Protein AF-A0A0G2AR93-F1 (afdb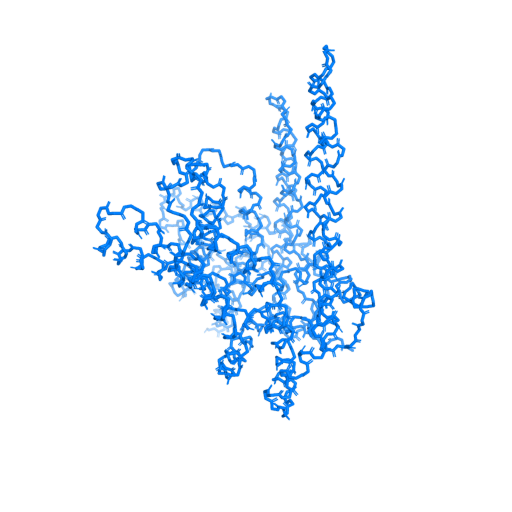_monomer_lite)

Structure (mmCIF, N/CA/C/O backbone):
data_AF-A0A0G2AR93-F1
#
_entry.id   AF-A0A0G2AR93-F1
#
loop_
_atom_site.group_PDB
_atom_site.id
_atom_site.type_symbol
_atom_site.label_atom_id
_atom_site.label_alt_id
_atom_site.label_comp_id
_atom_site.label_asym_id
_atom_site.label_entity_id
_atom_site.label_seq_id
_atom_site.pdbx_PDB_ins_code
_atom_site.Cartn_x
_atom_site.Cartn_y
_atom_site.Cartn_z
_atom_site.occupancy
_atom_site.B_iso_or_equiv
_atom_site.auth_seq_id
_atom_site.auth_comp_id
_atom_site.auth_asym_id
_atom_site.auth_atom_id
_atom_site.pdbx_PDB_model_num
ATOM 1 N N . MET A 1 1 ? -26.170 17.615 8.515 1.00 44.47 1 MET A N 1
ATOM 2 C CA . MET A 1 1 ? -25.435 16.568 9.260 1.00 44.47 1 MET A CA 1
ATOM 3 C C . MET A 1 1 ? -24.686 15.733 8.236 1.00 44.47 1 MET A C 1
ATOM 5 O O . MET A 1 1 ? -25.342 15.209 7.348 1.00 44.47 1 MET A O 1
ATOM 9 N N . SER A 1 2 ? -23.353 15.684 8.276 1.00 48.62 2 SER A N 1
ATOM 10 C CA . SER A 1 2 ? -22.578 14.830 7.365 1.00 48.62 2 SER A CA 1
ATOM 11 C C . SER A 1 2 ? -22.827 13.362 7.713 1.00 48.62 2 SER A C 1
ATOM 13 O O . SER A 1 2 ? -22.802 12.997 8.892 1.00 48.62 2 SER A O 1
ATOM 15 N N . GLN A 1 3 ? -23.126 12.532 6.711 1.00 53.72 3 GLN A N 1
ATOM 16 C CA . GLN A 1 3 ? -23.245 11.093 6.926 1.00 53.72 3 GLN A CA 1
ATOM 17 C C . GLN A 1 3 ? -21.891 10.538 7.408 1.00 53.72 3 GLN A C 1
ATOM 19 O O . GLN A 1 3 ? -20.843 11.004 6.951 1.00 53.72 3 GLN A O 1
ATOM 24 N N . PRO A 1 4 ? -21.886 9.613 8.384 1.00 59.34 4 PRO A N 1
ATOM 25 C CA . PRO A 1 4 ? -20.663 8.950 8.812 1.00 59.34 4 PRO A CA 1
ATOM 26 C C . PRO A 1 4 ? -20.121 8.103 7.662 1.00 59.34 4 PRO A C 1
ATOM 28 O O . PRO A 1 4 ? -20.900 7.457 6.964 1.00 59.34 4 PRO A O 1
ATOM 31 N N . LEU A 1 5 ? -18.801 8.072 7.500 1.00 68.94 5 LEU A N 1
ATOM 32 C CA . LEU A 1 5 ? -18.215 7.306 6.407 1.00 68.94 5 LEU A CA 1
ATOM 33 C C . LEU A 1 5 ? -18.330 5.811 6.570 1.00 68.94 5 LEU A C 1
ATOM 35 O O . LEU A 1 5 ? -18.154 5.256 7.656 1.00 68.94 5 LEU A O 1
ATOM 39 N N . ILE A 1 6 ? -18.459 5.184 5.416 1.00 80.31 6 ILE A N 1
ATOM 40 C CA . ILE A 1 6 ? -18.020 3.850 5.069 1.00 80.31 6 ILE A CA 1
ATOM 41 C C . ILE A 1 6 ? -16.591 3.636 5.612 1.00 80.31 6 ILE A C 1
ATOM 43 O O . ILE A 1 6 ? -15.607 4.326 5.305 1.00 80.31 6 ILE A O 1
ATOM 47 N N . SER A 1 7 ? -16.493 2.654 6.506 1.00 80.25 7 SER A N 1
ATOM 48 C CA . SER A 1 7 ? -15.219 2.168 7.025 1.00 80.25 7 SER A CA 1
ATOM 49 C C . SER A 1 7 ? -14.425 1.464 5.923 1.00 80.25 7 SER A C 1
ATOM 51 O O . SER A 1 7 ? -15.002 0.979 4.954 1.00 80.25 7 SER A O 1
ATOM 53 N N . VAL A 1 8 ? -13.105 1.339 6.093 1.00 78.94 8 VAL A N 1
ATOM 54 C CA . VAL A 1 8 ? -12.237 0.590 5.161 1.00 78.94 8 VAL A CA 1
ATOM 55 C C . VAL A 1 8 ? -12.750 -0.838 4.942 1.00 78.94 8 VAL A C 1
ATOM 57 O O . VAL A 1 8 ? -12.842 -1.274 3.801 1.00 78.94 8 VAL A O 1
ATOM 60 N N . GLY A 1 9 ? -13.169 -1.528 6.010 1.00 80.75 9 GLY A N 1
ATOM 61 C CA . GLY A 1 9 ? -13.780 -2.859 5.902 1.00 80.75 9 GLY A CA 1
ATOM 62 C C . GLY A 1 9 ? -15.054 -2.849 5.057 1.00 80.75 9 GLY A C 1
ATOM 63 O O . GLY A 1 9 ? -15.192 -3.652 4.148 1.00 80.75 9 GLY A O 1
ATOM 64 N N . THR A 1 10 ? -15.925 -1.855 5.251 1.00 87.50 10 THR A N 1
ATOM 65 C CA . THR A 1 10 ? -17.143 -1.736 4.437 1.00 87.50 10 THR A CA 1
ATOM 66 C C . THR A 1 10 ? -16.823 -1.386 2.976 1.00 87.50 10 THR A C 1
ATOM 68 O O . THR A 1 10 ? -17.552 -1.819 2.088 1.00 87.50 10 THR A O 1
ATOM 71 N N . ILE A 1 11 ? -15.752 -0.626 2.697 1.00 90.44 11 ILE A N 1
ATOM 72 C CA . ILE A 1 11 ? -15.265 -0.400 1.324 1.00 90.44 11 ILE A CA 1
ATOM 73 C C . ILE A 1 11 ? -14.844 -1.738 0.715 1.00 90.44 11 ILE A C 1
ATOM 75 O O . ILE A 1 11 ? -15.297 -2.054 -0.376 1.00 90.44 11 ILE A O 1
ATOM 79 N N . ILE A 1 12 ? -14.039 -2.538 1.421 1.00 89.62 12 ILE A N 1
ATOM 80 C CA . ILE A 1 12 ? -13.587 -3.856 0.950 1.00 89.62 12 ILE A CA 1
ATOM 81 C C . ILE A 1 12 ? -14.784 -4.775 0.676 1.00 89.62 12 ILE A C 1
ATOM 83 O O . ILE A 1 12 ? -14.896 -5.311 -0.426 1.00 89.62 12 ILE A O 1
ATOM 87 N N . ASP A 1 13 ? -15.706 -4.891 1.633 1.00 93.06 13 ASP A N 1
ATOM 88 C CA . ASP A 1 13 ? -16.886 -5.752 1.531 1.00 93.06 13 ASP A CA 1
ATOM 89 C C . ASP A 1 13 ? -17.786 -5.335 0.364 1.00 93.06 13 ASP A C 1
ATOM 91 O O . ASP A 1 13 ? -18.193 -6.168 -0.448 1.00 93.06 13 ASP A O 1
ATOM 95 N N . LYS A 1 14 ? -18.075 -4.032 0.237 1.00 95.31 14 LYS A N 1
ATOM 96 C CA . LYS A 1 14 ? -18.888 -3.504 -0.866 1.00 95.31 14 LYS A CA 1
ATOM 97 C C . LYS A 1 14 ? -18.182 -3.657 -2.206 1.00 95.31 14 LYS A C 1
ATOM 99 O O . LYS A 1 14 ? -18.832 -4.046 -3.172 1.00 95.31 14 LYS A O 1
ATOM 104 N N . SER A 1 15 ? -16.879 -3.386 -2.280 1.00 96.31 15 SER A N 1
ATOM 105 C CA . SER A 1 15 ? -16.102 -3.570 -3.506 1.00 96.31 15 SER A CA 1
ATOM 106 C C . SER A 1 15 ? -16.129 -5.016 -3.970 1.00 96.31 15 SER A C 1
ATOM 108 O O . SER A 1 15 ? -16.406 -5.270 -5.139 1.00 96.31 15 SER A O 1
ATOM 110 N N . TRP A 1 16 ? -15.926 -5.963 -3.051 1.00 97.06 16 TRP A N 1
ATOM 111 C CA . TRP A 1 16 ? -16.023 -7.388 -3.346 1.00 97.06 16 TRP A CA 1
ATOM 112 C C . TRP A 1 16 ? -17.437 -7.793 -3.775 1.00 97.06 16 TRP A C 1
ATOM 114 O O . TRP A 1 16 ? -17.605 -8.527 -4.747 1.00 97.06 16 TRP A O 1
ATOM 124 N N . HIS A 1 17 ? -18.464 -7.277 -3.095 1.00 97.25 17 HIS A N 1
ATOM 125 C CA . HIS A 1 17 ? -19.862 -7.543 -3.422 1.00 97.25 17 HIS A CA 1
ATOM 126 C C . HIS A 1 17 ? -20.229 -7.078 -4.839 1.00 97.25 17 HIS A C 1
ATOM 128 O O . HIS A 1 17 ? -20.733 -7.875 -5.631 1.00 97.25 17 HIS A O 1
ATOM 134 N N . TYR A 1 18 ? -19.933 -5.820 -5.186 1.00 97.75 18 TYR A N 1
ATOM 135 C CA . TYR A 1 18 ? -20.184 -5.295 -6.532 1.00 97.75 18 TYR A CA 1
ATOM 136 C C . TYR A 1 18 ? -19.354 -6.025 -7.588 1.00 97.75 18 TYR A C 1
ATOM 138 O O . TYR A 1 18 ? -19.885 -6.368 -8.643 1.00 97.75 18 TYR A O 1
ATOM 146 N N . TYR A 1 19 ? -18.083 -6.317 -7.294 1.00 97.44 19 TYR A N 1
ATOM 147 C CA . TYR A 1 19 ? -17.210 -7.060 -8.199 1.00 97.44 19 TYR A CA 1
ATOM 148 C C . TYR A 1 19 ? -17.767 -8.451 -8.513 1.00 97.44 19 TYR A C 1
ATOM 150 O O . TYR A 1 19 ? -17.864 -8.821 -9.678 1.00 97.44 19 TYR A O 1
ATOM 158 N N . LYS A 1 20 ? -18.190 -9.204 -7.491 1.00 97.81 20 LYS A N 1
ATOM 159 C CA . LYS A 1 20 ? -18.747 -10.553 -7.652 1.00 97.81 20 LYS A CA 1
ATOM 160 C C . LYS A 1 20 ? -20.058 -10.543 -8.438 1.00 97.81 20 LYS A C 1
ATOM 162 O O . LYS A 1 20 ? -20.228 -11.357 -9.342 1.00 97.81 20 LYS A O 1
ATOM 167 N N . ASN A 1 21 ? -20.977 -9.638 -8.104 1.00 98.06 21 ASN A N 1
ATOM 168 C CA . ASN A 1 21 ? -22.311 -9.613 -8.710 1.00 98.06 21 ASN A CA 1
ATOM 169 C C . ASN A 1 21 ? -22.301 -9.127 -10.164 1.00 98.06 21 ASN A C 1
ATOM 171 O O . ASN A 1 21 ? -23.149 -9.543 -10.945 1.00 98.06 21 ASN A O 1
ATOM 175 N N . HIS A 1 22 ? -21.334 -8.283 -10.530 1.00 97.81 22 HIS A N 1
ATOM 176 C CA . HIS A 1 22 ? -21.207 -7.717 -11.876 1.00 97.81 22 HIS A CA 1
ATOM 177 C C . HIS A 1 22 ? -19.923 -8.167 -12.580 1.00 97.81 22 HIS A C 1
ATOM 179 O O . HIS A 1 22 ? -19.425 -7.487 -13.476 1.00 97.81 22 HIS A O 1
ATOM 185 N N . PHE A 1 23 ? -19.379 -9.325 -12.194 1.00 97.69 23 PHE A N 1
ATOM 186 C CA . PHE A 1 23 ? -18.091 -9.821 -12.680 1.00 97.69 23 PHE A CA 1
ATOM 187 C C . PHE A 1 23 ? -18.029 -9.892 -14.211 1.00 97.69 23 PHE A C 1
ATOM 189 O O . PHE A 1 23 ? -17.082 -9.390 -14.808 1.00 97.69 23 PHE A O 1
ATOM 196 N N . GLY A 1 24 ? -19.063 -10.443 -14.857 1.00 97.94 24 GLY A N 1
ATOM 197 C CA . GLY A 1 24 ? -19.114 -10.561 -16.318 1.00 97.94 24 GLY A CA 1
ATOM 198 C C . GLY A 1 24 ? -19.116 -9.209 -17.039 1.00 97.94 24 GLY A C 1
ATOM 199 O O . GLY A 1 24 ? -18.392 -9.030 -18.016 1.00 97.94 24 GLY A O 1
ATOM 200 N N . GLU A 1 25 ? -19.873 -8.230 -16.534 1.00 98.00 25 GLU A N 1
ATOM 201 C CA . GLU A 1 25 ? -19.904 -6.875 -17.098 1.00 98.00 25 GLU A CA 1
ATOM 202 C C . GLU A 1 25 ? -18.555 -6.172 -16.922 1.00 98.00 25 GLU A C 1
ATOM 204 O O . GLU A 1 25 ? -18.025 -5.596 -17.871 1.00 98.00 25 GLU A O 1
ATOM 209 N N . LEU A 1 26 ? -17.953 -6.267 -15.735 1.00 98.06 26 LEU A N 1
ATOM 210 C CA . LEU A 1 26 ? -16.646 -5.675 -15.451 1.00 98.06 26 LEU A CA 1
ATOM 211 C C . LEU A 1 26 ? -15.544 -6.306 -16.317 1.00 98.06 26 LEU A C 1
ATOM 213 O O . LEU A 1 26 ? -14.765 -5.574 -16.931 1.00 98.06 26 LEU A O 1
ATOM 217 N N . LEU A 1 27 ? -15.526 -7.640 -16.438 1.00 97.81 27 LEU A N 1
ATOM 218 C CA . LEU A 1 27 ? -14.578 -8.365 -17.287 1.00 97.81 27 LEU A CA 1
ATOM 219 C C . LEU A 1 27 ? -14.765 -8.098 -18.774 1.00 97.81 27 LEU A C 1
ATOM 221 O O . LEU A 1 27 ? -13.789 -8.100 -19.515 1.00 97.81 27 LEU A O 1
ATOM 225 N N . SER A 1 28 ? -15.988 -7.837 -19.230 1.00 97.69 28 SER A N 1
ATOM 226 C CA . SER A 1 28 ? -16.214 -7.487 -20.634 1.00 97.69 28 SER A CA 1
ATOM 227 C C . SER A 1 28 ? -15.538 -6.166 -21.028 1.00 97.69 28 SER A C 1
ATOM 229 O O . SER A 1 28 ? -15.159 -5.983 -22.185 1.00 97.69 28 SER A O 1
ATOM 231 N N . VAL A 1 29 ? -15.348 -5.254 -20.065 1.00 98.06 29 VAL A N 1
ATOM 232 C CA . VAL A 1 29 ? -14.627 -3.993 -20.270 1.00 98.06 29 VAL A CA 1
ATOM 233 C C . VAL A 1 29 ? -13.133 -4.179 -20.026 1.00 98.06 29 VAL A C 1
ATOM 235 O O . VAL A 1 29 ? -12.335 -3.804 -20.882 1.00 98.06 29 VAL A O 1
ATOM 238 N N . SER A 1 30 ? -12.728 -4.765 -18.892 1.00 97.50 30 SER A N 1
ATOM 239 C CA . SER A 1 30 ? -11.301 -4.940 -18.587 1.00 97.50 30 SER A CA 1
ATOM 240 C C . SER A 1 30 ? -10.613 -5.933 -19.523 1.00 97.50 30 SER A C 1
ATOM 242 O O . SER A 1 30 ? -9.448 -5.736 -19.857 1.00 97.50 30 SER A O 1
ATOM 244 N N . GLY A 1 31 ? -11.335 -6.932 -20.034 1.00 97.75 31 GLY A N 1
ATOM 245 C CA . GLY A 1 31 ? -10.843 -7.951 -20.961 1.00 97.75 31 GLY A CA 1
ATOM 246 C C . GLY A 1 31 ? -10.324 -7.407 -22.293 1.00 97.75 31 GLY A C 1
ATOM 247 O O . GLY A 1 31 ? -9.530 -8.080 -22.943 1.00 97.75 31 GLY A O 1
ATOM 248 N N . TRP A 1 32 ? -10.658 -6.167 -22.672 1.00 98.00 32 TRP A N 1
ATOM 249 C CA . TRP A 1 32 ? -10.024 -5.500 -23.818 1.00 98.00 32 TRP A CA 1
ATOM 250 C C . TRP A 1 32 ? -8.504 -5.389 -23.670 1.00 98.00 32 TRP A C 1
ATOM 252 O O . TRP A 1 32 ? -7.794 -5.402 -24.672 1.00 98.00 32 TRP A O 1
ATOM 262 N N . LEU A 1 33 ? -7.982 -5.374 -22.439 1.00 96.44 33 LEU A N 1
ATOM 263 C CA . LEU A 1 33 ? -6.544 -5.419 -22.178 1.00 96.44 33 LEU A CA 1
ATOM 264 C C . LEU A 1 33 ? -5.870 -6.711 -22.687 1.00 96.44 33 LEU A C 1
ATOM 266 O O . LEU A 1 33 ? -4.655 -6.718 -22.865 1.00 96.44 33 LEU A O 1
ATOM 270 N N . LEU A 1 34 ? -6.614 -7.778 -23.012 1.00 96.94 34 LEU A N 1
ATOM 271 C CA . LEU A 1 34 ? -6.053 -8.957 -23.690 1.00 96.94 34 LEU A CA 1
ATOM 272 C C . LEU A 1 34 ? -5.501 -8.630 -25.080 1.00 96.94 34 LEU A C 1
ATOM 274 O O . LEU A 1 34 ? -4.590 -9.311 -25.540 1.00 96.94 34 LEU A O 1
ATOM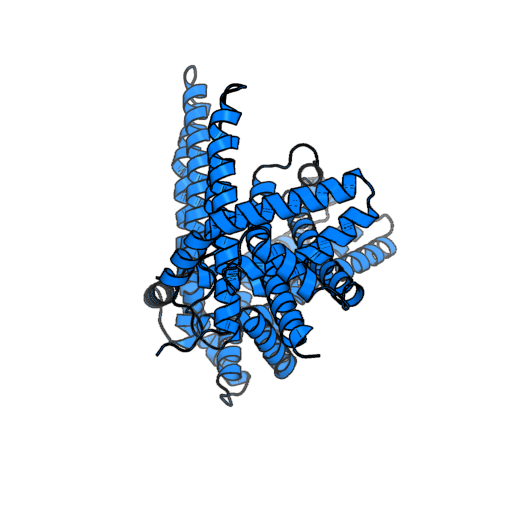 278 N N . LEU A 1 35 ? -5.999 -7.578 -25.735 1.00 97.50 35 LEU A N 1
ATOM 279 C CA . LEU A 1 35 ? -5.475 -7.127 -27.025 1.00 97.50 35 LEU A CA 1
ATOM 280 C C . LEU A 1 35 ? -4.008 -6.686 -26.880 1.00 97.50 35 LEU A C 1
ATOM 282 O O . LEU A 1 35 ? -3.160 -7.087 -27.673 1.00 97.50 35 LEU A O 1
ATOM 286 N N . VAL A 1 36 ? -3.685 -5.960 -25.803 1.00 96.31 36 VAL A N 1
ATOM 287 C CA . VAL A 1 36 ? -2.305 -5.573 -25.459 1.00 96.31 36 VAL A CA 1
ATOM 288 C C . VAL A 1 36 ? -1.437 -6.801 -25.196 1.00 96.31 36 VAL A C 1
ATOM 290 O O . VAL A 1 36 ? -0.307 -6.864 -25.674 1.00 96.31 36 VAL A O 1
ATOM 293 N N . ALA A 1 37 ? -1.962 -7.797 -24.475 1.00 96.12 37 ALA A N 1
ATOM 294 C CA . ALA A 1 37 ? -1.247 -9.049 -24.244 1.00 96.12 37 ALA A CA 1
ATOM 295 C C . ALA A 1 37 ? -0.969 -9.788 -25.565 1.00 96.12 37 ALA A C 1
ATOM 297 O O . ALA A 1 37 ? 0.148 -10.245 -25.781 1.00 96.12 37 ALA A O 1
ATOM 298 N N . GLY A 1 38 ? -1.947 -9.847 -26.473 1.00 97.69 38 GLY A N 1
ATOM 299 C CA . GLY A 1 38 ? -1.799 -10.461 -27.793 1.00 97.69 38 GLY A CA 1
ATOM 300 C C . GLY A 1 38 ? -0.728 -9.780 -28.648 1.00 97.69 38 GLY A C 1
ATOM 301 O O . GLY A 1 38 ? 0.147 -10.460 -29.179 1.00 97.69 38 GLY A O 1
ATOM 302 N N . ILE A 1 39 ? -0.733 -8.443 -28.721 1.00 97.62 39 ILE A N 1
ATOM 303 C CA . ILE A 1 39 ? 0.324 -7.684 -29.414 1.00 97.62 39 ILE A CA 1
ATOM 304 C C . ILE A 1 39 ? 1.686 -7.955 -28.765 1.00 97.62 39 ILE A C 1
ATOM 306 O O . ILE A 1 39 ? 2.662 -8.173 -29.478 1.00 97.62 39 ILE A O 1
ATOM 310 N N . ASN A 1 40 ? 1.753 -7.993 -27.431 1.00 96.31 40 ASN A N 1
ATOM 311 C CA . ASN A 1 40 ? 2.992 -8.266 -26.706 1.00 96.31 40 ASN A CA 1
ATOM 312 C C . ASN A 1 40 ? 3.556 -9.661 -27.020 1.00 96.31 40 ASN A C 1
ATOM 314 O O . ASN A 1 40 ? 4.751 -9.803 -27.252 1.00 96.31 40 ASN A O 1
ATOM 318 N N . VAL A 1 41 ? 2.702 -10.688 -27.080 1.00 97.94 41 VAL A N 1
ATOM 319 C CA . VAL A 1 41 ? 3.095 -12.060 -27.450 1.00 97.94 41 VAL A CA 1
ATOM 320 C C . VAL A 1 41 ? 3.673 -12.092 -28.865 1.00 97.94 41 VAL A C 1
ATOM 322 O O . VAL A 1 41 ? 4.738 -12.671 -29.080 1.00 97.94 41 VAL A O 1
ATOM 325 N N . VAL A 1 42 ? 3.009 -11.439 -29.824 1.00 98.06 42 VAL A N 1
ATOM 326 C CA . VAL A 1 42 ? 3.498 -11.349 -31.208 1.00 98.06 42 VAL A CA 1
ATOM 327 C C . VAL A 1 42 ? 4.840 -10.618 -31.251 1.00 98.06 42 VAL A C 1
ATOM 329 O O . VAL A 1 42 ? 5.791 -11.127 -31.835 1.00 98.06 42 VAL A O 1
ATOM 332 N N . ALA A 1 43 ? 4.955 -9.473 -30.575 1.00 97.75 43 ALA A N 1
ATOM 333 C CA . ALA A 1 43 ? 6.188 -8.696 -30.521 1.00 97.75 43 ALA A CA 1
ATOM 334 C C . ALA A 1 43 ? 7.359 -9.506 -29.941 1.00 97.75 43 ALA A C 1
ATOM 336 O O . ALA A 1 43 ? 8.427 -9.558 -30.545 1.00 97.75 43 ALA A O 1
ATOM 337 N N . LEU A 1 44 ? 7.139 -10.200 -28.820 1.00 95.75 44 LEU A N 1
ATOM 338 C CA . LEU A 1 44 ? 8.143 -11.035 -28.154 1.00 95.75 44 LEU A CA 1
ATOM 339 C C . LEU A 1 44 ? 8.518 -12.292 -28.948 1.00 95.75 44 LEU A C 1
ATOM 341 O O . LEU A 1 44 ? 9.629 -12.797 -28.801 1.00 95.75 44 LEU A O 1
ATOM 345 N N . THR A 1 45 ? 7.627 -12.785 -29.810 1.00 96.81 45 THR A N 1
ATOM 346 C CA . THR A 1 45 ? 7.933 -13.907 -30.712 1.00 96.81 45 THR A CA 1
ATOM 347 C C . THR A 1 45 ? 9.006 -13.517 -31.728 1.00 96.81 45 THR A C 1
ATOM 349 O O . THR A 1 45 ? 9.895 -14.318 -32.017 1.00 96.81 45 THR A O 1
ATOM 352 N N . PHE A 1 46 ? 8.956 -12.276 -32.214 1.00 97.81 46 PHE A N 1
ATOM 353 C CA . PHE A 1 46 ? 9.929 -11.722 -33.155 1.00 97.81 46 PHE A CA 1
ATOM 354 C C . PHE A 1 46 ? 11.068 -10.953 -32.474 1.00 97.81 46 PHE A C 1
ATOM 356 O O . PHE A 1 46 ? 11.972 -10.492 -33.154 1.00 97.81 46 PHE A O 1
ATOM 363 N N . PHE A 1 47 ? 11.058 -10.795 -31.150 1.00 96.81 47 PHE A N 1
ATOM 364 C CA . PHE A 1 47 ? 12.090 -10.042 -30.435 1.00 96.81 47 PHE A CA 1
ATOM 365 C C . PHE A 1 47 ? 13.449 -10.774 -30.481 1.00 96.81 47 PHE A C 1
ATOM 367 O O . PHE A 1 47 ? 13.469 -12.009 -30.352 1.00 96.81 47 PHE A O 1
ATOM 374 N N . PRO A 1 48 ? 14.582 -10.057 -30.658 1.00 96.19 48 PRO A N 1
ATOM 375 C CA . PRO A 1 48 ? 15.907 -10.676 -30.732 1.00 96.19 48 PRO A CA 1
ATOM 376 C C . PRO A 1 48 ? 16.196 -11.549 -29.504 1.00 96.19 48 PRO A C 1
ATOM 378 O O . PRO A 1 48 ? 15.828 -11.213 -28.377 1.00 96.19 48 PRO A O 1
ATOM 381 N N . SER A 1 49 ? 16.838 -12.699 -29.724 1.00 95.50 49 SER A N 1
ATOM 382 C CA . SER A 1 49 ? 17.245 -13.604 -28.640 1.00 95.50 49 SER A CA 1
ATOM 383 C C . SER A 1 49 ? 18.311 -12.966 -27.741 1.00 95.50 49 SER A C 1
ATOM 385 O O . SER A 1 49 ? 19.007 -12.035 -28.154 1.00 95.50 49 SER A O 1
ATOM 387 N N . ALA A 1 50 ? 18.495 -13.498 -26.528 1.00 92.44 50 ALA A N 1
ATOM 388 C CA . ALA A 1 50 ? 19.542 -13.018 -25.625 1.00 92.44 50 ALA A CA 1
ATOM 389 C C . ALA A 1 50 ? 20.932 -13.185 -26.260 1.00 92.44 50 ALA A C 1
ATOM 391 O O . ALA A 1 50 ? 21.741 -12.260 -26.236 1.00 92.44 50 ALA A O 1
ATOM 392 N N . THR A 1 51 ? 21.170 -14.320 -26.922 1.00 94.19 51 THR A N 1
ATOM 393 C CA . THR A 1 51 ? 22.385 -14.562 -27.718 1.00 94.19 51 THR A CA 1
ATOM 394 C C . THR A 1 51 ? 22.606 -13.520 -28.814 1.00 94.19 51 THR A C 1
ATOM 396 O O . THR A 1 51 ? 23.726 -13.049 -28.996 1.00 94.19 51 THR A O 1
ATOM 399 N N . THR A 1 52 ? 21.546 -13.106 -29.513 1.00 95.31 52 THR A N 1
ATOM 400 C CA . THR A 1 52 ? 21.631 -12.076 -30.557 1.00 95.31 52 THR A CA 1
ATOM 401 C C . THR A 1 52 ? 22.034 -10.729 -29.975 1.00 95.31 52 THR A C 1
ATOM 403 O O . THR A 1 52 ? 22.939 -10.089 -30.506 1.00 95.31 52 THR A O 1
ATOM 406 N N . ILE A 1 53 ? 21.406 -10.323 -28.870 1.00 93.88 53 ILE A N 1
ATOM 407 C CA . ILE A 1 53 ? 21.709 -9.059 -28.190 1.00 93.88 53 ILE A CA 1
ATOM 408 C C . ILE A 1 53 ? 23.169 -9.043 -27.716 1.00 93.88 53 ILE A C 1
ATOM 410 O O . ILE A 1 53 ? 23.867 -8.061 -27.942 1.00 93.88 53 ILE A O 1
ATOM 414 N N . LEU A 1 54 ? 23.643 -10.143 -27.122 1.00 94.69 54 LEU A N 1
ATOM 415 C CA . LEU A 1 54 ? 25.017 -10.264 -26.622 1.00 94.69 54 LEU A CA 1
ATOM 416 C C . LEU A 1 54 ? 26.071 -10.341 -27.732 1.00 94.69 54 LEU A C 1
ATOM 418 O O . LEU A 1 54 ? 27.212 -9.956 -27.513 1.00 94.69 54 LEU A O 1
ATOM 422 N N . SER A 1 55 ? 25.707 -10.844 -28.913 1.00 96.56 55 SER A N 1
ATOM 423 C CA . SER A 1 55 ? 26.631 -10.935 -30.050 1.00 96.56 55 SER A CA 1
ATOM 424 C C . SER A 1 55 ? 26.908 -9.595 -30.739 1.00 96.56 55 SER A C 1
ATOM 426 O O . SER A 1 55 ? 27.727 -9.555 -31.652 1.00 96.56 55 SER A O 1
ATOM 428 N N . GLU A 1 56 ? 26.185 -8.531 -30.364 1.00 95.12 56 GLU A N 1
ATOM 429 C CA . GLU A 1 56 ? 26.243 -7.195 -30.982 1.00 95.12 56 GLU A CA 1
ATOM 430 C C . GLU A 1 56 ? 26.024 -7.186 -32.509 1.00 95.12 56 GLU A C 1
ATOM 432 O O . GLU A 1 56 ? 26.289 -6.190 -33.187 1.00 95.12 56 GLU A O 1
ATOM 437 N N . ARG A 1 57 ? 25.503 -8.279 -33.088 1.00 96.88 57 ARG A N 1
ATOM 438 C CA . ARG A 1 57 ? 25.197 -8.326 -34.518 1.00 96.88 57 ARG A CA 1
ATOM 439 C C . ARG A 1 57 ? 24.037 -7.379 -34.847 1.00 96.88 57 ARG A C 1
ATOM 441 O O . ARG A 1 57 ? 23.113 -7.238 -34.039 1.00 96.88 57 ARG A O 1
ATOM 448 N N . PRO A 1 58 ? 24.008 -6.791 -36.055 1.00 96.69 58 PRO A N 1
ATOM 449 C CA . PRO A 1 58 ? 22.845 -6.039 -36.500 1.00 96.69 58 PRO A CA 1
ATOM 450 C C . PRO A 1 58 ? 21.592 -6.928 -36.511 1.00 96.69 58 PRO A C 1
ATOM 452 O O . PRO A 1 58 ? 21.638 -8.112 -36.870 1.00 96.69 58 PRO A O 1
ATOM 455 N N . TYR A 1 59 ? 20.465 -6.344 -36.108 1.00 97.25 59 TYR A N 1
ATOM 456 C CA . TYR A 1 59 ? 19.178 -7.030 -36.045 1.00 97.25 59 TYR A CA 1
ATOM 457 C C . TYR A 1 59 ? 18.611 -7.270 -37.444 1.00 97.25 59 TYR A C 1
ATOM 459 O O . TYR A 1 59 ? 18.637 -6.387 -38.306 1.00 97.25 59 TYR A O 1
ATOM 467 N N . GLY A 1 60 ? 18.063 -8.466 -37.655 1.00 97.38 60 GLY A N 1
ATOM 468 C CA . GLY A 1 60 ? 17.327 -8.811 -38.866 1.00 97.38 60 GLY A CA 1
ATOM 469 C C . GLY A 1 60 ? 16.021 -8.021 -38.995 1.00 97.38 60 GLY A C 1
ATOM 470 O O . GLY A 1 60 ? 15.577 -7.343 -38.068 1.00 97.38 60 GLY A O 1
ATOM 471 N N . ILE A 1 61 ? 15.368 -8.121 -40.156 1.00 97.81 61 ILE A N 1
ATOM 472 C CA . ILE A 1 61 ? 14.089 -7.433 -40.416 1.00 97.81 61 ILE A CA 1
ATOM 473 C C . ILE A 1 61 ? 13.021 -7.857 -39.395 1.00 97.81 61 ILE A C 1
ATOM 475 O O . ILE A 1 61 ? 12.319 -7.004 -38.855 1.00 97.81 61 ILE A O 1
ATOM 479 N N . GLU A 1 62 ? 12.936 -9.153 -39.088 1.00 97.56 62 GLU A N 1
ATOM 480 C CA . GLU A 1 62 ? 11.989 -9.698 -38.107 1.00 97.56 62 GLU A CA 1
ATOM 481 C C . GLU A 1 62 ? 12.267 -9.178 -36.687 1.00 97.56 62 GLU A C 1
ATOM 483 O O . GLU A 1 62 ? 11.350 -8.747 -35.995 1.00 97.56 62 GLU A O 1
ATOM 488 N N . GLU A 1 63 ? 13.538 -9.119 -36.285 1.00 97.00 63 GLU A N 1
ATOM 489 C CA . GLU A 1 63 ? 13.973 -8.637 -34.964 1.00 97.00 63 GLU A CA 1
ATOM 490 C C . GLU A 1 63 ? 13.699 -7.146 -34.768 1.00 97.00 63 GLU A C 1
ATOM 492 O O . GLU A 1 63 ? 13.213 -6.715 -33.715 1.00 97.00 63 GLU A O 1
ATOM 497 N N . ASN A 1 64 ? 13.941 -6.356 -35.816 1.00 97.50 64 ASN A N 1
ATOM 498 C CA . ASN A 1 64 ? 13.565 -4.949 -35.846 1.00 97.50 64 ASN A CA 1
ATOM 499 C C . ASN A 1 64 ? 12.044 -4.782 -35.775 1.00 97.50 64 ASN A C 1
ATOM 501 O O . ASN A 1 64 ? 11.561 -3.945 -35.013 1.00 97.50 64 ASN A O 1
ATOM 505 N N . PHE A 1 65 ? 11.280 -5.595 -36.510 1.00 97.88 65 PHE A N 1
ATOM 506 C CA . PHE A 1 65 ? 9.819 -5.573 -36.447 1.00 97.88 65 PHE A CA 1
ATOM 507 C C . PHE A 1 65 ? 9.305 -5.887 -35.036 1.00 97.88 65 PHE A C 1
ATOM 509 O O . PHE A 1 65 ? 8.494 -5.125 -34.508 1.00 97.88 65 PHE A O 1
ATOM 516 N N . GLY A 1 66 ? 9.812 -6.945 -34.393 1.00 97.12 66 GLY A N 1
ATOM 517 C CA . GLY A 1 66 ? 9.456 -7.307 -33.018 1.00 97.12 66 GLY A CA 1
ATOM 518 C C . GLY A 1 66 ? 9.776 -6.197 -32.016 1.00 97.12 66 GLY A C 1
ATOM 519 O O . GLY A 1 66 ? 8.936 -5.847 -31.186 1.00 97.12 66 GLY A O 1
ATOM 520 N N . THR A 1 67 ? 10.950 -5.573 -32.143 1.00 95.94 67 THR A N 1
ATOM 521 C CA . THR A 1 67 ? 11.376 -4.448 -31.294 1.00 95.94 67 THR A CA 1
ATOM 522 C C . THR A 1 67 ? 10.472 -3.225 -31.469 1.00 95.94 67 THR A C 1
ATOM 524 O O . THR A 1 67 ? 9.978 -2.674 -30.484 1.00 95.94 67 THR A O 1
ATOM 527 N N . ILE A 1 68 ? 10.189 -2.826 -32.714 1.00 96.19 68 ILE A N 1
ATOM 528 C CA . ILE A 1 68 ? 9.294 -1.699 -33.020 1.00 96.19 68 ILE A CA 1
ATOM 529 C C . ILE A 1 68 ? 7.882 -1.982 -32.500 1.00 96.19 68 ILE A C 1
ATOM 531 O O . ILE A 1 68 ? 7.277 -1.118 -31.864 1.00 96.19 68 ILE A O 1
ATOM 535 N N . LEU A 1 69 ? 7.357 -3.190 -32.724 1.00 97.62 69 LEU A N 1
ATOM 536 C CA . LEU A 1 69 ? 6.027 -3.574 -32.259 1.00 97.62 69 LEU A CA 1
ATOM 537 C C . LEU A 1 69 ? 5.936 -3.544 -30.730 1.00 97.62 69 LEU A C 1
ATOM 539 O O . LEU A 1 69 ? 4.949 -3.042 -30.194 1.00 97.62 69 LEU A O 1
ATOM 543 N N . LEU A 1 70 ? 6.975 -4.009 -30.029 1.00 94.12 70 LEU A N 1
ATOM 544 C CA . LEU A 1 70 ? 7.057 -3.955 -28.570 1.00 94.12 70 LEU A CA 1
ATOM 545 C C . LEU A 1 70 ? 7.062 -2.505 -28.062 1.00 94.12 70 LEU A C 1
ATOM 547 O O . LEU A 1 70 ? 6.332 -2.173 -27.127 1.00 94.12 70 LEU A O 1
ATOM 551 N N . MET A 1 71 ? 7.829 -1.619 -28.708 1.00 94.12 71 MET A N 1
ATOM 552 C CA . MET A 1 71 ? 7.843 -0.188 -28.384 1.00 94.12 71 MET A CA 1
ATOM 553 C C . MET A 1 71 ? 6.467 0.454 -28.599 1.00 94.12 71 MET A C 1
ATOM 555 O O . MET A 1 71 ? 5.950 1.114 -27.697 1.00 94.12 71 MET A O 1
ATOM 559 N N . LEU A 1 72 ? 5.835 0.234 -29.757 1.00 93.75 72 LEU A N 1
ATOM 560 C CA . LEU A 1 72 ? 4.492 0.752 -30.040 1.00 93.75 72 LEU A CA 1
ATOM 561 C C . LEU A 1 72 ? 3.465 0.216 -29.035 1.00 93.75 72 LEU A C 1
ATOM 563 O O . LEU A 1 72 ? 2.614 0.969 -28.554 1.00 93.75 72 LEU A O 1
ATOM 567 N N . ASN A 1 73 ? 3.561 -1.063 -28.669 1.00 96.00 73 ASN A N 1
ATOM 568 C CA . ASN A 1 73 ? 2.691 -1.668 -27.671 1.00 96.00 73 ASN A CA 1
ATOM 569 C C . ASN A 1 73 ? 2.817 -0.987 -26.308 1.00 96.00 73 ASN A C 1
ATOM 571 O O . ASN A 1 73 ? 1.806 -0.602 -25.720 1.00 96.00 73 ASN A O 1
ATOM 575 N N . ASN A 1 74 ? 4.040 -0.780 -25.830 1.00 88.25 74 ASN A N 1
ATOM 576 C CA . ASN A 1 74 ? 4.283 -0.249 -24.492 1.00 88.25 74 ASN A CA 1
ATOM 577 C C . ASN A 1 74 ? 4.017 1.259 -24.390 1.00 88.25 74 ASN A C 1
ATOM 579 O O . ASN A 1 74 ? 3.462 1.712 -23.391 1.00 88.25 74 ASN A O 1
ATOM 583 N N . PHE A 1 75 ? 4.367 2.039 -25.416 1.00 88.75 75 PHE A N 1
ATOM 584 C CA . PHE A 1 75 ? 4.276 3.502 -25.361 1.00 88.75 75 PHE A CA 1
ATOM 585 C C . PHE A 1 75 ? 2.981 4.076 -25.944 1.00 88.75 75 PHE A C 1
ATOM 587 O O . PHE A 1 75 ? 2.609 5.194 -25.588 1.00 88.75 75 PHE A O 1
ATOM 594 N N . ILE A 1 76 ? 2.282 3.341 -26.816 1.00 91.25 76 ILE A N 1
ATOM 595 C CA . ILE A 1 76 ? 1.086 3.845 -27.509 1.00 91.25 76 ILE A CA 1
ATOM 596 C C . ILE A 1 76 ? -0.137 2.989 -27.190 1.00 91.25 76 ILE A C 1
ATOM 598 O O . ILE A 1 76 ? -1.093 3.491 -26.597 1.00 91.25 76 ILE A O 1
ATOM 602 N N . PHE A 1 77 ? -0.132 1.702 -27.546 1.00 95.12 77 PHE A N 1
ATOM 603 C CA . PHE A 1 77 ? -1.341 0.881 -27.429 1.00 95.12 77 PHE A CA 1
ATOM 604 C C . PHE A 1 77 ? -1.756 0.656 -25.971 1.00 95.12 77 PHE A C 1
ATOM 606 O O . PHE A 1 77 ? -2.921 0.868 -25.631 1.00 95.12 77 PHE A O 1
ATOM 613 N N . THR A 1 78 ? -0.811 0.300 -25.098 1.00 93.50 78 THR A N 1
ATOM 614 C CA . THR A 1 78 ? -1.090 0.024 -23.681 1.00 93.50 78 THR A CA 1
ATOM 615 C C . THR A 1 78 ? -1.635 1.249 -22.942 1.00 93.50 78 THR A C 1
ATOM 617 O O . THR A 1 78 ? -2.700 1.130 -22.330 1.00 93.50 78 THR A O 1
ATOM 620 N N . PRO A 1 79 ? -1.008 2.443 -23.014 1.00 91.38 79 PRO A N 1
ATOM 621 C CA . PRO A 1 79 ? -1.522 3.617 -22.313 1.00 91.38 79 PRO A CA 1
ATOM 622 C C . PRO A 1 79 ? -2.875 4.088 -22.857 1.00 91.38 79 PRO A C 1
ATOM 624 O O . PRO A 1 79 ? -3.772 4.394 -22.070 1.00 91.38 79 PRO A O 1
ATOM 627 N N . LEU A 1 80 ? -3.062 4.113 -24.185 1.00 94.69 80 LEU A N 1
ATOM 628 C CA . LEU A 1 80 ? -4.327 4.549 -24.786 1.00 94.69 80 LEU A CA 1
ATOM 629 C C . LEU A 1 80 ? -5.470 3.592 -24.431 1.00 94.69 80 LEU A C 1
ATOM 631 O O . LEU A 1 80 ? -6.531 4.036 -23.987 1.00 94.69 80 LEU A O 1
ATOM 635 N N . LEU A 1 81 ? -5.256 2.281 -24.563 1.00 96.75 81 LEU A N 1
ATOM 636 C CA . LEU A 1 81 ? -6.285 1.306 -24.220 1.00 96.75 81 LEU A CA 1
ATOM 637 C C . LEU A 1 81 ? -6.558 1.293 -22.712 1.00 96.75 81 LEU A C 1
ATOM 639 O O . LEU A 1 81 ? -7.717 1.271 -22.307 1.00 96.75 81 LEU A O 1
ATOM 643 N N . GLY A 1 82 ? -5.519 1.395 -21.879 1.00 95.56 82 GLY A N 1
ATOM 644 C CA . GLY A 1 82 ? -5.646 1.475 -20.423 1.00 95.56 82 GLY A CA 1
ATOM 645 C C . GLY A 1 82 ? -6.465 2.682 -19.960 1.00 95.56 82 GLY A C 1
ATOM 646 O O . GLY A 1 82 ? -7.345 2.542 -19.106 1.00 95.56 82 GLY A O 1
ATOM 647 N N . VAL A 1 83 ? -6.248 3.854 -20.565 1.00 95.94 83 VAL A N 1
ATOM 648 C CA . VAL A 1 83 ? -7.047 5.062 -20.310 1.00 95.94 83 VAL A CA 1
ATOM 649 C C . VAL A 1 83 ? -8.515 4.843 -20.684 1.00 95.94 83 VAL A C 1
ATOM 651 O O . VAL A 1 83 ? -9.406 5.153 -19.889 1.00 95.94 83 VAL A O 1
ATOM 654 N N . TRP A 1 84 ? -8.785 4.274 -21.861 1.00 97.69 84 TRP A N 1
ATOM 655 C CA . TRP A 1 84 ? -10.154 4.006 -22.306 1.00 97.69 84 TRP A CA 1
ATOM 656 C C . TRP A 1 84 ? -10.873 2.975 -21.421 1.00 97.69 84 TRP A C 1
ATOM 658 O O . TRP A 1 84 ? -12.019 3.208 -21.017 1.00 97.69 84 TRP A O 1
ATOM 668 N N . VAL A 1 85 ? -10.197 1.875 -21.069 1.00 97.88 85 VAL A N 1
ATOM 669 C CA . VAL A 1 85 ? -10.718 0.834 -20.169 1.00 97.88 85 VAL A CA 1
ATOM 670 C C . VAL A 1 85 ? -11.038 1.434 -18.804 1.00 97.88 85 VAL A C 1
ATOM 672 O O . VAL A 1 85 ? -12.147 1.256 -18.306 1.00 97.88 85 VAL A O 1
ATOM 675 N N . THR A 1 86 ? -10.118 2.211 -18.227 1.00 96.75 86 THR A N 1
ATOM 676 C CA . THR A 1 86 ? -10.317 2.860 -16.922 1.00 96.75 86 THR A CA 1
ATOM 677 C C . THR A 1 86 ? -11.507 3.815 -16.956 1.00 96.75 86 THR A C 1
ATOM 679 O O . THR A 1 86 ? -12.376 3.753 -16.086 1.00 96.75 86 THR A O 1
ATOM 682 N N . ALA A 1 87 ? -11.601 4.666 -17.982 1.00 97.06 87 ALA A N 1
ATOM 683 C CA . ALA A 1 87 ? -12.703 5.612 -18.110 1.00 97.06 87 ALA A CA 1
ATOM 684 C C . ALA A 1 87 ? -14.065 4.913 -18.242 1.00 97.06 87 ALA A C 1
ATOM 686 O O . ALA A 1 87 ? -15.047 5.325 -17.620 1.00 97.06 87 ALA A O 1
ATOM 687 N N . THR A 1 88 ? -14.114 3.830 -19.018 1.00 98.06 88 THR A N 1
ATOM 688 C CA . THR A 1 88 ? -15.325 3.026 -19.208 1.00 98.06 88 THR A CA 1
ATOM 689 C C . THR A 1 88 ? -15.708 2.281 -17.930 1.00 98.06 88 THR A C 1
ATOM 691 O O . THR A 1 88 ? -16.877 2.304 -17.548 1.00 98.06 88 THR A O 1
ATOM 694 N N . LEU A 1 89 ? -14.738 1.691 -17.222 1.00 98.25 89 LEU A N 1
ATOM 695 C CA . LEU A 1 89 ? -14.963 1.014 -15.943 1.00 98.25 89 LEU A CA 1
ATOM 696 C C . LEU A 1 89 ? -15.508 1.971 -14.884 1.00 98.25 89 LEU A C 1
ATOM 698 O O . LEU A 1 89 ? -16.497 1.646 -14.244 1.00 98.25 89 LEU A O 1
ATOM 702 N N . VAL A 1 90 ? -14.941 3.170 -14.727 1.00 97.56 90 VAL A N 1
ATOM 703 C CA . VAL A 1 90 ? -15.444 4.144 -13.741 1.00 97.56 90 VAL A CA 1
ATOM 704 C C . VAL A 1 90 ? -16.903 4.529 -14.028 1.00 97.56 90 VAL A C 1
ATOM 706 O O . VAL A 1 90 ? -17.707 4.613 -13.101 1.00 97.56 90 VAL A O 1
ATOM 709 N N . ARG A 1 91 ? -17.288 4.706 -15.302 1.00 97.56 91 ARG A N 1
ATOM 710 C CA . ARG A 1 91 ? -18.690 4.970 -15.690 1.00 97.56 91 ARG A CA 1
ATOM 711 C C . ARG A 1 91 ? -19.609 3.767 -15.475 1.00 97.56 91 ARG A C 1
ATOM 713 O O . ARG A 1 91 ? -20.764 3.945 -15.079 1.00 97.56 91 ARG A O 1
ATOM 720 N N . LEU A 1 92 ? -19.107 2.559 -15.725 1.00 97.94 92 LEU A N 1
ATOM 721 C CA . LEU A 1 92 ? -19.829 1.318 -15.458 1.00 97.94 92 LEU A CA 1
ATOM 722 C C . LEU A 1 92 ? -20.094 1.167 -13.957 1.00 97.94 92 LEU A C 1
ATOM 724 O O . LEU A 1 92 ? -21.233 0.960 -13.554 1.00 97.94 92 LEU A O 1
ATOM 728 N N . ILE A 1 93 ? -19.072 1.379 -13.131 1.00 97.81 93 ILE A N 1
ATOM 729 C CA . ILE A 1 93 ? -19.166 1.330 -11.670 1.00 97.81 93 ILE A CA 1
ATOM 730 C C . ILE A 1 93 ? -20.153 2.382 -11.154 1.00 97.81 93 ILE A C 1
ATOM 732 O O . ILE A 1 93 ? -21.011 2.051 -10.343 1.00 97.81 93 ILE A O 1
ATOM 736 N N . ASP A 1 94 ? -20.100 3.621 -11.656 1.00 96.88 94 ASP A N 1
ATOM 737 C CA . ASP A 1 94 ? -21.059 4.671 -11.277 1.00 96.88 94 ASP A CA 1
ATOM 738 C C . ASP A 1 94 ? -22.506 4.262 -11.570 1.00 96.88 94 ASP A C 1
ATOM 740 O O . ASP A 1 94 ? -23.409 4.506 -10.773 1.00 96.88 94 ASP A O 1
ATOM 744 N N . THR A 1 95 ? -22.724 3.603 -12.706 1.00 97.12 95 THR A N 1
ATOM 745 C CA . THR A 1 95 ? -24.030 3.079 -13.112 1.00 97.12 95 THR A CA 1
ATOM 746 C C . THR A 1 95 ? -24.497 1.945 -12.203 1.00 97.12 95 THR A C 1
ATOM 748 O O . THR A 1 95 ? -25.632 2.003 -11.728 1.00 97.12 95 THR A O 1
ATOM 751 N N . ILE A 1 96 ? -23.626 0.968 -11.928 1.00 97.31 96 ILE A N 1
ATOM 752 C CA . ILE A 1 96 ? -23.899 -0.179 -11.052 1.00 97.31 96 ILE A CA 1
ATOM 753 C C . ILE A 1 96 ? -24.244 0.300 -9.639 1.00 97.31 96 ILE A C 1
ATOM 755 O O . ILE A 1 96 ? -25.304 -0.023 -9.110 1.00 97.31 96 ILE A O 1
ATOM 759 N N . VAL A 1 97 ? -23.380 1.122 -9.037 1.00 95.38 97 VAL A N 1
ATOM 760 C CA . VAL A 1 97 ? -23.541 1.574 -7.647 1.00 95.38 97 VAL A CA 1
ATOM 761 C C . VAL A 1 97 ? -24.734 2.522 -7.490 1.00 95.38 97 VAL A C 1
ATOM 763 O O . VAL A 1 97 ? -25.389 2.513 -6.451 1.00 95.38 97 VAL A O 1
ATOM 766 N N . SER A 1 98 ? -25.060 3.311 -8.519 1.00 95.81 98 SER A N 1
ATOM 767 C CA . SER A 1 98 ? -26.247 4.180 -8.515 1.00 95.81 98 SER A CA 1
ATOM 768 C C . SER A 1 98 ? -27.551 3.443 -8.858 1.00 95.81 98 SER A C 1
ATOM 770 O O . SER A 1 98 ? -28.605 4.076 -8.857 1.00 95.81 98 SER A O 1
ATOM 772 N N . GLY A 1 99 ? -27.504 2.149 -9.202 1.00 96.44 99 GLY A N 1
ATOM 773 C CA . GLY A 1 99 ? -28.680 1.372 -9.610 1.00 96.44 99 GLY A CA 1
ATOM 774 C C . GLY A 1 99 ? -29.326 1.852 -10.915 1.00 96.44 99 GLY A C 1
ATOM 775 O O . GLY A 1 99 ? -30.533 1.700 -11.101 1.00 96.44 99 GLY A O 1
ATOM 776 N N . ARG A 1 100 ? -28.559 2.480 -11.819 1.00 96.62 100 ARG A N 1
ATOM 777 C CA . ARG A 1 100 ? -29.089 2.938 -13.112 1.00 96.62 100 ARG A CA 1
ATOM 778 C C . ARG A 1 100 ? -29.129 1.773 -14.097 1.00 96.62 100 ARG A C 1
ATOM 780 O O . ARG A 1 100 ? -28.101 1.182 -14.401 1.00 96.62 100 ARG A O 1
ATOM 787 N N . ASN A 1 101 ? -30.292 1.513 -14.686 1.00 94.88 101 ASN A N 1
ATOM 788 C CA . ASN A 1 101 ? -30.431 0.527 -15.758 1.00 94.88 101 ASN A CA 1
ATOM 789 C C . ASN A 1 101 ? -29.878 1.097 -17.073 1.00 94.88 101 ASN A C 1
ATOM 791 O O . ASN A 1 101 ? -30.617 1.691 -17.857 1.00 94.88 101 ASN A O 1
ATOM 795 N N . THR A 1 102 ? -28.574 0.949 -17.323 1.00 94.75 102 THR A N 1
ATOM 796 C CA . THR A 1 102 ? -27.979 1.282 -18.628 1.00 94.75 102 THR A CA 1
ATOM 797 C C . THR A 1 102 ? -27.281 0.070 -19.226 1.00 94.75 102 THR A C 1
ATOM 799 O O . THR A 1 102 ? -26.627 -0.697 -18.531 1.00 94.75 102 THR A O 1
ATOM 802 N N . THR A 1 103 ? -27.428 -0.115 -20.537 1.00 97.62 103 THR A N 1
ATOM 803 C CA . THR A 1 103 ? -26.781 -1.225 -21.247 1.00 97.62 103 THR A CA 1
ATOM 804 C C . THR A 1 103 ? -25.267 -1.015 -21.321 1.00 97.62 103 THR A C 1
ATOM 806 O O . THR A 1 103 ? -24.824 0.105 -21.592 1.00 97.62 103 THR A O 1
ATOM 809 N N . LEU A 1 104 ? -24.483 -2.091 -21.227 1.00 97.56 104 LEU A N 1
ATOM 810 C CA . LEU A 1 104 ? -23.021 -2.069 -21.371 1.00 97.56 104 LEU A CA 1
ATOM 811 C C . LEU A 1 104 ? -22.547 -1.301 -22.621 1.00 97.56 104 LEU A C 1
ATOM 813 O O . LEU A 1 104 ? -21.645 -0.469 -22.547 1.00 97.56 104 LEU A O 1
ATOM 817 N N . LYS A 1 105 ? -23.210 -1.500 -23.767 1.00 98.06 105 LYS A N 1
ATOM 818 C CA . LYS A 1 105 ? -22.898 -0.799 -25.026 1.00 98.06 105 LYS A CA 1
ATOM 819 C C . LYS A 1 105 ? -23.031 0.724 -24.904 1.00 98.06 105 LYS A C 1
ATOM 821 O O . LYS A 1 105 ? -22.233 1.463 -25.482 1.00 98.06 105 LYS A O 1
ATOM 826 N N . ALA A 1 106 ? -24.028 1.203 -24.160 1.00 98.00 106 ALA A N 1
ATOM 827 C CA . ALA A 1 106 ? -24.207 2.629 -23.902 1.00 98.00 106 ALA A CA 1
ATOM 828 C C . ALA A 1 106 ? -23.074 3.179 -23.024 1.00 98.00 106 ALA A C 1
ATOM 830 O O . ALA A 1 106 ? -22.529 4.236 -23.344 1.00 98.00 106 ALA A O 1
ATOM 831 N N . VAL A 1 107 ? -22.666 2.429 -21.994 1.00 97.62 107 VAL A N 1
ATOM 832 C CA . VAL A 1 107 ? -21.537 2.786 -21.121 1.00 97.62 107 VAL A CA 1
ATOM 833 C C . VAL A 1 107 ? -20.223 2.844 -21.906 1.00 97.62 107 VAL A C 1
ATOM 835 O O . VAL A 1 107 ? -19.502 3.832 -21.804 1.00 97.62 107 VAL A O 1
ATOM 838 N N . MET A 1 108 ? -19.941 1.860 -22.768 1.00 97.88 108 MET A N 1
ATOM 839 C CA . MET A 1 108 ? -18.754 1.864 -23.641 1.00 97.88 108 MET A CA 1
ATOM 840 C C . MET A 1 108 ? -18.750 3.051 -24.614 1.00 97.88 108 MET A C 1
ATOM 842 O O . MET A 1 108 ? -17.722 3.699 -24.818 1.00 97.88 108 MET A O 1
ATOM 846 N N . LYS A 1 109 ? -19.911 3.381 -25.198 1.00 98.06 109 LYS A N 1
ATOM 847 C CA . LYS A 1 109 ? -20.059 4.556 -26.071 1.00 98.06 109 LYS A CA 1
ATOM 848 C C . LYS A 1 109 ? -19.805 5.853 -25.305 1.00 98.06 109 LYS A C 1
ATOM 850 O O . LYS A 1 109 ? -19.203 6.775 -25.854 1.00 98.06 109 LYS A O 1
ATOM 855 N N . GLU A 1 110 ? -20.261 5.943 -24.060 1.00 96.62 110 GLU A N 1
ATOM 856 C CA . GLU A 1 110 ? -19.981 7.091 -23.202 1.00 96.62 110 GLU A CA 1
ATOM 857 C C . GLU A 1 110 ? -18.496 7.172 -22.827 1.00 96.62 110 GLU A C 1
ATOM 859 O O . GLU A 1 110 ? -17.905 8.243 -22.967 1.00 96.62 110 GLU A O 1
ATOM 864 N N . GLY A 1 111 ? -17.873 6.053 -22.450 1.00 95.62 111 GLY A N 1
ATOM 865 C CA . GLY A 1 111 ? -16.433 5.957 -22.204 1.00 95.62 111 GLY A CA 1
ATOM 866 C C . GLY A 1 111 ? -15.617 6.478 -23.388 1.00 95.62 111 GLY A C 1
ATOM 867 O O . GLY A 1 111 ? -14.758 7.342 -23.212 1.00 95.62 111 GLY A O 1
ATOM 868 N N . ASN A 1 112 ? -15.973 6.079 -24.614 1.00 97.56 112 ASN A N 1
ATOM 869 C CA . ASN A 1 112 ? -15.336 6.586 -25.832 1.00 97.56 112 ASN A CA 1
ATOM 870 C C . ASN A 1 112 ? -15.500 8.109 -26.006 1.00 97.56 112 ASN A C 1
ATOM 872 O O . ASN A 1 112 ? -14.538 8.815 -26.293 1.00 97.56 112 ASN A O 1
ATOM 876 N N . LYS A 1 113 ? -16.699 8.657 -25.765 1.00 97.69 113 LYS A N 1
ATOM 877 C CA . LYS A 1 113 ? -16.928 10.116 -25.830 1.00 97.69 113 LYS A CA 1
ATOM 878 C C . LYS A 1 113 ? -16.101 10.892 -24.802 1.00 97.69 113 LYS A C 1
ATOM 880 O O . LYS A 1 113 ? -15.757 12.049 -25.035 1.00 97.69 113 LYS A O 1
ATOM 885 N N . ARG A 1 114 ? -15.827 10.288 -23.644 1.00 96.62 114 ARG A N 1
ATOM 886 C CA . ARG A 1 114 ? -15.071 10.906 -22.545 1.00 96.62 114 ARG A CA 1
ATOM 887 C C . ARG A 1 114 ? -13.566 10.670 -22.636 1.00 96.62 114 ARG A C 1
ATOM 889 O O . ARG A 1 114 ? -12.830 11.377 -21.951 1.00 96.62 114 ARG A O 1
ATOM 896 N N . PHE A 1 115 ? -13.124 9.755 -23.498 1.00 97.00 115 PHE A N 1
ATOM 897 C CA . PHE A 1 115 ? -11.736 9.326 -23.642 1.00 97.00 115 PHE A CA 1
ATOM 898 C C . PHE A 1 115 ? -10.749 10.495 -23.717 1.00 97.00 115 PHE A C 1
ATOM 900 O O . PHE A 1 115 ? -9.869 10.608 -22.870 1.00 97.00 115 PHE A O 1
ATOM 907 N N . LEU A 1 116 ? -10.942 11.416 -24.666 1.00 97.38 116 LEU A N 1
ATOM 908 C CA . LEU A 1 116 ? -10.008 12.525 -24.876 1.00 97.38 116 LEU A CA 1
ATOM 909 C C . LEU A 1 116 ? -9.955 13.475 -23.671 1.00 97.38 116 LEU A C 1
ATOM 911 O O . LEU A 1 116 ? -8.887 13.933 -23.279 1.00 97.38 116 LEU A O 1
ATOM 915 N N . SER A 1 117 ? -11.105 13.757 -23.052 1.00 97.56 117 SER A N 1
ATOM 916 C CA . SER A 1 117 ? -11.143 14.608 -21.856 1.00 97.56 117 SER A CA 1
ATOM 917 C C . SER A 1 117 ? -10.445 13.942 -20.672 1.00 97.56 117 SER A C 1
ATOM 919 O O . SER A 1 117 ? -9.758 14.624 -19.916 1.00 97.56 117 SER A O 1
ATOM 921 N N . PHE A 1 118 ? -10.601 12.623 -20.523 1.00 96.12 118 PHE A N 1
ATOM 922 C CA . PHE A 1 118 ? -9.914 11.857 -19.489 1.00 96.12 118 PHE A CA 1
ATOM 923 C C . PHE A 1 118 ? -8.410 11.864 -19.728 1.00 96.12 118 PHE A C 1
ATOM 925 O O . PHE A 1 118 ? -7.668 12.216 -18.818 1.00 96.12 118 PHE A O 1
ATOM 932 N N . LEU A 1 119 ? -7.975 11.576 -20.957 1.00 95.69 119 LEU A N 1
ATOM 933 C CA . LEU A 1 119 ? -6.568 11.597 -21.345 1.00 95.69 119 LEU A CA 1
ATOM 934 C C . LEU A 1 119 ? -5.923 12.952 -21.027 1.00 95.69 119 LEU A C 1
ATOM 936 O O . LEU A 1 119 ? -4.866 12.992 -20.408 1.00 95.69 119 LEU A O 1
ATOM 940 N N . LEU A 1 120 ? -6.582 14.062 -21.372 1.00 96.50 120 LEU A N 1
ATOM 941 C CA . LEU A 1 120 ? -6.081 15.405 -21.068 1.00 96.50 120 LEU A CA 1
ATOM 942 C C . LEU A 1 120 ? -5.962 15.667 -19.560 1.00 96.50 120 LEU A C 1
ATOM 944 O O . LEU A 1 120 ? -4.969 16.243 -19.120 1.00 96.50 120 LEU A O 1
ATOM 948 N N . VAL A 1 121 ? -6.943 15.246 -18.753 1.00 96.88 121 VAL A N 1
ATOM 949 C CA . VAL A 1 121 ? -6.870 15.387 -17.287 1.00 96.88 121 VAL A CA 1
ATOM 950 C C . VAL A 1 121 ? -5.758 14.510 -16.705 1.00 96.88 121 VAL A C 1
ATOM 952 O O . VAL A 1 121 ? -5.015 14.982 -15.847 1.00 96.88 121 VAL A O 1
ATOM 955 N N . SER A 1 122 ? -5.590 13.282 -17.200 1.00 92.88 122 SER A N 1
ATOM 956 C CA . SER A 1 122 ? -4.489 12.396 -16.813 1.00 92.88 122 SER A CA 1
ATOM 957 C C . SER A 1 122 ? -3.128 12.993 -17.164 1.00 92.88 122 SER A C 1
ATOM 959 O O . SER A 1 122 ? -2.257 13.018 -16.305 1.00 92.88 122 SER A O 1
ATOM 961 N N . VAL A 1 123 ? -2.955 13.554 -18.367 1.00 92.62 123 VAL A N 1
ATOM 962 C CA . VAL A 1 123 ? -1.711 14.231 -18.771 1.00 92.62 123 VAL A CA 1
ATOM 963 C C . VAL A 1 123 ? -1.429 15.440 -17.883 1.00 92.62 123 VAL A C 1
ATOM 965 O O . VAL A 1 123 ? -0.308 15.597 -17.411 1.00 92.62 123 VAL A O 1
ATOM 968 N N . LEU A 1 124 ? -2.433 16.276 -17.594 1.00 94.75 124 LEU A N 1
ATOM 969 C CA . LEU A 1 124 ? -2.261 17.408 -16.678 1.00 94.75 124 LEU A CA 1
ATOM 970 C C . LEU A 1 124 ? -1.841 16.947 -15.277 1.00 94.75 124 LEU A C 1
ATOM 972 O O . LEU A 1 124 ? -0.956 17.550 -14.677 1.00 94.75 124 LEU A O 1
ATOM 976 N N . PHE A 1 125 ? -2.453 15.878 -14.766 1.00 91.69 125 PHE A N 1
ATOM 977 C CA . PHE A 1 125 ? -2.071 15.281 -13.490 1.00 91.69 125 PHE A CA 1
ATOM 978 C C . PHE A 1 125 ? -0.628 14.750 -13.517 1.00 91.69 125 PHE A C 1
ATOM 980 O O . PHE A 1 125 ? 0.154 15.072 -12.624 1.00 91.69 125 PHE A O 1
ATOM 987 N N . SER A 1 126 ? -0.240 14.021 -14.565 1.00 88.62 126 SER A N 1
ATOM 988 C CA . SER A 1 126 ? 1.130 13.535 -14.750 1.00 88.62 126 SER A CA 1
ATOM 989 C C . SER A 1 126 ? 2.144 14.673 -14.849 1.00 88.62 126 SER A C 1
ATOM 991 O O . SER A 1 126 ? 3.200 14.577 -14.240 1.00 88.62 126 SER A O 1
ATOM 993 N N . LEU A 1 127 ? 1.828 15.773 -15.540 1.00 91.31 127 LEU A N 1
ATOM 994 C CA . LEU A 1 127 ? 2.703 16.948 -15.617 1.00 91.31 127 LEU A CA 1
ATOM 995 C C . LEU A 1 127 ? 2.929 17.591 -14.245 1.00 91.31 127 LEU A C 1
ATOM 997 O O . LEU A 1 127 ? 4.045 18.003 -13.945 1.00 91.31 127 LEU A O 1
ATOM 1001 N N . VAL A 1 128 ? 1.899 17.645 -13.393 1.00 92.00 128 VAL A N 1
ATOM 1002 C CA . VAL A 1 128 ? 2.048 18.121 -12.008 1.00 92.00 128 VAL A CA 1
ATOM 1003 C C . VAL A 1 128 ? 2.987 17.216 -11.211 1.00 92.00 128 VAL A C 1
ATOM 1005 O O . VAL A 1 128 ? 3.803 17.722 -10.444 1.00 92.00 128 VAL A O 1
ATOM 1008 N N . LEU A 1 129 ? 2.895 15.895 -11.389 1.00 83.62 129 LEU A N 1
ATOM 1009 C CA . LEU A 1 129 ? 3.802 14.956 -10.729 1.00 83.62 129 LEU A CA 1
ATOM 1010 C C . LEU A 1 129 ? 5.227 15.046 -11.290 1.00 83.62 129 LEU A C 1
ATOM 1012 O O . LEU A 1 129 ? 6.171 15.074 -10.519 1.00 83.62 129 LEU A O 1
ATOM 1016 N N . ILE A 1 130 ? 5.398 15.169 -12.607 1.00 83.50 130 ILE A N 1
ATOM 1017 C CA . ILE A 1 130 ? 6.711 15.350 -13.247 1.00 83.50 130 ILE A CA 1
ATOM 1018 C C . ILE A 1 130 ? 7.364 16.658 -12.790 1.00 83.50 130 ILE A C 1
ATOM 1020 O O . ILE A 1 130 ? 8.572 16.694 -12.579 1.00 83.50 130 ILE A O 1
ATOM 1024 N N . ALA A 1 131 ? 6.588 17.723 -12.569 1.00 91.12 131 ALA A N 1
ATOM 1025 C CA . ALA A 1 131 ? 7.115 18.995 -12.079 1.00 91.12 131 ALA A CA 1
ATOM 1026 C C . ALA A 1 131 ? 7.800 18.882 -10.703 1.00 91.12 131 ALA A C 1
ATOM 1028 O O . ALA A 1 131 ? 8.628 19.731 -10.377 1.00 91.12 131 ALA A O 1
ATOM 1029 N N . THR A 1 132 ? 7.527 17.839 -9.906 1.00 85.00 132 THR A N 1
ATOM 1030 C CA . THR A 1 132 ? 8.256 17.619 -8.645 1.00 85.00 132 THR A CA 1
ATOM 1031 C C . THR A 1 132 ? 9.709 17.186 -8.871 1.00 85.00 132 THR A C 1
ATOM 1033 O O . THR A 1 132 ? 10.533 17.389 -7.983 1.00 85.00 132 THR A O 1
ATOM 1036 N N . LEU A 1 133 ? 10.078 16.701 -10.067 1.00 79.94 133 LEU A N 1
ATOM 1037 C CA . LEU A 1 133 ? 11.474 16.420 -10.444 1.00 79.94 133 LEU A CA 1
ATOM 1038 C C . LEU A 1 133 ? 12.355 17.672 -10.435 1.00 79.94 133 LEU A C 1
ATOM 1040 O O . LEU A 1 133 ? 13.569 17.561 -10.274 1.00 79.94 133 LEU A O 1
ATOM 1044 N N . LEU A 1 134 ? 11.761 18.868 -10.520 1.00 91.94 134 LEU A N 1
ATOM 1045 C CA . LEU A 1 134 ? 12.498 20.129 -10.425 1.00 91.94 134 LEU A CA 1
ATOM 1046 C C . LEU A 1 134 ? 13.225 20.294 -9.081 1.00 91.94 134 LEU A C 1
ATOM 1048 O O . LEU A 1 134 ? 14.228 21.001 -9.028 1.00 91.94 134 LEU A O 1
ATOM 1052 N N . PHE A 1 135 ? 12.791 19.604 -8.017 1.00 85.38 135 PHE A N 1
ATOM 1053 C CA . PHE A 1 135 ? 13.499 19.609 -6.733 1.00 85.38 135 PHE A CA 1
ATOM 1054 C C . PHE A 1 135 ? 14.875 18.927 -6.790 1.00 85.38 135 PHE A C 1
ATOM 1056 O O . PHE A 1 135 ? 15.715 19.210 -5.941 1.00 85.38 135 PHE A O 1
ATOM 1063 N N . LEU A 1 136 ? 15.139 18.078 -7.791 1.00 78.50 136 LEU A N 1
ATOM 1064 C CA . LEU A 1 136 ? 16.437 17.415 -7.970 1.00 78.50 136 LEU A CA 1
ATOM 1065 C C . LEU A 1 136 ? 17.456 18.284 -8.718 1.00 78.50 136 LEU A C 1
ATOM 1067 O O . LEU A 1 136 ? 18.660 18.054 -8.606 1.00 78.50 136 LEU A O 1
ATOM 1071 N N . VAL A 1 137 ? 16.986 19.282 -9.475 1.00 93.25 137 VAL A N 1
ATOM 1072 C CA . VAL A 1 137 ? 17.818 20.091 -10.380 1.00 93.25 137 VAL A CA 1
ATOM 1073 C C . VAL A 1 137 ? 18.991 20.767 -9.660 1.00 93.25 137 VAL A C 1
ATOM 1075 O O . VAL A 1 137 ? 20.105 20.653 -10.172 1.00 93.25 137 VAL A O 1
ATOM 1078 N N . PRO A 1 138 ? 18.824 21.402 -8.479 1.00 96.44 138 PRO A N 1
ATOM 1079 C CA . PRO A 1 138 ? 19.953 22.006 -7.772 1.00 96.44 138 PRO A CA 1
ATOM 1080 C C . PRO A 1 138 ? 21.031 20.980 -7.401 1.00 96.44 138 PRO A C 1
ATOM 1082 O O . PRO A 1 138 ? 22.208 21.217 -7.654 1.00 96.44 138 PRO A O 1
ATOM 1085 N N . GLY A 1 139 ? 20.641 19.818 -6.866 1.00 86.50 139 GLY A N 1
ATOM 1086 C CA . GLY A 1 139 ? 21.589 18.770 -6.479 1.00 86.50 139 GLY A CA 1
ATOM 1087 C C . GLY A 1 139 ? 22.386 18.233 -7.668 1.00 86.50 139 GLY A C 1
ATOM 1088 O O . GLY A 1 139 ? 23.613 18.182 -7.617 1.00 86.50 139 GLY A O 1
ATOM 1089 N N . ILE A 1 140 ? 21.699 17.921 -8.774 1.00 83.62 140 ILE A N 1
ATOM 1090 C CA . ILE A 1 140 ? 22.334 17.448 -10.015 1.00 83.62 140 ILE A CA 1
ATOM 1091 C C . ILE A 1 140 ? 23.284 18.511 -10.579 1.00 83.62 140 ILE A C 1
ATOM 1093 O O . ILE A 1 140 ? 24.405 18.189 -10.965 1.00 83.62 140 ILE A O 1
ATOM 1097 N N . PHE A 1 141 ? 22.868 19.779 -10.598 1.00 96.00 141 PHE A N 1
ATOM 1098 C CA . PHE A 1 141 ? 23.697 20.876 -11.093 1.00 96.00 141 PHE A CA 1
ATOM 1099 C C . PHE A 1 141 ? 25.008 21.003 -10.304 1.00 96.00 141 PHE A C 1
ATOM 1101 O O . PHE A 1 141 ? 26.082 20.993 -10.902 1.00 96.00 141 PHE A O 1
ATOM 1108 N N . PHE A 1 142 ? 24.941 21.061 -8.970 1.00 93.75 142 PHE A N 1
ATOM 1109 C CA . PHE A 1 142 ? 26.135 21.177 -8.127 1.00 93.75 142 PHE A CA 1
ATOM 1110 C C . PHE A 1 142 ? 27.028 19.930 -8.188 1.00 93.75 142 PHE A C 1
ATOM 1112 O O . PHE A 1 142 ? 28.247 20.065 -8.137 1.00 93.75 142 PHE A O 1
ATOM 1119 N N . LEU A 1 143 ? 26.456 18.735 -8.370 1.00 83.75 143 LEU A N 1
ATOM 1120 C CA . LEU A 1 143 ? 27.230 17.514 -8.613 1.00 83.75 143 LEU A CA 1
ATOM 1121 C C . LEU A 1 143 ? 28.010 17.579 -9.932 1.00 83.75 143 LEU A C 1
ATOM 1123 O O . LEU A 1 143 ? 29.213 17.325 -9.948 1.00 83.75 143 LEU A O 1
ATOM 1127 N N . LEU A 1 144 ? 27.356 17.961 -11.033 1.00 90.12 144 LEU A N 1
ATOM 1128 C CA . LEU A 1 144 ? 28.004 18.075 -12.345 1.00 90.12 144 LEU A CA 1
ATOM 1129 C C . LEU A 1 144 ? 29.091 19.160 -12.357 1.00 90.12 144 LEU A C 1
ATOM 1131 O O . LEU A 1 144 ? 30.184 18.938 -12.881 1.00 90.12 144 LEU A O 1
ATOM 1135 N N . VAL A 1 145 ? 28.814 20.317 -11.743 1.00 96.44 145 VAL A N 1
ATOM 1136 C CA . VAL A 1 145 ? 29.783 21.416 -11.615 1.00 96.44 145 VAL A CA 1
ATOM 1137 C C . VAL A 1 145 ? 30.942 21.014 -10.704 1.00 96.44 145 VAL A C 1
ATOM 1139 O O . VAL A 1 145 ? 32.095 21.225 -11.068 1.00 96.44 145 VAL A O 1
ATOM 1142 N N . GLY A 1 146 ? 30.665 20.390 -9.557 1.00 94.06 146 GLY A N 1
ATOM 1143 C CA . GLY A 1 146 ? 31.690 19.918 -8.626 1.00 94.06 146 GLY A CA 1
ATOM 1144 C C . GLY A 1 146 ? 32.645 18.914 -9.267 1.00 94.06 146 GLY A C 1
ATOM 1145 O O . GLY A 1 146 ? 33.856 19.062 -9.138 1.00 94.06 146 GLY A O 1
ATOM 1146 N N . ASN A 1 147 ? 32.120 17.976 -10.059 1.00 88.38 147 ASN A N 1
ATOM 1147 C CA . ASN A 1 147 ? 32.932 17.004 -10.799 1.00 88.38 147 ASN A CA 1
ATOM 1148 C C . ASN A 1 147 ? 33.786 17.633 -11.913 1.00 88.38 147 ASN A C 1
ATOM 1150 O O . ASN A 1 147 ? 34.746 17.015 -12.366 1.00 88.38 147 ASN A O 1
ATOM 1154 N N . SER A 1 148 ? 33.452 18.848 -12.354 1.00 93.94 148 SER A N 1
ATOM 1155 C CA . SER A 1 148 ? 34.164 19.551 -13.428 1.00 93.94 148 SER A CA 1
ATOM 1156 C C . SER A 1 148 ? 35.235 20.530 -12.918 1.00 93.94 148 SER A C 1
ATOM 1158 O O . SER A 1 148 ? 36.030 21.025 -13.714 1.00 93.94 148 SER A O 1
ATOM 1160 N N . LEU A 1 149 ? 35.270 20.844 -11.614 1.00 95.38 149 LEU A N 1
ATOM 1161 C CA . LEU A 1 149 ? 36.176 21.843 -11.029 1.00 95.38 149 LEU A CA 1
ATOM 1162 C C . LEU A 1 149 ? 37.388 21.196 -10.339 1.00 95.38 149 LEU A C 1
ATOM 1164 O O . LEU A 1 149 ? 37.242 20.411 -9.404 1.00 95.38 149 LEU A O 1
ATOM 1168 N N . SER A 1 150 ? 38.607 21.598 -10.710 1.00 93.19 150 SER A N 1
ATOM 1169 C CA . SER A 1 150 ? 39.829 21.216 -9.986 1.00 93.19 150 SER A CA 1
ATOM 1170 C C . SER A 1 150 ? 39.989 22.014 -8.681 1.00 93.19 150 SER A C 1
ATOM 1172 O O . SER A 1 150 ? 39.767 23.224 -8.655 1.00 93.19 150 SER A O 1
ATOM 1174 N N . GLY A 1 151 ? 40.412 21.358 -7.597 1.00 93.00 151 GLY A N 1
ATOM 1175 C CA . GLY A 1 151 ? 40.696 21.989 -6.299 1.00 93.00 151 GLY A CA 1
ATOM 1176 C C . GLY A 1 151 ? 39.485 22.047 -5.364 1.00 93.00 151 GLY A C 1
ATOM 1177 O O . GLY A 1 151 ? 39.447 21.326 -4.374 1.00 93.00 151 GLY A O 1
ATOM 1178 N N . ILE A 1 152 ? 38.476 22.866 -5.683 1.00 92.75 152 ILE A N 1
ATOM 1179 C CA . ILE A 1 152 ? 37.259 23.022 -4.851 1.00 92.75 152 ILE A CA 1
ATOM 1180 C C . ILE A 1 152 ? 36.129 22.041 -5.203 1.00 92.75 152 ILE A C 1
ATOM 1182 O O . ILE A 1 152 ? 35.094 22.028 -4.533 1.00 92.75 152 ILE A O 1
ATOM 1186 N N . GLY A 1 153 ? 36.313 21.226 -6.247 1.00 91.88 153 GLY A N 1
ATOM 1187 C CA . GLY A 1 153 ? 35.281 20.343 -6.793 1.00 91.88 153 GLY A CA 1
ATOM 1188 C C . GLY A 1 153 ? 34.661 19.401 -5.766 1.00 91.88 153 GLY A C 1
ATOM 1189 O O . GLY A 1 153 ? 33.444 19.245 -5.746 1.00 91.88 153 GLY A O 1
ATOM 1190 N N . ALA A 1 154 ? 35.464 18.866 -4.841 1.00 88.19 154 ALA A N 1
ATOM 1191 C CA . ALA A 1 154 ? 34.985 17.971 -3.788 1.00 88.19 154 ALA A CA 1
ATOM 1192 C C . ALA A 1 154 ? 33.966 18.646 -2.852 1.00 88.19 154 ALA A C 1
ATOM 1194 O O . ALA A 1 154 ? 32.912 18.078 -2.570 1.00 88.19 154 ALA A O 1
ATOM 1195 N N . THR A 1 155 ? 34.228 19.882 -2.416 1.00 92.31 155 THR A N 1
ATOM 1196 C CA . THR A 1 155 ? 33.307 20.635 -1.550 1.00 92.31 155 THR A CA 1
ATOM 1197 C C . THR A 1 155 ? 32.015 20.984 -2.288 1.00 92.31 155 THR A C 1
ATOM 1199 O O . THR A 1 155 ? 30.926 20.862 -1.732 1.00 92.31 155 THR A O 1
ATOM 1202 N N . VAL A 1 156 ? 32.123 21.381 -3.559 1.00 92.25 156 VAL A N 1
ATOM 1203 C CA . VAL A 1 156 ? 30.968 21.703 -4.413 1.00 92.25 156 VAL A CA 1
ATOM 1204 C C . VAL A 1 156 ? 30.118 20.454 -4.677 1.00 92.25 156 VAL A C 1
ATOM 1206 O O . VAL A 1 156 ? 28.895 20.512 -4.557 1.00 92.25 156 VAL A O 1
ATOM 1209 N N . ALA A 1 157 ? 30.749 19.310 -4.951 1.00 79.69 157 ALA A N 1
ATOM 1210 C CA . ALA A 1 157 ? 30.072 18.028 -5.121 1.00 79.69 157 ALA A CA 1
ATOM 1211 C C . ALA A 1 157 ? 29.391 17.568 -3.822 1.00 79.69 157 ALA A C 1
ATOM 1213 O O . ALA A 1 157 ? 28.248 17.125 -3.867 1.00 79.69 157 ALA A O 1
ATOM 1214 N N . MET A 1 158 ? 30.031 17.744 -2.659 1.00 83.31 158 MET A N 1
ATOM 1215 C CA . MET A 1 158 ? 29.433 17.447 -1.350 1.00 83.31 158 MET A CA 1
ATOM 1216 C C . MET A 1 158 ? 28.168 18.281 -1.097 1.00 83.31 158 MET A C 1
ATOM 1218 O O . MET A 1 158 ? 27.146 17.737 -0.677 1.00 83.31 158 MET A O 1
ATOM 1222 N N . ILE A 1 159 ? 28.202 19.584 -1.403 1.00 87.88 159 ILE A N 1
ATOM 1223 C CA . ILE A 1 159 ? 27.009 20.447 -1.360 1.00 87.88 159 ILE A CA 1
ATOM 1224 C C . ILE A 1 159 ? 25.939 19.921 -2.328 1.00 87.88 159 ILE A C 1
ATOM 1226 O O . ILE A 1 159 ? 24.765 19.857 -1.965 1.00 87.88 159 ILE A O 1
ATOM 1230 N N . GLY A 1 160 ? 26.336 19.497 -3.531 1.00 84.06 160 GLY A N 1
ATOM 1231 C CA . GLY A 1 160 ? 25.444 18.874 -4.509 1.00 84.06 160 GLY A CA 1
ATOM 1232 C C . GLY A 1 160 ? 24.758 17.615 -3.984 1.00 84.06 160 GLY A C 1
ATOM 1233 O O . GLY A 1 160 ? 23.542 17.497 -4.112 1.00 84.06 160 GLY A O 1
ATOM 1234 N N . THR A 1 161 ? 25.490 16.722 -3.318 1.00 75.06 161 THR A N 1
ATOM 1235 C CA . THR A 1 161 ? 24.930 15.525 -2.673 1.00 75.06 161 THR A CA 1
ATOM 1236 C C . THR A 1 161 ? 23.921 15.889 -1.582 1.00 75.06 161 THR A C 1
ATOM 1238 O O . THR A 1 161 ? 22.817 15.347 -1.571 1.00 75.06 161 THR A O 1
ATOM 1241 N N . LEU A 1 162 ? 24.243 16.841 -0.697 1.00 74.69 162 LEU A N 1
ATOM 1242 C CA . LEU A 1 162 ? 23.316 17.298 0.349 1.00 74.69 162 LEU A CA 1
ATOM 1243 C C . LEU A 1 162 ? 22.034 17.900 -0.250 1.00 74.69 162 LEU A C 1
ATOM 1245 O O . LEU A 1 162 ? 20.928 17.575 0.186 1.00 74.69 162 LEU A O 1
ATOM 1249 N N . LEU A 1 163 ? 22.166 18.735 -1.285 1.00 80.88 163 LEU A N 1
ATOM 1250 C CA . LEU A 1 163 ? 21.026 19.299 -2.011 1.00 80.88 163 LEU A CA 1
ATOM 1251 C C . LEU A 1 163 ? 20.213 18.226 -2.739 1.00 80.88 163 LEU A C 1
ATOM 1253 O O . LEU A 1 163 ? 18.991 18.340 -2.799 1.00 80.88 163 LEU A O 1
ATOM 1257 N N . LEU A 1 164 ? 20.857 17.183 -3.269 1.00 73.31 164 LEU A N 1
ATOM 1258 C CA . LEU A 1 164 ? 20.176 16.051 -3.890 1.00 73.31 164 LEU A CA 1
ATOM 1259 C C . LEU A 1 164 ? 19.327 15.298 -2.858 1.00 73.31 164 LEU A C 1
ATOM 1261 O O . LEU A 1 164 ? 18.168 15.012 -3.141 1.00 73.31 164 LEU A O 1
ATOM 1265 N N . ILE A 1 165 ? 19.854 15.039 -1.655 1.00 65.56 165 ILE A N 1
ATOM 1266 C CA . ILE A 1 165 ? 19.110 14.389 -0.561 1.00 65.56 165 ILE A CA 1
ATOM 1267 C C . ILE A 1 165 ? 17.874 15.216 -0.189 1.00 65.56 165 ILE A C 1
ATOM 1269 O O . ILE A 1 165 ? 16.754 14.699 -0.196 1.00 65.56 165 ILE A O 1
ATOM 1273 N N . VAL A 1 166 ? 18.051 16.519 0.064 1.00 74.94 166 VAL A N 1
ATOM 1274 C CA . VAL A 1 166 ? 16.934 17.438 0.349 1.00 74.94 166 VAL A CA 1
ATOM 1275 C C . VAL A 1 166 ? 15.931 17.450 -0.809 1.00 74.94 166 VAL A C 1
ATOM 1277 O O . VAL A 1 166 ? 14.721 17.404 -0.583 1.00 74.94 166 VAL A O 1
ATOM 1280 N N . GLY A 1 167 ? 16.425 17.456 -2.048 1.00 76.50 167 GLY A N 1
ATOM 1281 C CA . GLY A 1 167 ? 15.625 17.399 -3.266 1.00 76.50 167 GLY A CA 1
ATOM 1282 C C . GLY A 1 167 ? 14.790 16.125 -3.381 1.00 76.50 167 GLY A C 1
ATOM 1283 O O . GLY A 1 167 ? 13.610 16.209 -3.708 1.00 76.50 167 GLY A O 1
ATOM 1284 N N . VAL A 1 168 ? 15.353 14.956 -3.063 1.00 68.44 168 VAL A N 1
ATOM 1285 C CA . VAL A 1 168 ? 14.649 13.660 -3.064 1.00 68.44 168 VAL A CA 1
ATOM 1286 C C . VAL A 1 168 ? 13.553 13.631 -1.999 1.00 68.44 168 VAL A C 1
ATOM 1288 O O . VAL A 1 168 ? 12.430 13.204 -2.286 1.00 68.44 168 VAL A O 1
ATOM 1291 N N . VAL A 1 169 ? 13.832 14.130 -0.791 1.00 66.12 169 VAL A N 1
ATOM 1292 C CA . VAL A 1 169 ? 12.822 14.237 0.275 1.00 66.12 169 VAL A CA 1
ATOM 1293 C C . VAL A 1 169 ? 11.695 15.178 -0.158 1.00 66.12 169 VAL A C 1
ATOM 1295 O O . VAL A 1 169 ? 10.520 14.804 -0.101 1.00 66.12 169 VAL A O 1
ATOM 1298 N N . ALA A 1 170 ? 12.032 16.370 -0.660 1.00 76.62 170 ALA A N 1
ATOM 1299 C CA . ALA A 1 170 ? 11.059 17.347 -1.141 1.00 76.62 170 ALA A CA 1
ATOM 1300 C C . ALA A 1 170 ? 10.221 16.800 -2.306 1.00 76.62 170 ALA A C 1
ATOM 1302 O O . ALA A 1 170 ? 8.995 16.944 -2.296 1.00 76.62 170 ALA A O 1
ATOM 1303 N N . LEU A 1 171 ? 10.853 16.125 -3.270 1.00 82.06 171 LEU A N 1
ATOM 1304 C CA . LEU A 1 171 ? 10.196 15.437 -4.379 1.00 82.06 171 LEU A CA 1
ATOM 1305 C C . LEU A 1 171 ? 9.195 14.411 -3.871 1.00 82.06 171 LEU A C 1
ATOM 1307 O O . LEU A 1 171 ? 8.044 14.432 -4.300 1.00 82.06 171 LEU A O 1
ATOM 1311 N N . THR A 1 172 ? 9.612 13.549 -2.947 1.00 69.19 172 THR A N 1
ATOM 1312 C CA . THR A 1 172 ? 8.790 12.446 -2.439 1.00 69.19 172 THR A CA 1
ATOM 1313 C C . THR A 1 172 ? 7.581 12.983 -1.686 1.00 69.19 172 THR A C 1
ATOM 1315 O O . THR A 1 172 ? 6.441 12.646 -2.010 1.00 69.19 172 THR A O 1
ATOM 1318 N N . VAL A 1 173 ? 7.807 13.896 -0.735 1.00 75.88 173 VAL A N 1
ATOM 1319 C CA . VAL A 1 173 ? 6.736 14.538 0.038 1.00 75.88 173 VAL A CA 1
ATOM 1320 C C . VAL A 1 173 ? 5.761 15.252 -0.896 1.00 75.88 173 VAL A C 1
ATOM 1322 O O . VAL A 1 173 ? 4.547 15.077 -0.792 1.00 75.88 173 VAL A O 1
ATOM 1325 N N . THR A 1 174 ? 6.273 16.019 -1.856 1.00 81.38 174 THR A N 1
ATOM 1326 C CA . THR A 1 174 ? 5.443 16.819 -2.760 1.00 81.38 174 THR A CA 1
ATOM 1327 C C . THR A 1 174 ? 4.692 15.947 -3.772 1.00 81.38 174 THR A C 1
ATOM 1329 O O . THR A 1 174 ? 3.520 16.211 -4.041 1.00 81.38 174 THR A O 1
ATOM 1332 N N . ALA A 1 175 ? 5.302 14.871 -4.276 1.00 78.50 175 ALA A N 1
ATOM 1333 C CA . ALA A 1 175 ? 4.656 13.901 -5.160 1.00 78.50 175 ALA A CA 1
ATOM 1334 C C . ALA A 1 175 ? 3.508 13.174 -4.452 1.00 78.50 175 ALA A C 1
ATOM 1336 O O . ALA A 1 175 ? 2.420 13.066 -5.015 1.00 78.50 175 ALA A O 1
ATOM 1337 N N . VAL A 1 176 ? 3.696 12.756 -3.195 1.00 79.62 176 VAL A N 1
ATOM 1338 C CA . VAL A 1 176 ? 2.624 12.156 -2.384 1.00 79.62 176 VAL A CA 1
ATOM 1339 C C . VAL A 1 176 ? 1.513 13.174 -2.117 1.00 79.62 176 VAL A C 1
ATOM 1341 O O . VAL A 1 176 ? 0.333 12.874 -2.316 1.00 79.62 176 VAL A O 1
ATOM 1344 N N . LEU A 1 177 ? 1.866 14.404 -1.722 1.00 85.38 177 LEU A N 1
ATOM 1345 C CA . LEU A 1 177 ? 0.893 15.465 -1.452 1.00 85.38 177 LEU A CA 1
ATOM 1346 C C . LEU A 1 177 ? 0.034 15.789 -2.683 1.00 85.38 177 LEU A C 1
ATOM 1348 O O . LEU A 1 177 ? -1.195 15.838 -2.581 1.00 85.38 177 LEU A O 1
ATOM 1352 N N . TRP A 1 178 ? 0.650 16.011 -3.847 1.00 92.62 178 TRP A N 1
ATOM 1353 C CA . TRP A 1 178 ? -0.084 16.314 -5.078 1.00 92.62 178 TRP A CA 1
ATOM 1354 C C . TRP A 1 178 ? -0.794 15.097 -5.654 1.00 92.62 178 TRP A C 1
ATOM 1356 O O . TRP A 1 178 ? -1.935 15.229 -6.097 1.00 92.62 178 TRP A O 1
ATOM 1366 N N . GLY A 1 179 ? -0.171 13.921 -5.579 1.00 87.88 179 GLY A N 1
ATOM 1367 C CA . GLY A 1 179 ? -0.746 12.648 -5.999 1.00 87.88 179 GLY A CA 1
ATOM 1368 C C . GLY A 1 179 ? -2.096 12.410 -5.344 1.00 87.88 179 GLY A C 1
ATOM 1369 O O . GLY A 1 179 ? -3.090 12.196 -6.027 1.00 87.88 179 GLY A O 1
ATOM 1370 N N . VAL A 1 180 ? -2.162 12.563 -4.023 1.00 89.88 180 VAL A N 1
ATOM 1371 C CA . VAL A 1 180 ? -3.393 12.366 -3.250 1.00 89.88 180 VAL A CA 1
ATOM 1372 C C . VAL A 1 180 ? -4.395 13.498 -3.491 1.00 89.88 180 VAL A C 1
ATOM 1374 O O . VAL A 1 180 ? -5.581 13.230 -3.658 1.00 89.88 180 VAL A O 1
ATOM 1377 N N . ARG A 1 181 ? -3.949 14.764 -3.552 1.00 94.38 181 ARG A N 1
ATOM 1378 C CA . ARG A 1 181 ? -4.831 15.928 -3.803 1.00 94.38 181 ARG A CA 1
ATOM 1379 C C . ARG A 1 181 ? -5.528 15.869 -5.160 1.00 94.38 181 ARG A C 1
ATOM 1381 O O . ARG A 1 181 ? -6.675 16.303 -5.274 1.00 94.38 181 ARG A O 1
ATOM 1388 N N . PHE A 1 182 ? -4.852 15.346 -6.175 1.00 96.06 182 PHE A N 1
ATOM 1389 C CA . PHE A 1 182 ? -5.373 15.263 -7.538 1.00 96.06 182 PHE A CA 1
ATOM 1390 C C . PHE A 1 182 ? -5.824 13.860 -7.945 1.00 96.06 182 PHE A C 1
ATOM 1392 O O . PHE A 1 182 ? -6.316 13.694 -9.059 1.00 96.06 182 PHE A O 1
ATOM 1399 N N . PHE A 1 183 ? -5.752 12.883 -7.037 1.00 94.69 183 PHE A N 1
ATOM 1400 C CA . PHE A 1 183 ? -6.140 11.500 -7.302 1.00 94.69 183 PHE A CA 1
ATOM 1401 C C . PHE A 1 183 ? -7.561 11.372 -7.872 1.00 94.69 183 PHE A C 1
ATOM 1403 O O . PHE A 1 183 ? -7.798 10.606 -8.803 1.00 94.69 183 PHE A O 1
ATOM 1410 N N . PHE A 1 184 ? -8.510 12.162 -7.359 1.00 95.88 184 PHE A N 1
ATOM 1411 C CA . PHE A 1 184 ? -9.907 12.116 -7.795 1.00 95.88 184 PHE A CA 1
ATOM 1412 C C . PHE A 1 184 ? -10.221 12.998 -9.006 1.00 95.88 184 PHE A C 1
ATOM 1414 O O . PHE A 1 184 ? -11.386 13.105 -9.378 1.00 95.88 184 PHE A O 1
ATOM 1421 N N . ALA A 1 185 ? -9.236 13.630 -9.650 1.00 96.69 185 ALA A N 1
ATOM 1422 C CA . ALA A 1 185 ? -9.495 14.537 -10.772 1.00 96.69 185 ALA A CA 1
ATOM 1423 C C . ALA A 1 185 ? -10.145 13.825 -11.968 1.00 96.69 185 ALA A C 1
ATOM 1425 O O . ALA A 1 185 ? -11.009 14.374 -12.645 1.00 96.69 185 ALA A O 1
ATOM 1426 N N . THR A 1 186 ? -9.778 12.572 -12.215 1.00 96.56 186 THR A N 1
ATOM 1427 C CA . THR A 1 186 ? -10.408 11.752 -13.256 1.00 96.56 186 THR A CA 1
ATOM 1428 C C . THR A 1 186 ? -11.836 11.341 -12.882 1.00 96.56 186 THR A C 1
ATOM 1430 O O . THR A 1 186 ? -12.715 11.309 -13.742 1.00 96.56 186 THR A O 1
ATOM 1433 N N . TYR A 1 187 ? -12.101 11.100 -11.597 1.00 96.00 187 TYR A N 1
ATOM 1434 C CA . TYR A 1 187 ? -13.431 10.770 -11.080 1.00 96.00 187 TYR A CA 1
ATOM 1435 C C . TYR A 1 187 ? -14.376 11.975 -11.139 1.00 96.00 187 TYR A C 1
ATOM 1437 O O . TYR A 1 187 ? -15.492 11.843 -11.638 1.00 96.00 187 TYR A O 1
ATOM 1445 N N . THR A 1 188 ? -13.923 13.168 -10.739 1.00 95.44 188 THR A N 1
ATOM 1446 C CA . THR A 1 188 ? -14.716 14.407 -10.851 1.00 95.44 188 THR A CA 1
ATOM 1447 C C . THR A 1 188 ? -15.018 14.768 -12.306 1.00 95.44 188 THR A C 1
ATOM 1449 O O . THR A 1 188 ? -16.079 15.321 -12.591 1.00 95.44 188 THR A O 1
ATOM 1452 N N . LEU A 1 189 ? -14.138 14.420 -13.250 1.00 97.25 189 LEU A N 1
ATOM 1453 C CA . LEU A 1 189 ? -14.425 14.535 -14.680 1.00 97.25 189 LEU A CA 1
ATOM 1454 C C . LEU A 1 189 ? -15.512 13.558 -15.131 1.00 97.25 189 LEU A C 1
ATOM 1456 O O . LEU A 1 189 ? -16.441 13.953 -15.834 1.00 97.25 189 LEU A O 1
ATOM 1460 N N . LEU A 1 190 ? -15.374 12.276 -14.800 1.00 96.56 190 LEU A N 1
ATOM 1461 C CA . LEU A 1 190 ? -16.257 11.240 -15.335 1.00 96.56 190 LEU A CA 1
ATOM 1462 C C . LEU A 1 190 ? -17.631 11.217 -14.669 1.00 96.56 190 LEU A C 1
ATOM 1464 O O . LEU A 1 190 ? -18.604 10.843 -15.322 1.00 96.56 190 LEU A O 1
ATOM 1468 N N . ILE A 1 191 ? -17.716 11.592 -13.395 1.00 95.25 191 ILE A N 1
ATOM 1469 C CA . ILE A 1 191 ? -18.942 11.510 -12.594 1.00 95.25 191 ILE A CA 1
ATOM 1470 C C . ILE A 1 191 ? -19.630 12.875 -12.545 1.00 95.25 191 ILE A C 1
ATOM 1472 O O . ILE A 1 191 ? -20.803 12.969 -12.902 1.00 95.25 191 ILE A O 1
ATOM 1476 N N . ASP A 1 192 ? -18.889 13.935 -12.207 1.00 95.31 192 ASP A N 1
ATOM 1477 C CA . ASP A 1 192 ? -19.442 15.291 -12.049 1.00 95.31 192 ASP A CA 1
ATOM 1478 C C . ASP A 1 192 ? -19.267 16.178 -13.294 1.00 95.31 192 ASP A C 1
ATOM 1480 O O . ASP A 1 192 ? -19.679 17.336 -13.294 1.00 95.31 192 ASP A O 1
ATOM 1484 N N . ASN A 1 193 ? -18.659 15.663 -14.371 1.00 96.62 193 ASN A N 1
ATOM 1485 C CA . ASN A 1 193 ? -18.472 16.378 -15.638 1.00 96.62 193 ASN A CA 1
ATOM 1486 C C . ASN A 1 193 ? -17.553 17.623 -15.557 1.00 96.62 193 ASN A C 1
ATOM 1488 O O . ASN A 1 193 ? -17.590 18.473 -16.450 1.00 96.62 193 ASN A O 1
ATOM 1492 N N . HIS A 1 194 ? -16.697 17.731 -14.533 1.00 96.50 194 HIS A N 1
ATOM 1493 C CA . HIS A 1 194 ? -15.697 18.803 -14.435 1.00 96.50 194 HIS A CA 1
ATOM 1494 C C . HIS A 1 194 ? -14.572 18.598 -15.458 1.00 96.50 194 HIS A C 1
ATOM 1496 O O . HIS A 1 194 ? -13.936 17.552 -15.468 1.00 96.50 194 HIS A O 1
ATOM 1502 N N . LYS A 1 195 ? -14.265 19.580 -16.311 1.00 96.75 195 LYS A N 1
ATOM 1503 C CA . LYS A 1 195 ? -13.260 19.415 -17.381 1.00 96.75 195 LYS A CA 1
ATOM 1504 C C . LYS A 1 195 ? -11.921 20.071 -17.043 1.00 96.75 195 LYS A C 1
ATOM 1506 O O . LYS A 1 195 ? -11.868 21.103 -16.379 1.00 96.75 195 LYS A O 1
ATOM 1511 N N . GLY A 1 196 ? -10.828 19.490 -17.545 1.00 95.62 196 GLY A N 1
ATOM 1512 C CA . GLY A 1 196 ? -9.489 20.089 -17.510 1.00 95.62 196 GLY A CA 1
ATOM 1513 C C . GLY A 1 196 ? -9.050 20.528 -16.108 1.00 95.62 196 GLY A C 1
ATOM 1514 O O . GLY A 1 196 ? -9.022 19.732 -15.171 1.00 95.62 196 GLY A O 1
ATOM 1515 N N . ARG A 1 197 ? -8.718 21.816 -15.953 1.00 96.88 197 ARG A N 1
ATOM 1516 C CA . ARG A 1 197 ? -8.269 22.390 -14.670 1.00 96.88 197 ARG A CA 1
ATOM 1517 C C . ARG A 1 197 ? -9.355 22.396 -13.593 1.00 96.88 197 ARG A C 1
ATOM 1519 O O . ARG A 1 197 ? -9.021 22.334 -12.410 1.00 96.88 197 ARG A O 1
ATOM 1526 N N . ASP A 1 198 ? -10.630 22.447 -13.968 1.00 97.56 198 ASP A N 1
ATOM 1527 C CA . ASP A 1 198 ? -11.722 22.440 -12.991 1.00 97.56 198 ASP A CA 1
ATOM 1528 C C . ASP A 1 198 ? -11.857 21.074 -12.320 1.00 97.56 198 ASP A C 1
ATOM 1530 O O . ASP A 1 198 ? -12.156 21.010 -11.131 1.00 97.56 198 ASP A O 1
ATOM 1534 N N . ALA A 1 199 ? -11.518 19.995 -13.032 1.00 97.19 199 ALA A N 1
ATOM 1535 C CA . ALA A 1 199 ? -11.452 18.647 -12.473 1.00 97.19 199 ALA A CA 1
ATOM 1536 C C . ALA A 1 199 ? -10.393 18.544 -11.360 1.00 97.19 199 ALA A C 1
ATOM 1538 O O . ALA A 1 199 ? -10.669 18.028 -10.273 1.00 97.19 199 ALA A O 1
ATOM 1539 N N . LEU A 1 200 ? -9.205 19.119 -11.596 1.00 96.38 200 LEU A N 1
ATOM 1540 C CA . LEU A 1 200 ? -8.119 19.199 -10.611 1.00 96.38 200 LEU A CA 1
ATOM 1541 C C . LEU A 1 200 ? -8.520 20.045 -9.395 1.00 96.38 200 LEU A C 1
ATOM 1543 O O . LEU A 1 200 ? -8.304 19.630 -8.257 1.00 96.38 200 LEU A O 1
ATOM 1547 N N . LYS A 1 201 ? -9.149 21.209 -9.613 1.00 97.31 201 LYS A N 1
ATOM 1548 C CA . LYS A 1 201 ? -9.656 22.063 -8.524 1.00 97.31 201 LYS A CA 1
ATOM 1549 C C . LYS A 1 201 ? -10.739 21.357 -7.709 1.00 97.31 201 LYS A C 1
ATOM 1551 O O . LYS A 1 201 ? -10.727 21.454 -6.484 1.00 97.31 201 LYS A O 1
ATOM 1556 N N . ALA A 1 202 ? -11.657 20.650 -8.367 1.00 94.56 202 ALA A N 1
ATOM 1557 C CA . ALA A 1 202 ? -12.698 19.871 -7.706 1.00 94.56 202 ALA A CA 1
ATOM 1558 C C . ALA A 1 202 ? -12.088 18.748 -6.856 1.00 94.56 202 ALA A C 1
ATOM 1560 O O . ALA A 1 202 ? -12.415 18.639 -5.676 1.00 94.56 202 ALA A O 1
ATOM 1561 N N . SER A 1 203 ? -11.126 17.996 -7.403 1.00 94.88 203 SER A N 1
ATOM 1562 C CA . SER A 1 203 ? -10.380 16.979 -6.648 1.00 94.88 203 SER A CA 1
ATOM 1563 C C . SER A 1 203 ? -9.674 17.579 -5.436 1.00 94.88 203 SER A C 1
ATOM 1565 O O . SER A 1 203 ? -9.811 17.071 -4.326 1.00 94.88 203 SER A O 1
ATOM 1567 N N . TYR A 1 204 ? -8.983 18.708 -5.616 1.00 95.38 204 TYR A N 1
ATOM 1568 C CA . TYR A 1 204 ? -8.318 19.393 -4.514 1.00 95.38 204 TYR A CA 1
ATOM 1569 C C . TYR A 1 204 ? -9.304 19.752 -3.401 1.00 95.38 204 TYR A C 1
ATOM 1571 O O . TYR A 1 204 ? -9.017 19.480 -2.242 1.00 95.38 204 TYR A O 1
ATOM 1579 N N . ARG A 1 205 ? -10.477 20.312 -3.733 1.00 93.88 205 ARG A N 1
ATOM 1580 C CA . ARG A 1 205 ? -11.508 20.666 -2.741 1.00 93.88 205 ARG A CA 1
ATOM 1581 C C . ARG A 1 205 ? -12.045 19.450 -1.990 1.00 93.88 205 ARG A C 1
ATOM 1583 O O . ARG A 1 205 ? -12.277 19.567 -0.793 1.00 93.88 205 ARG A O 1
ATOM 1590 N N . LEU A 1 206 ? -12.216 18.312 -2.667 1.00 89.25 206 LEU A N 1
ATOM 1591 C CA . LEU A 1 206 ? -12.647 17.064 -2.029 1.00 89.25 206 LEU A CA 1
ATOM 1592 C C . LEU A 1 206 ? -11.622 16.601 -0.989 1.00 89.25 206 LEU A C 1
ATOM 1594 O O . LEU A 1 206 ? -11.977 16.261 0.135 1.00 89.25 206 LEU A O 1
ATOM 1598 N N . VAL A 1 207 ? -10.339 16.639 -1.347 1.00 91.69 207 VAL A N 1
ATOM 1599 C CA . VAL A 1 207 ? -9.248 16.147 -0.497 1.00 91.69 207 VAL A CA 1
ATOM 1600 C C . VAL A 1 207 ? -8.844 17.166 0.579 1.00 91.69 207 VAL A C 1
ATOM 1602 O O . VAL A 1 207 ? -8.329 16.790 1.637 1.00 91.69 207 VAL A O 1
ATOM 1605 N N . HIS A 1 208 ? -9.067 18.461 0.344 1.00 90.88 208 HIS A N 1
ATOM 1606 C CA . HIS A 1 208 ? -8.686 19.527 1.265 1.00 90.88 208 HIS A CA 1
ATOM 1607 C C . HIS A 1 208 ? -9.388 19.361 2.623 1.00 90.88 208 HIS A C 1
ATOM 1609 O O . HIS A 1 208 ? -10.582 19.085 2.708 1.00 90.88 208 HIS A O 1
ATOM 1615 N N . GLY A 1 209 ? -8.617 19.465 3.709 1.00 85.56 209 GLY A N 1
ATOM 1616 C CA . GLY A 1 209 ? -9.090 19.189 5.073 1.00 85.56 209 GLY A CA 1
ATOM 1617 C C . GLY A 1 209 ? -9.232 17.701 5.430 1.00 85.56 209 GLY A C 1
ATOM 1618 O O . GLY A 1 209 ? -9.364 17.372 6.606 1.00 85.56 209 GLY A O 1
ATOM 1619 N N . HIS A 1 210 ? -9.137 16.791 4.454 1.00 82.50 210 HIS A N 1
ATOM 1620 C CA . HIS A 1 210 ? -9.324 15.350 4.650 1.00 82.50 210 HIS A CA 1
ATOM 1621 C C . HIS A 1 210 ? -8.144 14.505 4.156 1.00 82.50 210 HIS A C 1
ATOM 1623 O O . HIS A 1 210 ? -8.258 13.286 4.143 1.00 82.50 210 HIS A O 1
ATOM 1629 N N . PHE A 1 211 ? -7.011 15.120 3.803 1.00 83.12 211 PHE A N 1
ATOM 1630 C CA . PHE A 1 211 ? -5.858 14.479 3.157 1.00 83.12 211 PHE A CA 1
ATOM 1631 C C . PHE A 1 211 ? -5.556 13.061 3.666 1.00 83.12 211 PHE A C 1
ATOM 1633 O O . PHE A 1 211 ? -5.671 12.095 2.921 1.00 83.12 211 PHE A O 1
ATOM 1640 N N . TRP A 1 212 ? -5.274 12.904 4.959 1.00 76.88 212 TRP A N 1
ATOM 1641 C CA . TRP A 1 212 ? -4.912 11.606 5.537 1.00 76.88 212 TRP A CA 1
ATOM 1642 C C . TRP A 1 212 ? -6.045 10.575 5.526 1.00 76.88 212 TRP A C 1
ATOM 1644 O O . TRP A 1 212 ? -5.801 9.379 5.370 1.00 76.88 212 TRP A O 1
ATOM 1654 N N . ASN A 1 213 ? -7.296 11.034 5.628 1.00 75.94 213 ASN A N 1
ATOM 1655 C CA . ASN A 1 213 ? -8.469 10.171 5.488 1.00 75.94 213 ASN A CA 1
ATOM 1656 C C . ASN A 1 213 ? -8.561 9.569 4.088 1.00 75.94 213 ASN A C 1
ATOM 1658 O O . ASN A 1 213 ? -9.032 8.439 3.961 1.00 75.94 213 ASN A O 1
ATOM 1662 N N . VAL A 1 214 ? -8.134 10.330 3.078 1.00 84.62 214 VAL A N 1
ATOM 1663 C CA . VAL A 1 214 ? -8.061 9.885 1.688 1.00 84.62 214 VAL A CA 1
ATOM 1664 C C . VAL A 1 214 ? -6.931 8.897 1.506 1.00 84.62 214 VAL A C 1
ATOM 1666 O O . VAL A 1 214 ? -7.193 7.802 1.026 1.00 84.62 214 VAL A O 1
ATOM 1669 N N . VAL A 1 215 ? -5.708 9.260 1.922 1.00 80.62 215 VAL A N 1
ATOM 1670 C CA . VAL A 1 215 ? -4.504 8.432 1.732 1.00 80.62 215 VAL A CA 1
ATOM 1671 C C . VAL A 1 215 ? -4.763 7.013 2.190 1.00 80.62 215 VAL A C 1
ATOM 1673 O O . VAL A 1 215 ? -4.632 6.072 1.416 1.00 80.62 215 VAL A O 1
ATOM 1676 N N . VAL A 1 216 ? -5.179 6.848 3.442 1.00 73.06 216 VAL A N 1
ATOM 1677 C CA . VAL A 1 216 ? -5.268 5.504 3.997 1.00 73.06 216 VAL A CA 1
ATOM 1678 C C . VAL A 1 216 ? -6.448 4.732 3.403 1.00 73.06 216 VAL A C 1
ATOM 1680 O O . VAL A 1 216 ? -6.306 3.545 3.135 1.00 73.06 216 VAL A O 1
ATOM 1683 N N . ARG A 1 217 ? -7.581 5.381 3.101 1.00 82.31 217 ARG A N 1
ATOM 1684 C CA . ARG A 1 217 ? -8.688 4.720 2.390 1.00 82.31 217 ARG A CA 1
ATOM 1685 C C . ARG A 1 217 ? -8.311 4.294 0.981 1.00 82.31 217 ARG A C 1
ATOM 1687 O O . ARG A 1 217 ? -8.800 3.273 0.533 1.00 82.31 217 ARG A O 1
ATOM 1694 N N . LEU A 1 218 ? -7.464 5.058 0.307 1.00 84.75 218 LEU A N 1
ATOM 1695 C CA . LEU A 1 218 ? -6.978 4.757 -1.032 1.00 84.75 218 LEU A CA 1
ATOM 1696 C C . LEU A 1 218 ? -5.962 3.611 -0.998 1.00 84.75 218 LEU A C 1
ATOM 1698 O O . LEU A 1 218 ? -6.024 2.718 -1.835 1.00 84.75 218 LEU A O 1
ATOM 1702 N N . VAL A 1 219 ? -5.051 3.613 -0.024 1.00 79.88 219 VAL A N 1
ATOM 1703 C CA . VAL A 1 219 ? -3.948 2.645 0.055 1.00 79.88 219 VAL A CA 1
ATOM 1704 C C . VAL A 1 219 ? -4.394 1.303 0.640 1.00 79.88 219 VAL A C 1
ATOM 1706 O O . VAL A 1 219 ? -4.067 0.273 0.064 1.00 79.88 219 VAL A O 1
ATOM 1709 N N . LEU A 1 220 ? -5.157 1.277 1.740 1.00 76.62 220 LEU A N 1
ATOM 1710 C CA . LEU A 1 220 ? -5.447 0.034 2.477 1.00 76.62 220 LEU A CA 1
ATOM 1711 C C . LEU A 1 220 ? -6.217 -1.028 1.669 1.00 76.62 220 LEU A C 1
ATOM 1713 O O . LEU A 1 220 ? -5.727 -2.152 1.570 1.00 76.62 220 LEU A O 1
ATOM 1717 N N . PRO A 1 221 ? -7.397 -0.729 1.083 1.00 85.44 221 PRO A N 1
ATOM 1718 C CA . PRO A 1 221 ? -8.128 -1.694 0.265 1.00 85.44 221 PRO A CA 1
ATOM 1719 C C . PRO A 1 221 ? -7.286 -2.185 -0.908 1.00 85.44 221 PRO A C 1
ATOM 1721 O O . PRO A 1 221 ? -7.270 -3.378 -1.193 1.00 85.44 221 PRO A O 1
ATOM 1724 N N . LYS A 1 222 ? -6.540 -1.279 -1.554 1.00 85.75 222 LYS A N 1
ATOM 1725 C CA . LYS A 1 222 ? -5.648 -1.635 -2.658 1.00 85.75 222 LYS A CA 1
ATOM 1726 C C . LYS A 1 222 ? -4.565 -2.586 -2.200 1.00 85.75 222 LYS A C 1
ATOM 1728 O O . LYS A 1 222 ? -4.417 -3.619 -2.827 1.00 85.75 222 LYS A O 1
ATOM 1733 N N . ALA A 1 223 ? -3.858 -2.278 -1.117 1.00 75.88 223 ALA A N 1
ATOM 1734 C CA . ALA A 1 223 ? -2.819 -3.143 -0.574 1.00 75.88 223 ALA A CA 1
ATOM 1735 C C . ALA A 1 223 ? -3.356 -4.554 -0.297 1.00 75.88 223 ALA A C 1
ATOM 1737 O O . ALA A 1 223 ? -2.722 -5.527 -0.691 1.00 75.88 223 ALA A O 1
ATOM 1738 N N . LEU A 1 224 ? -4.558 -4.672 0.281 1.00 78.75 224 LEU A N 1
ATOM 1739 C CA . LEU A 1 224 ? -5.199 -5.969 0.504 1.00 78.75 224 LEU A CA 1
ATOM 1740 C C . LEU A 1 224 ? -5.503 -6.704 -0.811 1.00 78.75 224 LEU A C 1
ATOM 1742 O O . LEU A 1 224 ? -5.161 -7.878 -0.945 1.00 78.75 224 LEU A O 1
ATOM 1746 N N . PHE A 1 225 ? -6.128 -6.036 -1.786 1.00 87.06 225 PHE A N 1
ATOM 1747 C CA . PHE A 1 225 ? -6.417 -6.652 -3.083 1.00 87.06 225 PHE A CA 1
ATOM 1748 C C . PHE A 1 225 ? -5.128 -7.045 -3.810 1.00 87.06 225 PHE A C 1
ATOM 1750 O O . PHE A 1 225 ? -4.998 -8.185 -4.248 1.00 87.06 225 PHE A O 1
ATOM 1757 N N . PHE A 1 226 ? -4.147 -6.144 -3.871 1.00 80.88 226 PHE A N 1
ATOM 1758 C CA . PHE A 1 226 ? -2.834 -6.410 -4.448 1.00 80.88 226 PHE A CA 1
ATOM 1759 C C . PHE A 1 226 ? -2.151 -7.586 -3.767 1.00 80.88 226 PHE A C 1
ATOM 1761 O O . PHE A 1 226 ? -1.624 -8.420 -4.481 1.00 80.88 226 PHE A O 1
ATOM 1768 N N . LEU A 1 227 ? -2.206 -7.720 -2.440 1.00 76.44 227 LEU A N 1
ATOM 1769 C CA . LEU A 1 227 ? -1.616 -8.858 -1.734 1.00 76.44 227 LEU A CA 1
ATOM 1770 C C . LEU A 1 227 ? -2.249 -10.183 -2.171 1.00 76.44 227 LEU A C 1
ATOM 1772 O O . LEU A 1 227 ? -1.533 -11.116 -2.529 1.00 76.44 227 LEU A O 1
ATOM 1776 N N . VAL A 1 228 ? -3.583 -10.260 -2.201 1.00 80.88 228 VAL A N 1
ATOM 1777 C CA . VAL A 1 228 ? -4.303 -11.478 -2.612 1.00 80.88 228 VAL A CA 1
ATOM 1778 C C . VAL A 1 228 ? -3.972 -11.850 -4.060 1.00 80.88 228 VAL A C 1
ATOM 1780 O O . VAL A 1 228 ? -3.644 -13.000 -4.356 1.00 80.88 228 VAL A O 1
ATOM 1783 N N . PHE A 1 229 ? -4.012 -10.877 -4.970 1.00 85.50 229 PHE A N 1
ATOM 1784 C CA . PHE A 1 229 ? -3.716 -11.111 -6.382 1.00 85.50 229 PHE A CA 1
ATOM 1785 C C . PHE A 1 229 ? -2.226 -11.340 -6.650 1.00 85.50 229 PHE A C 1
ATOM 1787 O O . PHE A 1 229 ? -1.899 -12.093 -7.564 1.00 85.50 229 PHE A O 1
ATOM 1794 N N . ALA A 1 230 ? -1.319 -10.714 -5.900 1.00 79.00 230 ALA A N 1
ATOM 1795 C CA . ALA A 1 230 ? 0.122 -10.931 -6.001 1.00 79.00 230 ALA A CA 1
ATOM 1796 C C . ALA A 1 230 ? 0.487 -12.336 -5.535 1.00 79.00 230 ALA A C 1
ATOM 1798 O O . ALA A 1 230 ? 1.272 -13.000 -6.199 1.00 79.00 230 ALA A O 1
ATOM 1799 N N . PHE A 1 231 ? -0.138 -12.826 -4.462 1.00 78.56 231 PHE A N 1
ATOM 1800 C CA . PHE A 1 231 ? 0.019 -14.210 -4.026 1.00 78.56 231 PHE A CA 1
ATOM 1801 C C . PHE A 1 231 ? -0.466 -15.201 -5.095 1.00 78.56 231 PHE A C 1
ATOM 1803 O O . PHE A 1 231 ? 0.238 -16.152 -5.429 1.00 78.56 231 PHE A O 1
ATOM 1810 N N . GLY A 1 232 ? -1.631 -14.944 -5.702 1.00 84.75 232 GLY A N 1
ATOM 1811 C CA . GLY A 1 232 ? -2.123 -15.747 -6.824 1.00 84.75 232 GLY A CA 1
ATOM 1812 C C . GLY A 1 232 ? -1.186 -15.723 -8.039 1.00 84.75 232 GLY A C 1
ATOM 1813 O O . GLY A 1 232 ? -0.892 -16.773 -8.609 1.00 84.75 232 GLY A O 1
ATOM 1814 N N . LEU A 1 233 ? -0.674 -14.542 -8.408 1.00 87.44 233 LEU A N 1
ATOM 1815 C CA . LEU A 1 233 ? 0.294 -14.390 -9.497 1.00 87.44 233 LEU A CA 1
ATOM 1816 C C . LEU A 1 233 ? 1.612 -15.099 -9.183 1.00 87.44 233 LEU A C 1
ATOM 1818 O O . LEU A 1 233 ? 2.166 -15.736 -10.070 1.00 87.44 233 LEU A O 1
ATOM 1822 N N . PHE A 1 234 ? 2.099 -15.017 -7.945 1.00 83.44 234 PHE A N 1
ATOM 1823 C CA . PHE A 1 234 ? 3.304 -15.712 -7.504 1.00 83.44 234 PHE A CA 1
ATOM 1824 C C . PHE A 1 234 ? 3.169 -17.220 -7.731 1.00 83.44 234 PHE A C 1
ATOM 1826 O O . PHE A 1 234 ? 4.002 -17.796 -8.423 1.00 83.44 234 PHE A O 1
ATOM 1833 N N . ILE A 1 235 ? 2.076 -17.834 -7.258 1.00 86.81 235 ILE A N 1
ATOM 1834 C CA . ILE A 1 235 ? 1.806 -19.264 -7.477 1.00 86.81 235 ILE A CA 1
ATOM 1835 C C . ILE A 1 235 ? 1.753 -19.587 -8.974 1.00 86.81 235 ILE A C 1
ATOM 1837 O O . ILE A 1 235 ? 2.408 -20.525 -9.427 1.00 86.81 235 ILE A O 1
ATOM 1841 N N . ALA A 1 236 ? 0.994 -18.808 -9.751 1.00 92.00 236 ALA A N 1
ATOM 1842 C CA . ALA A 1 236 ? 0.856 -19.030 -11.188 1.00 92.00 236 ALA A CA 1
ATOM 1843 C C . ALA A 1 236 ? 2.204 -18.927 -11.916 1.00 92.00 236 ALA A C 1
ATOM 1845 O O . ALA A 1 236 ? 2.504 -19.752 -12.777 1.00 92.00 236 ALA A O 1
ATOM 1846 N N . ASN A 1 237 ? 3.029 -17.949 -11.543 1.00 88.50 237 ASN A N 1
ATOM 1847 C CA . ASN A 1 237 ? 4.338 -17.739 -12.137 1.00 88.50 237 ASN A CA 1
ATOM 1848 C C . ASN A 1 237 ? 5.311 -18.864 -11.763 1.00 88.50 237 ASN A C 1
ATOM 1850 O O . ASN A 1 237 ? 6.003 -19.373 -12.633 1.00 88.50 237 ASN A O 1
ATOM 1854 N N . THR A 1 238 ? 5.323 -19.318 -10.506 1.00 87.50 238 THR A N 1
ATOM 1855 C CA . THR A 1 238 ? 6.135 -20.468 -10.077 1.00 87.50 238 THR A CA 1
ATOM 1856 C C . THR A 1 238 ? 5.762 -21.743 -10.833 1.00 87.50 238 THR A C 1
ATOM 1858 O O . THR A 1 238 ? 6.638 -22.466 -11.297 1.00 87.50 238 THR A O 1
ATOM 1861 N N . LEU A 1 239 ? 4.467 -22.020 -11.002 1.00 94.19 239 LEU A N 1
ATOM 1862 C CA . LEU A 1 239 ? 4.021 -23.177 -11.783 1.00 94.19 239 LEU A CA 1
ATOM 1863 C C . LEU A 1 239 ? 4.406 -23.039 -13.259 1.00 94.19 239 LEU A C 1
ATOM 1865 O O . LEU A 1 239 ? 4.893 -23.992 -13.865 1.00 94.19 239 LEU A O 1
ATOM 1869 N N . ALA A 1 240 ? 4.232 -21.848 -13.833 1.00 95.06 240 ALA A N 1
ATOM 1870 C CA . ALA A 1 240 ? 4.618 -21.570 -15.209 1.00 95.06 240 ALA A CA 1
ATOM 1871 C C . ALA A 1 240 ? 6.121 -21.765 -15.435 1.00 95.06 240 ALA A C 1
ATOM 1873 O O . ALA A 1 240 ? 6.504 -22.424 -16.398 1.00 95.06 240 ALA A O 1
ATOM 1874 N N . THR A 1 241 ? 6.978 -21.252 -14.549 1.00 91.19 241 THR A N 1
ATOM 1875 C CA . THR A 1 241 ? 8.433 -21.399 -14.683 1.00 91.19 241 THR A CA 1
ATOM 1876 C C . THR A 1 241 ? 8.882 -22.850 -14.540 1.00 91.19 241 THR A C 1
ATOM 1878 O O . THR A 1 241 ? 9.769 -23.261 -15.282 1.00 91.19 241 THR A O 1
ATOM 1881 N N . MET A 1 242 ? 8.242 -23.647 -13.674 1.00 93.75 242 MET A N 1
ATOM 1882 C CA . MET A 1 242 ? 8.480 -25.097 -13.585 1.00 93.75 242 MET A CA 1
ATOM 1883 C C . MET A 1 242 ? 8.112 -25.833 -14.881 1.00 93.75 242 MET A C 1
ATOM 1885 O O . MET A 1 242 ? 8.838 -26.718 -15.325 1.00 93.75 242 MET A O 1
ATOM 1889 N N . ILE A 1 243 ? 6.992 -25.469 -15.510 1.00 96.44 243 ILE A N 1
ATOM 1890 C CA . ILE A 1 243 ? 6.575 -26.067 -16.786 1.00 96.44 243 ILE A CA 1
ATOM 1891 C C . ILE A 1 243 ? 7.539 -25.654 -17.902 1.00 96.44 243 ILE A C 1
ATOM 1893 O O . ILE A 1 243 ? 7.987 -26.494 -18.679 1.00 96.44 243 ILE A O 1
ATOM 1897 N N . ILE A 1 244 ? 7.882 -24.367 -17.975 1.00 95.44 244 ILE A N 1
ATOM 1898 C CA . ILE A 1 244 ? 8.765 -23.827 -19.012 1.00 95.44 244 ILE A CA 1
ATOM 1899 C C . ILE A 1 244 ? 10.164 -24.426 -18.902 1.00 95.44 244 ILE A C 1
ATOM 1901 O O . ILE A 1 244 ? 10.728 -24.786 -19.931 1.00 95.44 244 ILE A O 1
ATOM 1905 N N . SER A 1 245 ? 10.719 -24.575 -17.696 1.00 93.50 245 SER A N 1
ATOM 1906 C CA . SER A 1 245 ? 12.025 -25.218 -17.518 1.00 93.50 245 SER A CA 1
ATOM 1907 C C . SER A 1 245 ? 12.001 -26.684 -17.960 1.00 93.50 245 SER A C 1
ATOM 1909 O O . SER A 1 245 ? 12.935 -27.134 -18.620 1.00 93.50 245 SER A O 1
ATOM 1911 N N . GLY A 1 246 ? 10.906 -27.406 -17.693 1.00 95.75 246 GLY A N 1
ATOM 1912 C CA . GLY A 1 246 ? 10.708 -28.769 -18.188 1.00 95.75 246 GLY A CA 1
ATOM 1913 C C . GLY A 1 246 ? 10.613 -28.863 -19.716 1.00 95.75 246 GLY A C 1
ATOM 1914 O O . GLY A 1 246 ? 11.179 -29.778 -20.307 1.00 95.75 246 GLY A O 1
ATOM 1915 N N . VAL A 1 247 ? 9.927 -27.915 -20.366 1.00 95.44 247 VAL A N 1
ATOM 1916 C CA . VAL A 1 247 ? 9.710 -27.910 -21.827 1.00 95.44 247 VAL A CA 1
ATOM 1917 C C . VAL A 1 247 ? 10.924 -27.393 -22.603 1.00 95.44 247 VAL A C 1
ATOM 1919 O O . VAL A 1 247 ? 11.262 -27.941 -23.648 1.00 95.44 247 VAL A O 1
ATOM 1922 N N . ALA A 1 248 ? 11.578 -26.334 -22.123 1.00 94.94 248 ALA A N 1
ATOM 1923 C CA . ALA A 1 248 ? 12.700 -25.703 -22.819 1.00 94.94 248 ALA A CA 1
ATOM 1924 C C . ALA A 1 248 ? 14.007 -26.509 -22.705 1.00 94.94 248 ALA A C 1
ATOM 1926 O O . ALA A 1 248 ? 14.913 -26.336 -23.527 1.00 94.94 248 ALA A O 1
ATOM 1927 N N . GLY A 1 249 ? 14.112 -27.391 -21.705 1.00 94.69 249 GLY A N 1
ATOM 1928 C CA . GLY A 1 249 ? 15.317 -28.170 -21.444 1.00 94.69 249 GLY A CA 1
ATOM 1929 C C . GLY A 1 249 ? 16.523 -27.259 -21.199 1.00 94.69 249 GLY A C 1
ATOM 1930 O O . GLY A 1 249 ? 16.474 -26.370 -20.355 1.00 94.69 249 GLY A O 1
ATOM 1931 N N . LEU A 1 250 ? 17.605 -27.471 -21.954 1.00 92.94 250 LEU A N 1
ATOM 1932 C CA . LEU A 1 250 ? 18.839 -26.675 -21.858 1.00 92.94 250 LEU A CA 1
ATOM 1933 C C . LEU A 1 250 ? 18.872 -25.460 -22.805 1.00 92.94 250 LEU A C 1
ATOM 1935 O O . LEU A 1 250 ? 19.877 -24.751 -22.854 1.00 92.94 250 LEU A O 1
ATOM 1939 N N . ASN A 1 251 ? 17.815 -25.208 -23.586 1.00 95.62 251 ASN A N 1
ATOM 1940 C CA . ASN A 1 251 ? 17.783 -24.068 -24.501 1.00 95.62 251 ASN A CA 1
ATOM 1941 C C . ASN A 1 251 ? 17.427 -22.780 -23.741 1.00 95.62 251 ASN A C 1
ATOM 1943 O O . ASN A 1 251 ? 16.254 -22.437 -23.580 1.00 95.62 251 ASN A O 1
ATOM 1947 N N . ILE A 1 252 ? 18.462 -22.067 -23.290 1.00 92.81 252 ILE A N 1
ATOM 1948 C CA . ILE A 1 252 ? 18.339 -20.837 -22.493 1.00 92.81 252 ILE A CA 1
ATOM 1949 C C . ILE A 1 252 ? 17.553 -19.752 -23.248 1.00 92.81 252 ILE A C 1
ATOM 1951 O O . ILE A 1 252 ? 16.703 -19.093 -22.652 1.00 92.81 252 ILE A O 1
ATOM 1955 N N . ASP A 1 253 ? 17.772 -19.591 -24.557 1.00 94.06 253 ASP A N 1
ATOM 1956 C CA . ASP A 1 253 ? 17.059 -18.587 -25.361 1.00 94.06 253 ASP A CA 1
ATOM 1957 C C . ASP A 1 253 ? 15.553 -18.874 -25.419 1.00 94.06 253 ASP A C 1
ATOM 1959 O O . ASP A 1 253 ? 14.728 -17.973 -25.234 1.00 94.06 253 ASP A O 1
ATOM 1963 N N . LEU A 1 254 ? 15.183 -20.141 -25.632 1.00 94.88 254 LEU A N 1
ATOM 1964 C CA . LEU A 1 254 ? 13.788 -20.571 -25.623 1.00 94.88 254 LEU A CA 1
ATOM 1965 C C . LEU A 1 254 ? 13.167 -20.400 -24.233 1.00 94.88 254 LEU A C 1
ATOM 1967 O O . LEU A 1 254 ? 12.050 -19.892 -24.122 1.00 94.88 254 LEU A O 1
ATOM 1971 N N . GLN A 1 255 ? 13.892 -20.784 -23.177 1.00 95.62 255 GLN A N 1
ATOM 1972 C CA . GLN A 1 255 ? 13.437 -20.653 -21.795 1.00 95.62 255 GLN A CA 1
ATOM 1973 C C . GLN A 1 255 ? 13.152 -19.191 -21.441 1.00 95.62 255 GLN A C 1
ATOM 1975 O O . GLN A 1 255 ? 12.075 -18.890 -20.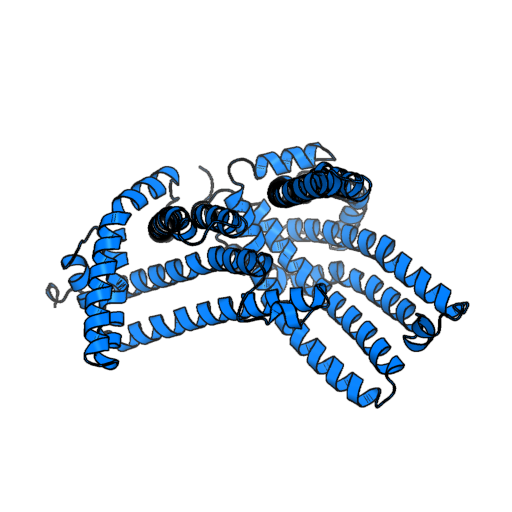923 1.00 95.62 255 GLN A O 1
ATOM 1980 N N . LEU A 1 256 ? 14.082 -18.280 -21.742 1.00 92.88 256 LEU A N 1
ATOM 1981 C CA . LEU A 1 256 ? 13.924 -16.849 -21.483 1.00 92.88 256 LEU A CA 1
ATOM 1982 C C . LEU A 1 256 ? 12.732 -16.284 -22.253 1.00 92.88 256 LEU A C 1
ATOM 1984 O O . LEU A 1 256 ? 11.866 -15.654 -21.651 1.00 92.88 256 LEU A O 1
ATOM 1988 N N . ARG A 1 257 ? 12.622 -16.581 -23.554 1.00 94.75 257 ARG A N 1
ATOM 1989 C CA . ARG A 1 257 ? 11.510 -16.100 -24.385 1.00 94.75 257 ARG A CA 1
ATOM 1990 C C . ARG A 1 257 ? 10.155 -16.580 -23.866 1.00 94.75 257 ARG A C 1
ATOM 1992 O O . ARG A 1 257 ? 9.251 -15.765 -23.685 1.00 94.75 257 ARG A O 1
ATOM 1999 N N . LEU A 1 258 ? 10.006 -17.880 -23.600 1.00 96.12 258 LEU A N 1
ATOM 2000 C CA . LEU A 1 258 ? 8.765 -18.438 -23.053 1.00 96.12 258 LEU A CA 1
ATOM 2001 C C . LEU A 1 258 ? 8.442 -17.838 -21.683 1.00 96.12 258 LEU A C 1
ATOM 2003 O O . LEU A 1 258 ? 7.293 -17.478 -21.434 1.00 96.12 258 LEU A O 1
ATOM 2007 N N . THR A 1 259 ? 9.448 -17.665 -20.823 1.00 94.75 259 THR A N 1
ATOM 2008 C CA . THR A 1 259 ? 9.271 -17.055 -19.499 1.00 94.75 259 THR A CA 1
ATOM 2009 C C . THR A 1 259 ? 8.784 -15.615 -19.615 1.00 94.75 259 THR A C 1
ATOM 2011 O O . THR A 1 259 ? 7.807 -15.259 -18.956 1.00 94.75 259 THR A O 1
ATOM 2014 N N . THR A 1 260 ? 9.385 -14.793 -20.479 1.00 93.81 260 THR A N 1
ATOM 2015 C CA . THR A 1 260 ? 8.960 -13.400 -20.693 1.00 93.81 260 THR A CA 1
ATOM 2016 C C . THR A 1 260 ? 7.545 -13.319 -21.265 1.00 93.81 260 THR A C 1
ATOM 2018 O O . THR A 1 260 ? 6.740 -12.523 -20.778 1.00 93.81 260 THR A O 1
ATOM 2021 N N . ILE A 1 261 ? 7.209 -14.164 -22.247 1.00 96.62 261 ILE A N 1
ATOM 2022 C CA . ILE A 1 261 ? 5.864 -14.221 -22.838 1.00 96.62 261 ILE A CA 1
ATOM 2023 C C . ILE A 1 261 ? 4.828 -14.604 -21.779 1.00 96.62 261 ILE A C 1
ATOM 2025 O O . ILE A 1 261 ? 3.853 -13.879 -21.579 1.00 96.62 261 ILE A O 1
ATOM 2029 N N . VAL A 1 262 ? 5.040 -15.721 -21.078 1.00 97.19 262 VAL A N 1
ATOM 2030 C CA . VAL A 1 262 ? 4.075 -16.231 -20.098 1.00 97.19 262 VAL A CA 1
ATOM 2031 C C . VAL A 1 262 ? 3.936 -15.272 -18.920 1.00 97.19 262 VAL A C 1
ATOM 2033 O O . VAL A 1 262 ? 2.811 -14.958 -18.536 1.00 97.19 262 VAL A O 1
ATOM 2036 N N . THR A 1 263 ? 5.038 -14.719 -18.407 1.00 92.56 263 THR A N 1
ATOM 2037 C CA . THR A 1 263 ? 4.993 -13.712 -17.333 1.00 92.56 263 THR A CA 1
ATOM 2038 C C . THR A 1 263 ? 4.212 -12.476 -17.777 1.00 92.56 263 THR A C 1
ATOM 2040 O O . THR A 1 263 ? 3.336 -12.010 -17.051 1.00 92.56 263 THR A O 1
ATOM 2043 N N . GLY A 1 264 ? 4.462 -11.971 -18.990 1.00 92.88 264 GLY A N 1
ATOM 2044 C CA . GLY A 1 264 ? 3.735 -10.827 -19.541 1.00 92.88 264 GLY A CA 1
ATOM 2045 C C . GLY A 1 264 ? 2.230 -11.083 -19.663 1.00 92.88 264 GLY A C 1
ATOM 2046 O O . GLY A 1 264 ? 1.425 -10.235 -19.276 1.00 92.88 264 GLY A O 1
ATOM 2047 N N . VAL A 1 265 ? 1.831 -12.268 -20.136 1.00 96.56 265 VAL A N 1
ATOM 2048 C CA . VAL A 1 265 ? 0.417 -12.670 -20.214 1.00 96.56 265 VAL A CA 1
ATOM 2049 C C . VAL A 1 265 ? -0.206 -12.786 -18.821 1.00 96.56 265 VAL A C 1
ATOM 2051 O O . VAL A 1 265 ? -1.296 -12.258 -18.602 1.00 96.56 265 VAL A O 1
ATOM 2054 N N . LEU A 1 266 ? 0.476 -13.422 -17.864 1.00 95.94 266 LEU A N 1
ATOM 2055 C CA . LEU A 1 266 ? -0.016 -13.574 -16.492 1.00 95.94 266 LEU A CA 1
ATOM 2056 C C . LEU A 1 266 ? -0.205 -12.221 -15.790 1.00 95.94 266 LEU A C 1
ATOM 2058 O O . LEU A 1 266 ? -1.230 -12.015 -15.139 1.00 95.94 266 LEU A O 1
ATOM 2062 N N . VAL A 1 267 ? 0.723 -11.275 -15.970 1.00 91.75 267 VAL A N 1
ATOM 2063 C CA . VAL A 1 267 ? 0.597 -9.902 -15.445 1.00 91.75 267 VAL A CA 1
ATOM 2064 C C . VAL A 1 267 ? -0.619 -9.194 -16.051 1.00 91.75 267 VAL A C 1
ATOM 2066 O O . VAL A 1 267 ? -1.376 -8.541 -15.333 1.00 91.75 267 VAL A O 1
ATOM 2069 N N . MET A 1 268 ? -0.871 -9.364 -17.351 1.00 95.19 268 MET A N 1
ATOM 2070 C CA . MET A 1 268 ? -2.049 -8.779 -18.000 1.00 95.19 268 MET A CA 1
ATOM 2071 C C . MET A 1 268 ? -3.361 -9.405 -17.518 1.00 95.19 268 MET A C 1
ATOM 2073 O O . MET A 1 268 ? -4.318 -8.678 -17.256 1.00 95.19 268 MET A O 1
ATOM 2077 N N . ILE A 1 269 ? -3.409 -10.728 -17.334 1.00 96.06 269 ILE A N 1
ATOM 2078 C CA . ILE A 1 269 ? -4.561 -11.416 -16.730 1.00 96.06 269 ILE A CA 1
ATOM 2079 C C . ILE A 1 269 ? -4.808 -10.884 -15.316 1.00 96.06 269 ILE A C 1
ATOM 2081 O O . ILE A 1 269 ? -5.942 -10.556 -14.967 1.00 96.06 269 ILE A O 1
ATOM 2085 N N . GLN A 1 270 ? -3.755 -10.732 -14.513 1.00 94.25 270 GLN A N 1
ATOM 2086 C CA . GLN A 1 270 ? -3.867 -10.158 -13.177 1.00 94.25 270 GLN A CA 1
ATOM 2087 C C . GLN A 1 270 ? -4.434 -8.732 -13.233 1.00 94.25 270 GLN A C 1
ATOM 2089 O O . GLN A 1 270 ? -5.376 -8.434 -12.500 1.00 94.25 270 GLN A O 1
ATOM 2094 N N . ALA A 1 271 ? -3.932 -7.877 -14.132 1.00 94.06 271 ALA A N 1
ATOM 2095 C 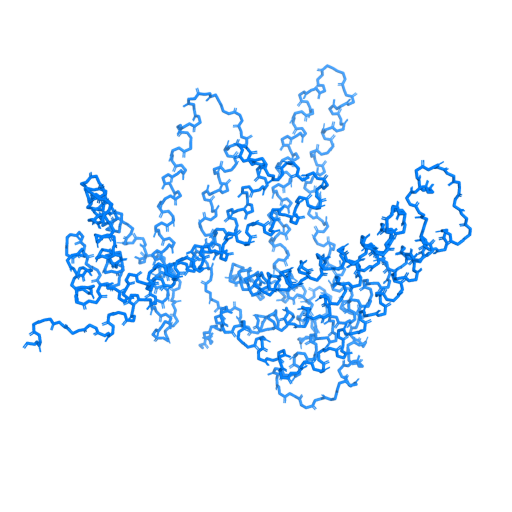CA . ALA A 1 271 ? -4.429 -6.516 -14.332 1.00 94.06 271 ALA A CA 1
ATOM 2096 C C . ALA A 1 271 ? -5.929 -6.487 -14.697 1.00 94.06 271 ALA A C 1
ATOM 2098 O O . ALA A 1 271 ? -6.689 -5.683 -14.155 1.00 94.06 271 ALA A O 1
ATOM 2099 N N . ILE A 1 272 ? -6.377 -7.393 -15.573 1.00 97.38 272 ILE A N 1
ATOM 2100 C CA . ILE A 1 272 ? -7.784 -7.536 -15.993 1.00 97.38 272 ILE A CA 1
ATOM 2101 C C . ILE A 1 272 ? -8.703 -7.857 -14.808 1.00 97.38 272 ILE A C 1
ATOM 2103 O O . ILE A 1 272 ? -9.820 -7.333 -14.744 1.00 97.38 272 ILE A O 1
ATOM 2107 N N . LEU A 1 273 ? -8.232 -8.693 -13.880 1.00 96.31 273 LEU A N 1
ATOM 2108 C CA . LEU A 1 273 ? -8.985 -9.114 -12.699 1.00 96.31 273 LEU A CA 1
ATOM 2109 C C . LEU A 1 273 ? -8.942 -8.067 -11.572 1.00 96.31 273 LEU A C 1
ATOM 2111 O O . LEU A 1 273 ? -9.957 -7.796 -10.934 1.00 96.31 273 LEU A O 1
ATOM 2115 N N . ILE A 1 274 ? -7.785 -7.451 -11.323 1.00 95.69 274 ILE A N 1
ATOM 2116 C CA . ILE A 1 274 ? -7.595 -6.551 -10.177 1.00 95.69 274 ILE A CA 1
ATOM 2117 C C . ILE A 1 274 ? -8.113 -5.129 -10.429 1.00 95.69 274 ILE A C 1
ATOM 2119 O O . ILE A 1 274 ? -8.637 -4.486 -9.516 1.00 95.69 274 ILE A O 1
ATOM 2123 N N . ASN A 1 275 ? -8.005 -4.618 -11.660 1.00 96.06 275 ASN A N 1
ATOM 2124 C CA . ASN A 1 275 ? -8.353 -3.228 -11.953 1.00 96.06 275 ASN A CA 1
ATOM 2125 C C . ASN A 1 275 ? -9.818 -2.900 -11.619 1.00 96.06 275 ASN A C 1
ATOM 2127 O O . ASN A 1 275 ? -10.045 -1.884 -10.959 1.00 96.06 275 ASN A O 1
ATOM 2131 N N . PRO A 1 276 ? -10.824 -3.724 -11.980 1.00 98.31 276 PRO A N 1
ATOM 2132 C CA . PRO A 1 276 ? -12.210 -3.410 -11.649 1.00 98.31 276 PRO A CA 1
ATOM 2133 C C . PRO A 1 276 ? -12.466 -3.300 -10.142 1.00 98.31 276 PRO A C 1
ATOM 2135 O O . PRO A 1 276 ? -13.105 -2.344 -9.710 1.00 98.31 276 PRO A O 1
ATOM 2138 N N . ILE A 1 277 ? -11.943 -4.222 -9.325 1.00 97.19 277 ILE A N 1
ATOM 2139 C CA . ILE A 1 277 ? -12.167 -4.188 -7.872 1.00 97.19 277 ILE A CA 1
ATOM 2140 C C . ILE A 1 277 ? -11.473 -2.993 -7.204 1.00 97.19 277 ILE A C 1
ATOM 2142 O O . ILE A 1 277 ? -12.054 -2.349 -6.325 1.00 97.19 277 ILE A O 1
ATOM 2146 N N . VAL A 1 278 ? -10.270 -2.641 -7.668 1.00 95.56 278 VAL A N 1
ATOM 2147 C CA . VAL A 1 278 ? -9.542 -1.450 -7.212 1.00 95.56 278 VAL A CA 1
ATOM 2148 C C . VAL A 1 278 ? -10.309 -0.172 -7.563 1.00 95.56 278 VAL A C 1
ATOM 2150 O O . VAL A 1 278 ? -10.479 0.691 -6.701 1.00 95.56 278 VAL A O 1
ATOM 2153 N N . LEU A 1 279 ? -10.839 -0.071 -8.785 1.00 96.88 279 LEU A N 1
ATOM 2154 C CA . LEU A 1 279 ? -11.630 1.083 -9.220 1.00 96.88 279 LEU A CA 1
ATOM 2155 C C . LEU A 1 279 ? -12.975 1.190 -8.487 1.00 96.88 279 LEU A C 1
ATOM 2157 O O . LEU A 1 279 ? -13.432 2.304 -8.233 1.00 96.88 279 LEU A O 1
ATOM 2161 N N . ILE A 1 280 ? -13.602 0.070 -8.098 1.00 97.31 280 ILE A N 1
ATOM 2162 C CA . ILE A 1 280 ? -14.809 0.112 -7.254 1.00 97.31 280 ILE A CA 1
ATOM 2163 C C . ILE A 1 280 ? -14.471 0.705 -5.886 1.00 97.31 280 ILE A C 1
ATOM 2165 O O . ILE A 1 280 ? -15.200 1.571 -5.403 1.00 97.31 280 ILE A O 1
ATOM 2169 N N . ALA A 1 281 ? -13.355 0.291 -5.277 1.00 95.06 281 ALA A N 1
ATOM 2170 C CA . ALA A 1 281 ? -12.927 0.857 -4.000 1.00 95.06 281 ALA A CA 1
ATOM 2171 C C . ALA A 1 281 ? -12.680 2.364 -4.115 1.00 95.06 281 ALA A C 1
ATOM 2173 O O . ALA A 1 281 ? -13.227 3.127 -3.323 1.00 95.06 281 ALA A O 1
ATOM 2174 N N . ASP A 1 282 ? -11.944 2.800 -5.139 1.00 95.38 282 ASP A N 1
ATOM 2175 C CA . ASP A 1 282 ? -11.696 4.220 -5.401 1.00 95.38 282 ASP A CA 1
ATOM 2176 C C . ASP A 1 282 ? -12.989 5.019 -5.593 1.00 95.38 282 ASP A C 1
ATOM 2178 O O . ASP A 1 282 ? -13.136 6.102 -5.024 1.00 95.38 282 ASP A O 1
ATOM 2182 N N . TYR A 1 283 ? -13.947 4.470 -6.343 1.00 95.94 283 TYR A N 1
ATOM 2183 C CA . TYR A 1 283 ? -15.257 5.079 -6.546 1.00 95.94 283 TYR A CA 1
ATOM 2184 C C . TYR A 1 283 ? -16.034 5.227 -5.228 1.00 95.94 283 TYR A C 1
ATOM 2186 O O . TYR A 1 283 ? -16.597 6.289 -4.952 1.00 95.94 283 TYR A O 1
ATOM 2194 N N . LEU A 1 284 ? -16.055 4.183 -4.392 1.00 93.81 284 LEU A N 1
ATOM 2195 C CA . LEU A 1 284 ? -16.734 4.219 -3.094 1.00 93.81 284 LEU A CA 1
ATOM 2196 C C . LEU A 1 284 ? -16.091 5.242 -2.153 1.00 93.81 284 LEU A C 1
ATOM 2198 O O . LEU A 1 284 ? -16.809 5.961 -1.465 1.00 93.81 284 LEU A O 1
ATOM 2202 N N . ILE A 1 285 ? -14.761 5.352 -2.160 1.00 90.81 285 ILE A N 1
ATOM 2203 C CA . ILE A 1 285 ? -14.023 6.347 -1.370 1.00 90.81 285 ILE A CA 1
ATOM 2204 C C . ILE A 1 285 ? -14.337 7.756 -1.858 1.00 90.81 285 ILE A C 1
ATOM 2206 O O . ILE A 1 285 ? -14.615 8.638 -1.050 1.00 90.81 285 ILE A O 1
ATOM 2210 N N . TYR A 1 286 ? -14.322 7.962 -3.175 1.00 92.12 286 TYR A N 1
ATOM 2211 C CA . TYR A 1 286 ? -14.680 9.233 -3.794 1.00 92.12 286 TYR A CA 1
ATOM 2212 C C . TYR A 1 286 ? -16.080 9.702 -3.361 1.00 92.12 286 TYR A C 1
ATOM 2214 O O . TYR A 1 286 ? -16.274 10.888 -3.093 1.00 92.12 286 TYR A O 1
ATOM 2222 N N . LYS A 1 287 ? -17.042 8.780 -3.216 1.00 88.25 287 LYS A N 1
ATOM 2223 C CA . LYS A 1 287 ? -18.394 9.093 -2.727 1.00 88.25 287 LYS A CA 1
ATOM 2224 C C . LYS A 1 287 ? -18.473 9.375 -1.223 1.00 88.25 287 LYS A C 1
ATOM 2226 O O . LYS A 1 287 ? -19.470 9.941 -0.785 1.00 88.25 287 LYS A O 1
ATOM 2231 N N . ASP A 1 288 ? -17.463 9.013 -0.438 1.00 77.88 288 ASP A N 1
ATOM 2232 C CA . ASP A 1 288 ? -17.607 8.857 1.007 1.00 77.88 2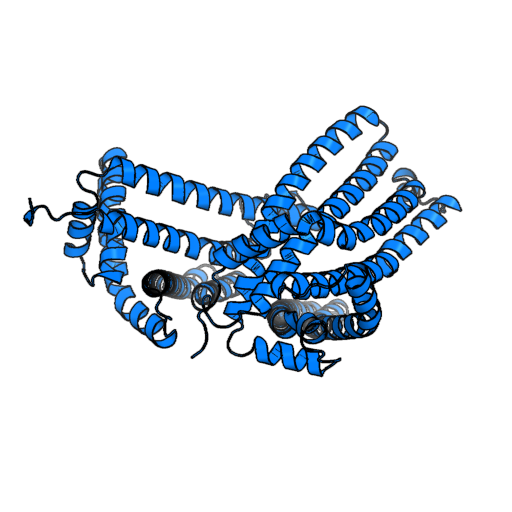88 ASP A CA 1
ATOM 2233 C C . ASP A 1 288 ? -16.360 9.335 1.788 1.00 77.88 288 ASP A C 1
ATOM 2235 O O . ASP A 1 288 ? -15.721 8.609 2.541 1.00 77.88 288 ASP A O 1
ATOM 2239 N N . LEU A 1 289 ? -15.962 10.596 1.601 1.00 62.12 289 LEU A N 1
ATOM 2240 C CA . LEU A 1 289 ? -14.608 11.062 1.948 1.00 62.12 289 LEU A CA 1
ATOM 2241 C C . LEU A 1 289 ? -14.407 11.811 3.294 1.00 62.12 289 LEU A C 1
ATOM 2243 O O . LEU A 1 289 ? -13.298 12.219 3.630 1.00 62.12 289 LEU A O 1
ATOM 2247 N N . SER A 1 290 ? -15.415 11.997 4.137 1.00 52.22 290 SER A N 1
ATOM 2248 C CA . SER A 1 290 ? -15.289 12.620 5.479 1.00 52.22 290 SER A CA 1
ATOM 2249 C C . SER A 1 290 ? -15.128 11.717 6.741 1.00 52.22 290 SER A C 1
ATOM 2251 O O . SER A 1 290 ? -16.147 11.507 7.391 1.00 52.22 290 SER A O 1
ATOM 2253 N N . LEU A 1 291 ? -13.889 11.320 7.174 1.00 54.44 291 LEU A N 1
ATOM 2254 C CA . LEU A 1 291 ? -13.461 10.911 8.570 1.00 54.44 291 LEU A CA 1
ATOM 2255 C C . LEU A 1 291 ? -13.024 9.435 8.857 1.00 54.44 291 LEU A C 1
ATOM 2257 O O . LEU A 1 291 ? -13.874 8.555 8.911 1.00 54.44 291 LEU A O 1
ATOM 2261 N N . PHE A 1 292 ? -11.718 9.152 9.107 1.00 51.25 292 PHE A N 1
ATOM 2262 C CA . PHE A 1 292 ? -11.247 8.223 10.188 1.00 51.25 292 PHE A CA 1
ATOM 2263 C C . PHE A 1 292 ? -9.718 8.105 10.452 1.00 51.25 292 PHE A C 1
ATOM 2265 O O . PHE A 1 292 ? -9.333 7.541 11.466 1.00 51.25 292 PHE A O 1
ATOM 2272 N N . LEU A 1 293 ? -8.808 8.594 9.611 1.00 54.16 293 LEU A N 1
ATOM 2273 C CA . LEU A 1 293 ? -7.395 8.158 9.616 1.00 54.16 293 LEU A CA 1
ATOM 2274 C C . LEU A 1 293 ? -6.369 9.239 9.983 1.00 54.16 293 LEU A C 1
ATOM 2276 O O . LEU A 1 293 ? -5.171 9.061 9.798 1.00 54.16 293 LEU A O 1
ATOM 2280 N N . GLY A 1 294 ? -6.824 10.341 10.581 1.00 62.72 294 GLY A N 1
ATOM 2281 C CA . GLY A 1 294 ? -5.939 11.424 11.015 1.00 62.72 294 GLY A CA 1
ATOM 2282 C C . GLY A 1 294 ? -4.940 11.056 12.123 1.00 62.72 294 GLY A C 1
ATOM 2283 O O . GLY A 1 294 ? -3.931 11.738 12.231 1.00 62.72 294 GLY A O 1
ATOM 2284 N N . TYR A 1 295 ? -5.183 10.018 12.939 1.00 71.56 295 TYR A N 1
ATOM 2285 C CA . TYR A 1 295 ? -4.341 9.719 14.115 1.00 71.56 295 TYR A CA 1
ATOM 2286 C C . TYR A 1 295 ? -3.153 8.804 13.839 1.00 71.56 295 TYR A C 1
ATOM 2288 O O . TYR A 1 295 ? -2.092 9.037 14.407 1.00 71.56 295 TYR A O 1
ATOM 2296 N N . SER A 1 296 ? -3.297 7.805 12.965 1.00 67.81 296 SER A N 1
ATOM 2297 C CA . SER A 1 296 ? -2.216 6.848 12.685 1.00 67.81 296 SER A CA 1
ATOM 2298 C C . SER A 1 296 ? -1.005 7.524 12.046 1.00 67.81 296 SER A C 1
ATOM 2300 O O . SER A 1 296 ? 0.127 7.136 12.281 1.00 67.81 296 SER A O 1
ATOM 2302 N N . VAL A 1 297 ? -1.233 8.592 11.284 1.00 69.19 297 VAL A N 1
ATOM 2303 C CA . VAL A 1 297 ? -0.169 9.294 10.564 1.00 69.19 297 VAL A CA 1
ATOM 2304 C C . VAL A 1 297 ? 0.743 10.107 11.478 1.00 69.19 297 VAL A C 1
ATOM 2306 O O . VAL A 1 297 ? 1.917 10.279 11.173 1.00 69.19 297 VAL A O 1
ATOM 2309 N N . TRP A 1 298 ? 0.250 10.574 12.623 1.00 81.69 298 TRP A N 1
ATOM 2310 C CA . TRP A 1 298 ? 1.107 11.261 13.592 1.00 81.69 298 TRP A CA 1
ATOM 2311 C C . TRP A 1 298 ? 2.234 10.368 14.122 1.00 81.69 298 TRP A C 1
ATOM 2313 O O . TRP A 1 298 ? 3.241 10.896 14.582 1.00 81.69 298 TRP A O 1
ATOM 2323 N N . ILE A 1 299 ? 2.092 9.042 14.008 1.00 79.00 299 ILE A N 1
ATOM 2324 C CA . ILE A 1 299 ? 3.151 8.084 14.332 1.00 79.00 299 ILE A CA 1
ATOM 2325 C C . ILE A 1 299 ? 4.336 8.243 13.371 1.00 79.00 299 ILE A C 1
ATOM 2327 O O . ILE A 1 299 ? 5.464 8.129 13.819 1.00 79.00 299 ILE A O 1
ATOM 2331 N N . LEU A 1 300 ? 4.122 8.596 12.095 1.00 77.50 300 LEU A N 1
ATOM 2332 C CA . LEU A 1 300 ? 5.212 8.774 11.122 1.00 77.50 300 LEU A CA 1
ATOM 2333 C C . LEU A 1 300 ? 6.123 9.962 11.440 1.00 77.50 300 LEU A C 1
ATOM 2335 O O . LEU A 1 300 ? 7.272 9.965 11.016 1.00 77.50 300 LEU A O 1
ATOM 2339 N N . VAL A 1 301 ? 5.631 10.982 12.152 1.00 81.25 301 VAL A N 1
ATOM 2340 C CA . VAL A 1 301 ? 6.376 12.238 12.324 1.00 81.25 301 VAL A CA 1
ATOM 2341 C C . VAL A 1 301 ? 7.718 12.006 13.039 1.00 81.25 301 VAL A C 1
ATOM 2343 O O . VAL A 1 301 ? 8.737 12.364 12.455 1.00 81.25 301 VAL A O 1
ATOM 2346 N N . PRO A 1 302 ? 7.783 11.370 14.227 1.00 80.88 302 PRO A N 1
ATOM 2347 C CA . PRO A 1 302 ? 9.058 11.069 14.882 1.00 80.88 302 PRO A CA 1
ATOM 2348 C C . PRO A 1 302 ? 9.950 10.131 14.078 1.00 80.88 302 PRO A C 1
ATOM 2350 O O . PRO A 1 302 ? 11.151 10.357 14.039 1.00 80.88 302 PRO A O 1
ATOM 2353 N N . TYR A 1 303 ? 9.378 9.131 13.400 1.00 81.81 303 TYR A N 1
ATOM 2354 C CA . TYR A 1 303 ? 10.151 8.221 12.548 1.00 81.81 303 TYR A CA 1
ATOM 2355 C C . TYR A 1 303 ? 10.869 8.965 11.422 1.00 81.81 303 TYR A C 1
ATOM 2357 O O . TYR A 1 303 ? 12.036 8.699 11.165 1.00 81.81 303 TYR A O 1
ATOM 2365 N N . ILE A 1 304 ? 10.201 9.928 10.779 1.00 77.94 304 ILE A N 1
ATOM 2366 C CA . ILE A 1 304 ? 10.829 10.767 9.751 1.00 77.94 304 ILE A CA 1
ATOM 2367 C C . ILE A 1 304 ? 11.994 11.565 10.353 1.00 77.94 304 ILE A C 1
ATOM 2369 O O . ILE A 1 304 ? 13.037 11.674 9.720 1.00 77.94 304 ILE A O 1
ATOM 2373 N N . PHE A 1 305 ? 11.853 12.098 11.571 1.00 80.50 305 PHE A N 1
ATOM 2374 C CA . PHE A 1 305 ? 12.952 12.806 12.237 1.00 80.50 305 PHE A CA 1
ATOM 2375 C C . PHE A 1 305 ? 14.117 11.886 12.606 1.00 80.50 305 PHE A C 1
ATOM 2377 O O . PHE A 1 305 ? 15.255 12.272 12.370 1.00 80.50 305 PHE A O 1
ATOM 2384 N N . ILE A 1 306 ? 13.843 10.696 13.147 1.00 84.50 306 ILE A N 1
ATOM 2385 C CA . ILE A 1 306 ? 14.869 9.692 13.471 1.00 84.50 306 ILE A CA 1
ATOM 2386 C C . ILE A 1 306 ? 15.651 9.342 12.208 1.00 84.50 306 ILE A C 1
ATOM 2388 O O . ILE A 1 306 ? 16.858 9.516 12.170 1.00 84.50 306 ILE A O 1
ATOM 2392 N N . MET A 1 307 ? 14.944 9.029 11.127 1.00 81.31 307 MET A N 1
ATOM 2393 C CA . MET A 1 307 ? 15.548 8.723 9.835 1.00 81.31 307 MET A CA 1
ATOM 2394 C C . MET A 1 307 ? 16.401 9.871 9.281 1.00 81.31 307 MET A C 1
ATOM 2396 O O . MET A 1 307 ? 17.470 9.633 8.735 1.00 81.31 307 MET A O 1
ATOM 2400 N N . ILE A 1 308 ? 15.959 11.125 9.424 1.00 80.50 308 ILE A N 1
ATOM 2401 C CA . ILE A 1 308 ? 16.769 12.287 9.029 1.00 80.50 308 ILE A CA 1
ATOM 2402 C C . ILE A 1 308 ? 18.044 12.375 9.874 1.00 80.50 308 ILE A C 1
ATOM 2404 O O . ILE A 1 308 ? 19.092 12.720 9.335 1.00 80.50 308 ILE A O 1
ATOM 2408 N N . VAL A 1 309 ? 17.965 12.090 11.177 1.00 83.94 309 VAL A N 1
ATOM 2409 C CA . VAL A 1 309 ? 19.130 12.110 12.071 1.00 83.94 309 VAL A CA 1
ATOM 2410 C C . VAL A 1 309 ? 20.099 10.975 11.743 1.00 83.94 309 VAL A C 1
ATOM 2412 O O . VAL A 1 309 ? 21.291 11.246 11.656 1.00 83.94 309 VAL A O 1
ATOM 2415 N N . ASP A 1 310 ? 19.606 9.766 11.473 1.00 83.06 310 ASP A N 1
ATOM 2416 C CA . ASP A 1 310 ? 20.430 8.598 11.119 1.00 83.06 310 ASP A CA 1
ATOM 2417 C C . ASP A 1 310 ? 21.198 8.802 9.800 1.00 83.06 310 ASP A C 1
ATOM 2419 O O . ASP A 1 310 ? 22.261 8.226 9.580 1.00 83.06 310 ASP A O 1
ATOM 2423 N N . MET A 1 311 ? 20.698 9.670 8.913 1.00 81.25 311 MET A N 1
ATOM 2424 C CA . MET A 1 311 ? 21.396 10.058 7.681 1.00 81.25 311 MET A CA 1
ATOM 2425 C C . MET A 1 311 ? 22.546 11.051 7.906 1.00 81.25 311 MET A C 1
ATOM 2427 O O . MET A 1 311 ? 23.329 11.296 6.984 1.00 81.25 311 MET A O 1
ATOM 2431 N N . ILE A 1 312 ? 22.643 11.666 9.086 1.00 87.88 312 ILE A N 1
ATOM 2432 C CA . ILE A 1 312 ? 23.685 12.639 9.413 1.00 87.88 312 ILE A CA 1
ATOM 2433 C C . ILE A 1 312 ? 24.814 11.896 10.140 1.00 87.88 312 ILE A C 1
ATOM 2435 O O . ILE A 1 312 ? 24.576 11.353 11.216 1.00 87.88 312 ILE A O 1
ATOM 2439 N N . PRO A 1 313 ? 26.058 11.901 9.623 1.00 89.38 313 PRO A N 1
ATOM 2440 C CA . PRO A 1 313 ? 27.185 11.282 10.313 1.00 89.38 313 PRO A CA 1
ATOM 2441 C C . PRO A 1 313 ? 27.526 12.089 11.574 1.00 89.38 313 PRO A C 1
ATOM 2443 O O . PRO A 1 313 ? 28.253 13.084 11.525 1.00 89.38 313 PRO A O 1
ATOM 2446 N N . LEU A 1 314 ? 26.959 11.686 12.710 1.00 90.31 314 LEU A N 1
ATOM 2447 C CA . LEU A 1 314 ? 27.215 12.299 14.007 1.00 90.31 314 LEU A CA 1
ATOM 2448 C C . LEU A 1 314 ? 28.456 11.672 14.667 1.00 90.31 314 LEU A C 1
ATOM 2450 O O . LEU A 1 314 ? 28.687 10.471 14.539 1.00 90.31 314 LEU A O 1
ATOM 2454 N N . PRO A 1 315 ? 29.260 12.452 15.415 1.00 93.25 315 PRO A N 1
ATOM 2455 C CA . PRO A 1 315 ? 30.330 11.899 16.238 1.00 93.25 315 PRO A CA 1
ATOM 2456 C C . PRO A 1 315 ? 29.799 10.864 17.238 1.00 93.25 315 PRO A C 1
ATOM 2458 O O . PRO A 1 315 ? 28.780 11.098 17.898 1.00 93.25 315 PRO A O 1
ATOM 2461 N N . SER A 1 316 ? 30.531 9.759 17.406 1.00 87.06 316 SER A N 1
ATOM 2462 C CA . SER A 1 316 ? 30.224 8.714 18.388 1.00 87.06 316 SER A CA 1
ATOM 2463 C C . SER A 1 316 ? 30.066 9.330 19.786 1.00 87.06 316 SER A C 1
ATOM 2465 O O . SER A 1 316 ? 31.018 9.889 20.330 1.00 87.06 316 SER A O 1
ATOM 2467 N N . GLY A 1 317 ? 28.854 9.270 20.346 1.00 87.94 317 GLY A N 1
ATOM 2468 C CA . GLY A 1 317 ? 28.487 9.870 21.637 1.00 87.94 317 GLY A CA 1
ATOM 2469 C C . GLY A 1 317 ? 27.452 11.001 21.549 1.00 87.94 317 GLY A C 1
ATOM 2470 O O . GLY A 1 317 ? 26.640 11.138 22.462 1.00 87.94 317 GLY A O 1
ATOM 2471 N N . LEU A 1 318 ? 27.410 11.763 20.447 1.00 90.94 318 LEU A N 1
ATOM 2472 C CA . LEU A 1 318 ? 26.354 12.764 20.218 1.00 90.94 318 LEU A CA 1
ATOM 2473 C C . LEU A 1 318 ? 25.074 12.140 19.661 1.00 90.94 318 LEU A C 1
ATOM 2475 O O . LEU A 1 318 ? 23.985 12.617 19.970 1.00 90.94 318 LEU A O 1
ATOM 2479 N N . GLU A 1 319 ? 25.199 11.057 18.894 1.00 89.62 319 GLU A N 1
ATOM 2480 C CA . GLU A 1 319 ? 24.071 10.329 18.307 1.00 89.62 319 GLU A CA 1
ATOM 2481 C C . GLU A 1 319 ? 23.021 9.950 19.363 1.00 89.62 319 GLU A C 1
ATOM 2483 O O . GLU A 1 319 ? 21.862 10.344 19.257 1.00 89.62 319 GLU A O 1
ATOM 2488 N N . GLY A 1 320 ? 23.436 9.305 20.458 1.00 90.94 320 GLY A N 1
ATOM 2489 C CA . GLY A 1 320 ? 22.524 8.924 21.540 1.00 90.94 320 GLY A CA 1
ATOM 2490 C C . GLY A 1 320 ? 21.842 10.117 22.221 1.00 90.94 320 GLY A C 1
ATOM 2491 O O . GLY A 1 320 ? 20.669 10.029 22.582 1.00 90.94 320 GLY A O 1
ATOM 2492 N N . LEU A 1 321 ? 22.536 11.253 22.361 1.00 91.88 321 LEU A N 1
ATOM 2493 C CA . LEU A 1 321 ? 21.965 12.470 22.951 1.00 91.88 321 LEU A CA 1
ATOM 2494 C C . LEU A 1 321 ? 20.909 13.118 22.046 1.00 91.88 321 LEU A C 1
ATOM 2496 O O . LEU A 1 321 ? 19.936 13.670 22.558 1.00 91.88 321 LEU A O 1
ATOM 2500 N N . VAL A 1 322 ? 21.083 13.045 20.724 1.00 90.19 322 VAL A N 1
ATOM 2501 C CA . VAL A 1 322 ? 20.118 13.569 19.744 1.00 90.19 322 VAL A CA 1
ATOM 2502 C C . VAL A 1 322 ? 18.940 12.610 19.566 1.00 90.19 322 VAL A C 1
ATOM 2504 O O . VAL A 1 322 ? 17.788 13.048 19.529 1.00 90.19 322 VAL A O 1
ATOM 2507 N N . LEU A 1 323 ? 19.205 11.305 19.497 1.00 91.25 323 LEU A N 1
ATOM 2508 C CA . LEU A 1 323 ? 18.184 10.290 19.259 1.00 91.25 323 LEU A CA 1
ATOM 2509 C C . LEU A 1 323 ? 17.310 10.015 20.489 1.00 91.25 323 LEU A C 1
ATOM 2511 O O . LEU A 1 323 ? 16.114 9.774 20.336 1.00 91.25 323 LEU A O 1
ATOM 2515 N N . ALA A 1 324 ? 17.840 10.087 21.716 1.00 94.38 324 ALA A N 1
ATOM 2516 C CA . ALA A 1 324 ? 17.063 9.762 22.917 1.00 94.38 324 ALA A CA 1
ATOM 2517 C C . ALA A 1 324 ? 15.776 10.609 23.075 1.00 94.38 324 ALA A C 1
ATOM 2519 O O . ALA A 1 324 ? 14.707 10.024 23.280 1.00 94.38 324 ALA A O 1
ATOM 2520 N N . PRO A 1 325 ? 15.796 11.950 22.921 1.00 91.81 325 PRO A N 1
ATOM 2521 C CA . PRO A 1 325 ? 14.575 12.756 22.908 1.00 91.81 325 PRO A CA 1
ATOM 2522 C C . PRO A 1 325 ? 13.587 12.361 21.803 1.00 91.81 325 PRO A C 1
ATOM 2524 O O . PRO A 1 325 ? 12.377 12.392 22.035 1.00 91.81 325 PRO A O 1
ATOM 2527 N N . LEU A 1 326 ? 14.080 11.974 20.619 1.00 90.31 326 LEU A N 1
ATOM 2528 C CA . LEU A 1 326 ? 13.237 11.546 19.500 1.00 90.31 326 LEU A CA 1
ATOM 2529 C C . LEU A 1 326 ? 12.550 10.212 19.793 1.00 90.31 326 LEU A C 1
ATOM 2531 O O . LEU A 1 326 ? 11.340 10.108 19.591 1.00 90.31 326 LEU A O 1
ATOM 2535 N N . TYR A 1 327 ? 13.267 9.241 20.362 1.00 93.56 327 TYR A N 1
ATOM 2536 C CA . TYR A 1 327 ? 12.686 7.975 20.811 1.00 93.56 327 TYR A CA 1
ATOM 2537 C C . TYR A 1 327 ? 11.650 8.175 21.924 1.00 93.56 327 TYR A C 1
ATOM 2539 O O . TYR A 1 327 ? 10.585 7.555 21.908 1.00 93.56 327 TYR A O 1
ATOM 2547 N N . ILE A 1 328 ? 11.897 9.091 22.867 1.00 93.38 328 ILE A N 1
ATOM 2548 C CA . ILE A 1 328 ? 10.911 9.445 23.901 1.00 93.38 328 ILE A CA 1
ATOM 2549 C C . ILE A 1 328 ? 9.667 10.075 23.260 1.00 93.38 328 ILE A C 1
ATOM 2551 O O . ILE A 1 328 ? 8.541 9.683 23.576 1.00 93.38 328 ILE A O 1
ATOM 2555 N N . ALA A 1 329 ? 9.844 11.025 22.338 1.00 90.94 329 ALA A N 1
ATOM 2556 C CA . ALA A 1 329 ? 8.737 11.660 21.627 1.00 90.94 329 ALA A CA 1
ATOM 2557 C C . ALA A 1 329 ? 7.927 10.644 20.805 1.00 90.94 329 ALA A C 1
ATOM 2559 O O . ALA A 1 329 ? 6.694 10.684 20.813 1.00 90.94 329 ALA A O 1
ATOM 2560 N N . GLN A 1 330 ? 8.607 9.706 20.147 1.00 92.12 330 GLN A N 1
ATOM 2561 C CA . GLN A 1 330 ? 8.006 8.600 19.411 1.00 92.12 330 GLN A CA 1
ATOM 2562 C C . GLN A 1 330 ? 7.176 7.701 20.323 1.00 92.12 330 GLN A C 1
ATOM 2564 O O . GLN A 1 330 ? 6.008 7.453 20.027 1.00 92.12 330 GLN A O 1
ATOM 2569 N N . LEU A 1 331 ? 7.727 7.273 21.460 1.00 93.81 331 LEU A N 1
ATOM 2570 C CA . LEU A 1 331 ? 7.015 6.450 22.434 1.00 93.81 331 LEU A CA 1
ATOM 2571 C C . LEU A 1 331 ? 5.750 7.155 22.940 1.00 93.81 331 LEU A C 1
ATOM 2573 O O . LEU A 1 331 ? 4.670 6.561 22.955 1.00 93.81 331 LEU A O 1
ATOM 2577 N N . LEU A 1 332 ? 5.847 8.442 23.287 1.00 95.25 332 LEU A N 1
ATOM 2578 C CA . LEU A 1 332 ? 4.693 9.237 23.717 1.00 95.25 332 LEU A CA 1
ATOM 2579 C C . LEU A 1 332 ? 3.630 9.351 22.617 1.00 95.25 332 LEU A C 1
ATOM 2581 O O . LEU A 1 332 ? 2.435 9.225 22.902 1.00 95.25 332 LEU A O 1
ATOM 2585 N N . LEU A 1 333 ? 4.045 9.555 21.365 1.00 92.12 333 LEU A N 1
ATOM 2586 C CA . LEU A 1 333 ? 3.133 9.646 20.226 1.00 92.12 333 LEU A CA 1
ATOM 2587 C C . LEU A 1 333 ? 2.482 8.309 19.879 1.00 92.12 333 LEU A C 1
ATOM 2589 O O . LEU A 1 333 ? 1.291 8.302 19.573 1.00 92.12 333 LEU A O 1
ATOM 2593 N N . ILE A 1 334 ? 3.195 7.187 19.991 1.00 92.75 334 ILE A N 1
ATOM 2594 C CA . ILE A 1 334 ? 2.623 5.844 19.831 1.00 92.75 334 ILE A CA 1
ATOM 2595 C C . ILE A 1 334 ? 1.560 5.609 20.907 1.00 92.75 334 ILE A C 1
ATOM 2597 O O . ILE A 1 334 ? 0.422 5.262 20.587 1.00 92.75 334 ILE A O 1
ATOM 2601 N N . VAL A 1 335 ? 1.865 5.869 22.181 1.00 95.62 335 VAL A N 1
ATOM 2602 C CA . VAL A 1 335 ? 0.895 5.714 23.281 1.00 95.62 335 VAL A CA 1
ATOM 2603 C C . VAL A 1 335 ? -0.331 6.614 23.076 1.00 95.62 335 VAL A C 1
ATOM 2605 O O . VAL A 1 335 ? -1.475 6.189 23.266 1.00 95.62 335 VAL A O 1
ATOM 2608 N N . TRP A 1 336 ? -0.120 7.857 22.647 1.00 96.06 336 TRP A N 1
ATOM 2609 C CA . TRP A 1 336 ? -1.206 8.784 22.343 1.00 96.06 336 TRP A CA 1
ATOM 2610 C C . TRP A 1 336 ? -2.064 8.316 21.157 1.00 96.06 336 TRP A C 1
ATOM 2612 O O . TRP A 1 336 ? -3.294 8.289 21.259 1.00 96.06 336 TRP A O 1
ATOM 2622 N N . ALA A 1 337 ? -1.439 7.926 20.045 1.00 92.12 337 ALA A N 1
ATOM 2623 C CA . ALA A 1 337 ? -2.125 7.529 18.820 1.00 92.12 337 ALA A CA 1
ATOM 2624 C C . ALA A 1 337 ? -2.936 6.247 19.031 1.00 92.12 337 ALA A C 1
ATOM 2626 O O . ALA A 1 337 ? -4.110 6.185 18.661 1.00 92.12 337 ALA A O 1
ATOM 2627 N N . THR A 1 338 ? -2.355 5.254 19.702 1.00 94.06 338 THR A N 1
ATOM 2628 C CA . THR A 1 338 ? -3.027 3.994 20.049 1.00 94.06 338 THR A CA 1
ATOM 2629 C C . THR A 1 338 ? -4.221 4.238 20.968 1.00 94.06 338 THR A C 1
ATOM 2631 O O . THR A 1 338 ? -5.321 3.756 20.698 1.00 94.06 338 THR A O 1
ATOM 2634 N N . THR A 1 339 ? -4.075 5.108 21.970 1.00 95.88 339 THR A N 1
ATOM 2635 C CA . THR A 1 339 ? -5.191 5.549 22.818 1.00 95.88 339 THR A CA 1
ATOM 2636 C C . THR A 1 339 ? -6.299 6.234 22.009 1.00 95.88 339 THR A C 1
ATOM 2638 O O . THR A 1 339 ? -7.486 5.952 22.205 1.00 95.88 339 THR A O 1
ATOM 2641 N N . ALA A 1 340 ? -5.941 7.131 21.085 1.00 93.69 340 ALA A N 1
ATOM 2642 C CA . ALA A 1 340 ? -6.903 7.798 20.212 1.00 93.69 340 ALA A CA 1
ATOM 2643 C C . ALA A 1 340 ? -7.650 6.788 19.327 1.00 93.69 340 ALA A C 1
ATOM 2645 O O . ALA A 1 340 ? -8.872 6.888 19.189 1.00 93.69 340 ALA A O 1
ATOM 2646 N N . ILE A 1 341 ? -6.958 5.781 18.790 1.00 90.38 341 ILE A N 1
ATOM 2647 C CA . ILE A 1 341 ? -7.550 4.697 17.995 1.00 90.38 341 ILE A CA 1
ATOM 2648 C C . ILE A 1 341 ? -8.548 3.888 18.830 1.00 90.38 341 ILE A C 1
ATOM 2650 O O . ILE A 1 341 ? -9.680 3.686 18.384 1.00 90.38 341 ILE A O 1
ATOM 2654 N N . VAL A 1 342 ? -8.200 3.500 20.061 1.00 95.12 342 VAL A N 1
ATOM 2655 C CA . VAL A 1 342 ? -9.106 2.780 20.978 1.00 95.12 342 VAL A CA 1
ATOM 2656 C C . VAL A 1 342 ? -10.370 3.606 21.266 1.00 95.12 342 VAL A C 1
ATOM 2658 O O . VAL A 1 342 ? -11.489 3.109 21.119 1.00 95.12 342 VAL A O 1
ATOM 2661 N N . ILE A 1 343 ? -10.223 4.895 21.608 1.00 95.00 343 ILE A N 1
ATOM 2662 C CA . ILE A 1 343 ? -11.359 5.800 21.876 1.00 95.00 343 ILE A CA 1
ATOM 2663 C C . ILE A 1 343 ? -12.246 5.946 20.636 1.00 95.00 343 ILE A C 1
ATOM 2665 O O . ILE A 1 343 ? -13.475 5.894 20.735 1.00 95.00 343 ILE A O 1
ATOM 2669 N N . THR A 1 344 ? -11.640 6.141 19.466 1.00 87.88 344 THR A N 1
ATOM 2670 C CA . THR A 1 344 ? -12.382 6.339 18.217 1.00 87.88 344 THR A CA 1
ATOM 2671 C C . THR A 1 344 ? -13.138 5.068 17.836 1.00 87.88 344 THR A C 1
ATOM 2673 O O . THR A 1 344 ? -14.321 5.140 17.496 1.00 87.88 344 THR A O 1
ATOM 2676 N N . THR A 1 345 ? -12.505 3.901 17.981 1.00 87.50 345 THR A N 1
ATOM 2677 C CA . THR A 1 345 ? -13.126 2.584 17.769 1.00 87.50 345 THR A CA 1
ATOM 2678 C C . THR A 1 345 ? -14.336 2.410 18.684 1.00 87.50 345 THR A C 1
ATOM 2680 O O . THR A 1 345 ? -15.433 2.107 18.216 1.00 87.50 345 THR A O 1
ATOM 2683 N N . PHE A 1 346 ? -14.189 2.715 19.975 1.00 92.31 346 PHE A N 1
ATOM 2684 C CA . PHE A 1 346 ? -15.280 2.640 20.946 1.00 92.31 346 PHE A CA 1
ATOM 2685 C C . PHE A 1 346 ? -16.466 3.561 20.611 1.00 92.31 346 PHE A C 1
ATOM 2687 O O . PHE A 1 346 ? -17.623 3.141 20.688 1.00 92.31 346 PHE A O 1
ATOM 2694 N N . ILE A 1 347 ? -16.202 4.814 20.220 1.00 89.12 347 ILE A N 1
ATOM 2695 C CA . ILE A 1 347 ? -17.247 5.776 19.829 1.00 89.12 347 ILE A CA 1
ATOM 2696 C C . ILE A 1 347 ? -17.990 5.290 18.576 1.00 89.12 347 ILE A C 1
ATOM 2698 O O . ILE A 1 347 ? -19.222 5.349 18.522 1.00 89.12 347 ILE A O 1
ATOM 2702 N N . THR A 1 348 ? -17.247 4.756 17.610 1.00 82.12 348 THR A N 1
ATOM 2703 C CA . THR A 1 348 ? -17.778 4.284 16.322 1.00 82.12 348 THR A CA 1
ATOM 2704 C C . THR A 1 348 ? -18.647 3.047 16.490 1.00 82.12 348 THR A C 1
ATOM 2706 O O . THR A 1 348 ? -19.743 2.987 15.938 1.00 82.12 348 THR A O 1
ATOM 2709 N N . MET A 1 349 ? -18.237 2.108 17.348 1.00 83.19 349 MET A N 1
ATOM 2710 C CA . MET A 1 349 ? -19.040 0.930 17.702 1.00 83.19 349 MET A CA 1
ATOM 2711 C C . MET A 1 349 ? -20.389 1.291 18.341 1.00 83.19 349 MET A C 1
ATOM 2713 O O . MET A 1 349 ? -21.330 0.502 18.296 1.00 83.19 349 MET A O 1
ATOM 2717 N N . ARG A 1 350 ? -20.521 2.501 18.900 1.00 87.12 350 ARG A N 1
ATOM 2718 C CA . ARG A 1 350 ? -21.786 3.039 19.425 1.00 87.12 350 ARG A CA 1
ATOM 2719 C C . ARG A 1 350 ? -22.589 3.838 18.392 1.00 87.12 350 ARG A C 1
ATOM 2721 O O . ARG A 1 350 ? -23.503 4.561 18.780 1.00 87.12 350 ARG A O 1
ATOM 2728 N N . LYS A 1 351 ? -22.248 3.733 17.101 1.00 80.44 351 LYS A N 1
ATOM 2729 C CA . LYS A 1 351 ? -22.866 4.470 15.982 1.00 80.44 351 LYS A CA 1
ATOM 2730 C C . LYS A 1 351 ? -22.858 5.996 16.178 1.00 80.44 351 LYS A C 1
ATOM 2732 O O . LYS A 1 351 ? -23.718 6.699 15.656 1.00 80.44 351 LYS A O 1
ATOM 2737 N N . LYS A 1 352 ? -21.897 6.524 16.947 1.00 79.62 352 LYS A N 1
ATOM 2738 C CA . LYS A 1 352 ? -21.700 7.967 17.141 1.00 79.62 352 LYS A CA 1
ATOM 2739 C C . LYS A 1 352 ? -20.540 8.437 16.271 1.00 79.62 352 LYS A C 1
ATOM 2741 O O . LYS A 1 352 ? -19.544 7.734 16.140 1.00 79.62 352 LYS A O 1
ATOM 2746 N N . SER A 1 353 ? -20.644 9.639 15.709 1.00 71.75 353 SER A N 1
ATOM 2747 C CA . SER A 1 353 ? -19.538 10.251 14.973 1.00 71.75 353 SER A CA 1
ATOM 2748 C C . SER A 1 353 ? -18.508 10.837 15.956 1.00 71.75 353 SER A C 1
ATOM 2750 O O . SER A 1 353 ? -18.861 11.651 16.820 1.00 71.75 353 SER A O 1
ATOM 2752 N N . PRO A 1 354 ? -17.228 10.431 15.884 1.00 73.88 354 PRO A N 1
ATOM 2753 C CA . PRO A 1 354 ? -16.203 10.989 16.749 1.00 73.88 354 PRO A CA 1
ATOM 2754 C C . PRO A 1 354 ? -15.866 12.420 16.323 1.00 73.88 354 PRO A C 1
ATOM 2756 O O . PRO A 1 354 ? -15.466 12.679 15.191 1.00 73.88 354 PRO A O 1
ATOM 2759 N N . LYS A 1 355 ? -15.984 13.372 17.255 1.00 79.88 355 LYS A N 1
ATOM 2760 C CA . LYS A 1 355 ? -15.457 14.731 17.071 1.00 79.88 355 LYS A CA 1
ATOM 2761 C C . LYS A 1 355 ? -13.936 14.691 17.248 1.00 79.88 355 LYS A C 1
ATOM 2763 O O . LYS A 1 355 ? -13.466 14.673 18.386 1.00 79.88 355 LYS A O 1
ATOM 2768 N N . LEU A 1 356 ? -13.184 14.674 16.144 1.00 73.94 356 LEU A N 1
ATOM 2769 C CA . LEU A 1 356 ? -11.728 14.453 16.141 1.00 73.94 356 LEU A CA 1
ATOM 2770 C C . LEU A 1 356 ? -10.958 15.326 17.168 1.00 73.94 356 LEU A C 1
ATOM 2772 O O . LEU A 1 356 ? -10.273 14.771 18.028 1.00 73.94 356 LEU A O 1
ATOM 2776 N N . PRO A 1 357 ? -11.112 16.662 17.239 1.00 79.81 357 PRO A N 1
ATOM 2777 C CA . PRO A 1 357 ? -10.316 17.456 18.189 1.00 79.81 357 PRO A CA 1
ATOM 2778 C C . PRO A 1 357 ? -10.511 17.033 19.657 1.00 79.81 357 PRO A C 1
ATOM 2780 O O . PRO A 1 357 ? -9.580 17.064 20.462 1.00 79.81 357 PRO A O 1
ATOM 2783 N N . LEU A 1 358 ? -11.712 16.553 20.002 1.00 87.69 358 LEU A N 1
ATOM 2784 C CA . LEU A 1 358 ? -12.020 16.070 21.348 1.00 87.69 358 LEU A CA 1
ATOM 2785 C C . LEU A 1 358 ? -11.411 14.695 21.634 1.00 87.69 358 LEU A C 1
ATOM 2787 O O . LEU A 1 358 ? -11.069 14.425 22.783 1.00 87.69 358 LEU A O 1
ATOM 2791 N N . VAL A 1 359 ? -11.270 13.833 20.624 1.00 90.25 359 VAL A N 1
ATOM 2792 C CA . VAL A 1 359 ? -10.617 12.524 20.779 1.00 90.25 359 VAL A CA 1
ATOM 2793 C C . VAL A 1 359 ? -9.140 12.713 21.106 1.00 90.25 359 VAL A C 1
ATOM 2795 O O . VAL A 1 359 ? -8.674 12.148 22.090 1.00 90.25 359 VAL A O 1
ATOM 2798 N N . GLY A 1 360 ? -8.431 13.562 20.353 1.00 89.69 360 GLY A N 1
ATOM 2799 C CA . GLY A 1 360 ? -7.003 13.814 20.577 1.00 89.69 360 GLY A CA 1
ATOM 2800 C C . GLY A 1 360 ? -6.717 14.382 21.971 1.00 89.69 360 GLY A C 1
ATOM 2801 O O . GLY A 1 360 ? -5.823 13.896 22.664 1.00 89.69 360 GLY A O 1
ATOM 2802 N N . LYS A 1 361 ? -7.532 15.344 22.432 1.00 94.06 361 LYS A N 1
ATOM 2803 C CA . LYS A 1 361 ? -7.431 15.903 23.792 1.00 94.06 361 LYS A CA 1
ATOM 2804 C C . LYS A 1 361 ? -7.718 14.856 24.875 1.00 94.06 361 LYS A C 1
ATOM 2806 O O . LYS A 1 361 ? -7.021 14.801 25.886 1.00 94.06 361 LYS A O 1
ATOM 2811 N N . ARG A 1 362 ? -8.731 14.004 24.671 1.00 95.19 362 ARG A N 1
ATOM 2812 C CA . ARG A 1 362 ? -9.041 12.903 25.598 1.00 95.19 362 ARG A CA 1
ATOM 2813 C C . ARG A 1 362 ? -7.917 11.873 25.645 1.00 95.19 362 ARG A C 1
ATOM 2815 O O . ARG A 1 362 ? -7.586 11.437 26.741 1.00 95.19 362 ARG A O 1
ATOM 2822 N N . ALA A 1 363 ? -7.320 11.527 24.506 1.00 96.19 363 ALA A N 1
ATOM 2823 C CA . ALA A 1 363 ? -6.215 10.579 24.442 1.00 96.19 363 ALA A CA 1
ATOM 2824 C C . ALA A 1 363 ? -5.002 11.072 25.242 1.00 96.19 363 ALA A C 1
ATOM 2826 O O . ALA A 1 363 ? -4.497 10.335 26.083 1.00 96.19 363 ALA A O 1
ATOM 2827 N N . TRP A 1 364 ? -4.621 12.348 25.097 1.00 96.88 364 TRP A N 1
ATOM 2828 C CA . TRP A 1 364 ? -3.527 12.943 25.881 1.00 96.88 364 TRP A CA 1
ATOM 2829 C C . TRP A 1 364 ? -3.721 12.820 27.394 1.00 96.88 364 TRP A C 1
ATOM 2831 O O . TRP A 1 364 ? -2.791 12.448 28.102 1.00 96.88 364 TRP A O 1
ATOM 2841 N N . SER A 1 365 ? -4.944 13.025 27.896 1.00 97.19 365 SER A N 1
ATOM 2842 C CA . SER A 1 365 ? -5.245 12.877 29.333 1.00 97.19 365 SER A CA 1
ATOM 2843 C C . SER A 1 365 ? -5.099 11.445 29.873 1.00 97.19 365 SER A C 1
ATOM 2845 O O . SER A 1 365 ? -5.212 11.218 31.078 1.00 97.19 365 SER A O 1
ATOM 2847 N N . LYS A 1 366 ? -4.897 10.464 28.986 1.00 97.44 366 LYS A N 1
ATOM 2848 C CA . LYS A 1 366 ? -4.773 9.042 29.314 1.00 97.44 366 LYS A CA 1
ATOM 2849 C C . LYS A 1 366 ? -3.368 8.486 29.106 1.00 97.44 366 LYS A C 1
ATOM 2851 O O . LYS A 1 366 ? -3.117 7.401 29.614 1.00 97.44 366 LYS A O 1
ATOM 2856 N N . VAL A 1 367 ? -2.457 9.225 28.466 1.00 97.00 367 VAL A N 1
ATOM 2857 C CA . VAL A 1 367 ? -1.085 8.766 28.179 1.00 97.00 367 VAL A CA 1
ATOM 2858 C C . VAL A 1 367 ? -0.335 8.402 29.463 1.00 97.00 367 VAL A C 1
ATOM 2860 O O . VAL A 1 367 ? 0.085 7.261 29.611 1.00 97.00 367 VAL A O 1
ATOM 2863 N N . ALA A 1 368 ? -0.232 9.321 30.429 1.00 97.50 368 ALA A N 1
ATOM 2864 C CA . ALA A 1 368 ? 0.516 9.064 31.664 1.00 97.50 368 ALA A CA 1
ATOM 2865 C C . ALA A 1 368 ? -0.069 7.909 32.513 1.00 97.50 368 ALA A C 1
ATOM 2867 O O . ALA A 1 368 ? 0.688 7.007 32.874 1.00 97.50 368 ALA A O 1
ATOM 2868 N N . PRO A 1 369 ? -1.396 7.842 32.775 1.00 97.69 369 PRO A N 1
ATOM 2869 C CA . PRO A 1 369 ? -1.986 6.685 33.450 1.00 97.69 369 PRO A CA 1
ATOM 2870 C C . PRO A 1 369 ? -1.764 5.360 32.713 1.00 97.69 369 PRO A C 1
ATOM 2872 O O . PRO A 1 369 ? -1.626 4.320 33.355 1.00 97.69 369 PRO A O 1
ATOM 2875 N N . LEU A 1 370 ? -1.746 5.387 31.377 1.00 97.31 370 LEU A N 1
ATOM 2876 C CA . LEU A 1 370 ? -1.541 4.194 30.566 1.00 97.31 370 LEU A CA 1
ATOM 2877 C C . LEU A 1 370 ? -0.089 3.717 30.605 1.00 97.31 370 LEU A C 1
ATOM 2879 O O . LEU A 1 370 ? 0.124 2.520 30.746 1.00 97.31 370 LEU A O 1
ATOM 2883 N N . ILE A 1 371 ? 0.887 4.631 30.563 1.00 97.25 371 ILE A N 1
ATOM 2884 C CA . ILE A 1 371 ? 2.310 4.307 30.751 1.00 97.25 371 ILE A CA 1
ATOM 2885 C C . ILE A 1 371 ? 2.528 3.670 32.126 1.00 97.25 371 ILE A C 1
ATOM 2887 O O . ILE A 1 371 ? 3.167 2.628 32.218 1.00 97.25 371 ILE A O 1
ATOM 2891 N N . LEU A 1 372 ? 1.935 4.233 33.184 1.00 97.69 372 LEU A N 1
ATOM 2892 C CA . LEU A 1 372 ? 2.038 3.668 34.532 1.00 97.69 372 LEU A CA 1
ATOM 2893 C C . LEU A 1 372 ? 1.474 2.240 34.594 1.00 97.69 372 LEU A C 1
ATOM 2895 O O . LEU A 1 372 ? 2.115 1.350 35.146 1.00 97.69 372 LEU A O 1
ATOM 2899 N N . VAL A 1 373 ? 0.301 1.996 34.000 1.00 98.00 373 VAL A N 1
ATOM 2900 C CA . VAL A 1 373 ? -0.277 0.642 33.941 1.00 98.00 373 VAL A CA 1
ATOM 2901 C C . VAL A 1 373 ? 0.551 -0.292 33.059 1.00 98.00 373 VAL A C 1
ATOM 2903 O O . VAL A 1 373 ? 0.734 -1.445 33.431 1.00 98.00 373 VAL A O 1
ATOM 2906 N N . ALA A 1 374 ? 1.098 0.184 31.940 1.00 96.75 374 ALA A N 1
ATOM 2907 C CA . ALA A 1 374 ? 1.974 -0.610 31.083 1.00 96.75 374 ALA A CA 1
ATOM 2908 C C . ALA A 1 374 ? 3.255 -1.041 31.816 1.00 96.75 374 ALA A C 1
ATOM 2910 O O . ALA A 1 374 ? 3.635 -2.203 31.713 1.00 96.75 374 ALA A O 1
ATOM 2911 N N . ILE A 1 375 ? 3.865 -0.152 32.611 1.00 97.56 375 ILE A N 1
ATOM 2912 C CA . ILE A 1 375 ? 5.028 -0.474 33.452 1.00 97.56 375 ILE A CA 1
ATOM 2913 C C . ILE A 1 375 ? 4.658 -1.525 34.504 1.00 97.56 375 ILE A C 1
ATOM 2915 O O . ILE A 1 375 ? 5.368 -2.516 34.640 1.00 97.56 375 ILE A O 1
ATOM 2919 N N . LEU A 1 376 ? 3.534 -1.359 35.214 1.00 98.06 376 LEU A N 1
ATOM 2920 C CA . LEU A 1 376 ? 3.082 -2.339 36.211 1.00 98.06 376 LEU A CA 1
ATOM 2921 C C . LEU A 1 376 ? 2.834 -3.719 35.590 1.00 98.06 376 LEU A C 1
ATOM 2923 O O . LEU A 1 376 ? 3.303 -4.721 36.121 1.00 98.06 376 LEU A O 1
ATOM 2927 N N . VAL A 1 377 ? 2.132 -3.776 34.454 1.00 98.06 377 VAL A N 1
ATOM 2928 C CA . VAL A 1 377 ? 1.901 -5.034 33.727 1.00 98.06 377 VAL A CA 1
ATOM 2929 C C . VAL A 1 377 ? 3.227 -5.639 33.272 1.00 98.06 377 VAL A C 1
ATOM 2931 O O . VAL A 1 377 ? 3.442 -6.831 33.473 1.00 98.06 377 VAL A O 1
ATOM 2934 N N . GLY A 1 378 ? 4.133 -4.826 32.724 1.00 97.19 378 GLY A N 1
ATOM 2935 C CA . GLY A 1 378 ? 5.464 -5.259 32.307 1.00 97.19 378 GLY A CA 1
ATOM 2936 C C . GLY A 1 378 ? 6.264 -5.878 33.453 1.00 97.19 378 GLY A C 1
ATOM 2937 O O . GLY A 1 378 ? 6.798 -6.968 33.287 1.00 97.19 378 GLY A O 1
ATOM 2938 N N . LEU A 1 379 ? 6.281 -5.244 34.630 1.00 97.88 379 LEU A N 1
ATOM 2939 C CA . LEU A 1 379 ? 6.966 -5.761 35.820 1.00 97.88 379 LEU A CA 1
ATOM 2940 C C . LEU A 1 379 ? 6.374 -7.088 36.307 1.00 97.88 379 LEU A C 1
ATOM 2942 O O . LEU A 1 379 ? 7.125 -8.002 36.635 1.00 97.88 379 LEU A O 1
ATOM 2946 N N . VAL A 1 380 ? 5.044 -7.218 36.334 1.00 98.12 380 VAL A N 1
ATOM 2947 C CA . VAL A 1 380 ? 4.384 -8.457 36.777 1.00 98.12 380 VAL A CA 1
ATOM 2948 C C . VAL A 1 380 ? 4.623 -9.597 35.785 1.00 98.12 380 VAL A C 1
ATOM 2950 O O . VAL A 1 380 ? 4.948 -10.708 36.196 1.00 98.12 380 VAL A O 1
ATOM 2953 N N . VAL A 1 381 ? 4.518 -9.329 34.480 1.00 97.56 381 VAL A N 1
ATOM 2954 C CA . VAL A 1 381 ? 4.791 -10.328 33.434 1.00 97.56 381 VAL A CA 1
ATOM 2955 C C . VAL A 1 381 ? 6.265 -10.728 33.442 1.00 97.56 381 VAL A C 1
ATOM 2957 O O . VAL A 1 381 ? 6.555 -11.920 33.438 1.00 97.56 381 VAL A O 1
ATOM 2960 N N . LEU A 1 382 ? 7.189 -9.764 33.518 1.00 96.44 382 LEU A N 1
ATOM 2961 C CA . LEU A 1 382 ? 8.628 -10.023 33.581 1.00 96.44 382 LEU A CA 1
ATOM 2962 C C . LEU A 1 382 ? 8.996 -10.830 34.830 1.00 96.44 382 LEU A C 1
ATOM 2964 O O . LEU A 1 382 ? 9.703 -11.825 34.717 1.00 96.44 382 LEU A O 1
ATOM 2968 N N . GLY A 1 383 ? 8.470 -10.456 36.001 1.00 97.44 383 GLY A N 1
ATOM 2969 C CA . GLY A 1 383 ? 8.642 -11.225 37.235 1.00 97.44 383 GLY A CA 1
ATOM 2970 C C . GLY A 1 383 ? 8.097 -12.650 37.107 1.00 97.44 383 GLY A C 1
ATOM 2971 O O . GLY A 1 383 ? 8.747 -13.598 37.540 1.00 97.44 383 GLY A O 1
ATOM 2972 N N . GLY A 1 384 ? 6.954 -12.815 36.434 1.00 97.06 384 GLY A N 1
ATOM 2973 C CA . GLY A 1 384 ? 6.416 -14.121 36.064 1.00 97.06 384 GLY A CA 1
ATOM 2974 C C . GLY A 1 384 ? 7.387 -14.930 35.210 1.00 97.06 384 GLY A C 1
ATOM 2975 O O . GLY A 1 384 ? 7.703 -16.048 35.593 1.00 97.06 384 GLY A O 1
ATOM 2976 N N . VAL A 1 385 ? 7.893 -14.360 34.108 1.00 94.31 385 VAL A N 1
ATOM 2977 C CA . VAL A 1 385 ? 8.839 -15.018 33.185 1.00 94.31 385 VAL A CA 1
ATOM 2978 C C . VAL A 1 385 ? 10.151 -15.399 33.878 1.00 94.31 385 VAL A C 1
ATOM 2980 O O . VAL A 1 385 ? 10.644 -16.498 33.637 1.00 94.31 385 VAL A O 1
ATOM 2983 N N . ILE A 1 386 ? 10.694 -14.527 34.741 1.00 95.44 386 ILE A N 1
ATOM 2984 C CA . ILE A 1 386 ? 11.919 -14.788 35.520 1.00 95.44 386 ILE A CA 1
ATOM 2985 C C . ILE A 1 386 ? 11.731 -15.993 36.441 1.00 95.44 386 ILE A C 1
ATOM 2987 O O . ILE A 1 386 ? 12.645 -16.802 36.572 1.00 95.44 386 ILE A O 1
ATOM 2991 N N . LEU A 1 387 ? 10.557 -16.119 37.071 1.00 96.62 387 LEU A N 1
ATOM 2992 C CA . LEU A 1 387 ? 10.237 -17.304 37.859 1.00 96.62 387 LEU A CA 1
ATOM 2993 C C . LEU A 1 387 ? 10.126 -18.524 36.941 1.00 96.62 387 LEU A C 1
ATOM 2995 O O . LEU A 1 387 ? 10.864 -19.484 37.137 1.00 96.62 387 LEU A O 1
ATOM 2999 N N . LEU A 1 388 ? 9.227 -18.481 35.949 1.00 95.06 388 LEU A N 1
ATOM 3000 C CA . LEU A 1 388 ? 9.004 -19.520 34.937 1.00 95.06 388 LEU A CA 1
ATOM 3001 C C . LEU A 1 388 ? 8.222 -18.947 33.727 1.00 95.06 388 LEU A C 1
ATOM 3003 O O . LEU A 1 388 ? 7.349 -18.092 33.864 1.00 95.06 388 LEU A O 1
ATOM 3007 N N . ILE A 1 389 ? 8.413 -19.509 32.528 1.00 93.69 389 ILE A N 1
ATOM 3008 C CA . ILE A 1 389 ? 7.695 -19.070 31.307 1.00 93.69 389 ILE A CA 1
ATOM 3009 C C . ILE A 1 389 ? 6.162 -19.163 31.465 1.00 93.69 389 ILE A C 1
ATOM 3011 O O . ILE A 1 389 ? 5.430 -18.272 31.029 1.00 93.69 389 ILE A O 1
ATOM 3015 N N . VAL A 1 390 ? 5.667 -20.223 32.116 1.00 96.81 390 VAL A N 1
ATOM 3016 C CA . VAL A 1 390 ? 4.226 -20.487 32.282 1.00 96.81 390 VAL A CA 1
ATOM 3017 C C . VAL A 1 390 ? 3.522 -19.399 33.123 1.00 96.81 390 VAL A C 1
ATOM 3019 O O . VAL A 1 390 ? 2.551 -18.828 32.629 1.00 96.81 390 VAL A O 1
ATOM 3022 N N . PRO A 1 391 ? 3.995 -19.030 34.333 1.00 97.00 391 PRO A N 1
ATOM 3023 C CA . PRO A 1 391 ? 3.512 -17.861 35.073 1.00 97.00 391 PRO A CA 1
ATOM 3024 C C . PRO A 1 391 ? 3.534 -16.552 34.281 1.00 97.00 391 PRO A C 1
ATOM 3026 O O . PRO A 1 391 ? 2.557 -15.806 34.320 1.00 97.00 391 PRO A O 1
ATOM 3029 N N . GLY A 1 392 ? 4.603 -16.283 33.524 1.00 97.75 392 GLY A N 1
ATOM 3030 C CA . GLY A 1 392 ? 4.681 -15.101 32.661 1.00 97.75 392 GLY A CA 1
ATOM 3031 C C . GLY A 1 392 ? 3.544 -15.045 31.637 1.00 97.75 392 GLY A C 1
ATOM 3032 O O . GLY A 1 392 ? 2.868 -14.023 31.498 1.00 97.75 392 GLY A O 1
ATOM 3033 N N . PHE A 1 393 ? 3.273 -16.173 30.977 1.00 97.56 393 PHE A N 1
ATOM 3034 C CA . PHE A 1 393 ? 2.160 -16.305 30.038 1.00 97.56 393 PHE A CA 1
ATOM 3035 C C . PHE A 1 393 ? 0.790 -16.145 30.720 1.00 97.56 393 PHE A C 1
ATOM 3037 O O . PHE A 1 393 ? -0.071 -15.436 30.195 1.00 97.56 393 PHE A O 1
ATOM 3044 N N . LEU A 1 394 ? 0.590 -16.735 31.907 1.00 98.00 394 LEU A N 1
ATOM 3045 C CA . LEU A 1 394 ? -0.644 -16.572 32.689 1.00 98.00 394 LEU A CA 1
ATOM 3046 C C . LEU A 1 394 ? -0.920 -15.091 33.001 1.00 98.00 394 LEU A C 1
ATOM 3048 O O . LEU A 1 394 ? -2.020 -14.598 32.738 1.00 98.00 394 LEU A O 1
ATOM 3052 N N . PHE A 1 395 ? 0.087 -14.363 33.496 1.00 98.44 395 PHE A N 1
ATOM 3053 C CA . PHE A 1 395 ? -0.039 -12.936 33.803 1.00 98.44 395 PHE A CA 1
ATOM 3054 C C . PHE A 1 395 ? -0.286 -12.083 32.557 1.00 98.44 395 PHE A C 1
ATOM 3056 O O . PHE A 1 395 ? -1.100 -11.159 32.607 1.00 98.44 395 PHE A O 1
ATOM 3063 N N . TRP A 1 396 ? 0.350 -12.402 31.426 1.00 98.25 396 TRP A N 1
ATOM 3064 C CA . TRP A 1 396 ? 0.118 -11.688 30.169 1.00 98.25 396 TRP A CA 1
ATOM 3065 C C . TRP A 1 396 ? -1.350 -11.773 29.726 1.00 98.25 396 TRP A C 1
ATOM 3067 O O . TRP A 1 396 ? -1.949 -10.751 29.386 1.00 98.25 396 TRP A O 1
ATOM 3077 N N . VAL A 1 397 ? -1.966 -12.959 29.802 1.00 98.25 397 VAL A N 1
ATOM 3078 C CA . VAL A 1 397 ? -3.387 -13.126 29.457 1.00 98.25 397 VAL A CA 1
ATOM 3079 C C . VAL A 1 397 ? -4.288 -12.417 30.475 1.00 98.25 397 VAL A C 1
ATOM 3081 O O . VAL A 1 397 ? -5.183 -11.677 30.059 1.00 98.25 397 VAL A O 1
ATOM 3084 N N . TRP A 1 398 ? -4.055 -12.578 31.787 1.00 98.50 398 TRP A N 1
ATOM 3085 C CA . TRP A 1 398 ? -4.862 -11.925 32.835 1.00 98.50 398 TRP A CA 1
ATOM 3086 C C . TRP A 1 398 ? -4.863 -10.398 32.728 1.00 98.50 398 TRP A C 1
ATOM 3088 O O . TRP A 1 398 ? -5.905 -9.766 32.915 1.00 98.50 398 TRP A O 1
ATOM 3098 N N . TYR A 1 399 ? -3.729 -9.791 32.377 1.00 98.56 399 TYR A N 1
ATOM 3099 C CA . TYR A 1 399 ? -3.589 -8.334 32.310 1.00 98.56 399 TYR A CA 1
ATOM 3100 C C . TYR A 1 399 ? -3.678 -7.748 30.894 1.00 98.56 399 TYR A C 1
ATOM 3102 O O . TYR A 1 399 ? -3.500 -6.540 30.718 1.00 98.56 399 TYR A O 1
ATOM 3110 N N . SER A 1 400 ? -4.025 -8.566 29.896 1.00 98.00 400 SER A N 1
ATOM 3111 C CA . SER A 1 400 ? -4.158 -8.161 28.486 1.00 98.00 400 SER A CA 1
ATOM 3112 C C . SER A 1 400 ? -5.139 -7.001 28.246 1.00 98.00 400 SER A C 1
ATOM 3114 O O . SER A 1 400 ? -4.988 -6.259 27.276 1.00 98.00 400 SER A O 1
ATOM 3116 N N . PHE A 1 401 ? -6.114 -6.791 29.140 1.00 98.38 401 PHE A N 1
ATOM 3117 C CA . PHE A 1 401 ? -7.135 -5.744 29.031 1.00 98.38 401 PHE A CA 1
ATOM 3118 C C . PHE A 1 401 ? -6.942 -4.562 29.993 1.00 98.38 401 PHE A C 1
ATOM 3120 O O . PHE A 1 401 ? -7.758 -3.634 29.996 1.00 98.38 401 PHE A O 1
ATOM 3127 N N . ALA A 1 402 ? -5.864 -4.536 30.785 1.00 98.31 402 ALA A N 1
ATOM 3128 C CA . ALA A 1 402 ? -5.638 -3.490 31.787 1.00 98.31 402 ALA A CA 1
ATOM 3129 C C . ALA A 1 402 ? -5.554 -2.085 31.159 1.00 98.31 402 ALA A C 1
ATOM 3131 O O . ALA A 1 402 ? -6.114 -1.123 31.687 1.00 98.31 402 ALA A O 1
ATOM 3132 N N . GLN A 1 403 ? -4.928 -1.964 29.984 1.00 98.19 403 GLN A N 1
ATOM 3133 C CA . GLN A 1 403 ? -4.859 -0.698 29.247 1.00 98.19 403 GLN A CA 1
ATOM 3134 C C . GLN A 1 403 ? -6.251 -0.228 28.784 1.00 98.19 403 GLN A C 1
ATOM 3136 O O . GLN A 1 403 ? -6.582 0.952 28.901 1.00 98.19 403 GLN A O 1
ATOM 3141 N N . MET A 1 404 ? -7.114 -1.140 28.326 1.00 98.00 404 MET A N 1
ATOM 3142 C CA . MET A 1 404 ? -8.479 -0.817 27.895 1.00 98.00 404 MET A CA 1
ATOM 3143 C C . MET A 1 404 ? -9.346 -0.351 29.071 1.00 98.00 404 MET A C 1
ATOM 3145 O O . MET A 1 404 ? -10.129 0.589 28.910 1.00 98.00 404 MET A O 1
ATOM 3149 N N . GLU A 1 405 ? -9.168 -0.930 30.263 1.00 98.06 405 GLU A N 1
ATOM 3150 C CA . GLU A 1 405 ? -9.809 -0.460 31.500 1.00 98.06 405 GLU A CA 1
ATOM 3151 C C . GLU A 1 405 ? -9.408 0.988 31.843 1.00 98.06 405 GLU A C 1
ATOM 3153 O O . GLU A 1 405 ? -10.259 1.791 32.247 1.00 98.06 405 GLU A O 1
ATOM 3158 N N . VAL A 1 406 ? -8.148 1.371 31.604 1.00 98.19 406 VAL A N 1
ATOM 3159 C CA . VAL A 1 406 ? -7.690 2.761 31.782 1.00 98.19 406 VAL A CA 1
ATOM 3160 C C . VAL A 1 406 ? -8.345 3.710 30.786 1.00 98.19 406 VAL A C 1
ATOM 3162 O O . VAL A 1 406 ? -8.872 4.765 31.169 1.00 98.19 406 VAL A O 1
ATOM 3165 N N . ILE A 1 407 ? -8.330 3.339 29.505 1.00 97.69 407 ILE A N 1
ATOM 3166 C CA . ILE A 1 407 ? -8.821 4.194 28.421 1.00 97.69 407 ILE A CA 1
ATOM 3167 C C . ILE A 1 407 ? -10.337 4.381 28.530 1.00 97.69 407 ILE A C 1
ATOM 3169 O O . ILE A 1 407 ? -10.830 5.511 28.469 1.00 97.69 407 ILE A O 1
ATOM 3173 N N . LEU A 1 408 ? -11.080 3.284 28.700 1.00 97.06 408 LEU A N 1
ATOM 3174 C CA . LEU A 1 408 ? -12.534 3.262 28.546 1.00 97.06 408 LEU A CA 1
ATOM 3175 C C . LEU A 1 408 ? -13.288 3.427 29.871 1.00 97.06 408 LEU A C 1
ATOM 3177 O O . LEU A 1 408 ? -14.360 4.033 29.867 1.00 97.06 408 LEU A O 1
ATOM 3181 N N . ASN A 1 409 ? -12.729 2.969 30.999 1.00 96.62 409 ASN A N 1
ATOM 3182 C CA . ASN A 1 409 ? -13.388 3.046 32.315 1.00 96.62 409 ASN A CA 1
ATOM 3183 C C . ASN A 1 409 ? -12.724 3.996 33.299 1.00 96.62 409 ASN A C 1
ATOM 3185 O O . ASN A 1 409 ? -13.224 4.155 34.407 1.00 96.62 409 ASN A O 1
ATOM 3189 N N . LYS A 1 410 ? -11.627 4.650 32.905 1.00 96.81 410 LYS A N 1
ATOM 3190 C CA . LYS A 1 410 ? -10.872 5.562 33.772 1.00 96.81 410 LYS A CA 1
ATOM 3191 C C . LYS A 1 410 ? -10.301 4.888 35.035 1.00 96.81 410 LYS A C 1
ATOM 3193 O O . LYS A 1 410 ? -9.960 5.613 35.964 1.00 96.81 410 LYS A O 1
ATOM 3198 N N . LYS A 1 411 ? -10.169 3.555 35.070 1.00 96.94 411 LYS A N 1
ATOM 3199 C CA . LYS A 1 411 ? -9.448 2.853 36.150 1.00 96.94 411 LYS A CA 1
ATOM 3200 C C . LYS A 1 411 ? -7.944 3.128 36.035 1.00 96.94 411 LYS A C 1
ATOM 3202 O O . LYS A 1 411 ? -7.468 3.456 34.952 1.00 96.94 411 LYS A O 1
ATOM 3207 N N . GLN A 1 412 ? -7.194 3.056 37.130 1.00 96.88 412 GLN A N 1
ATOM 3208 C CA . GLN A 1 412 ? -5.760 3.387 37.143 1.00 96.88 412 GLN A CA 1
ATOM 3209 C C . GLN A 1 412 ? -4.973 2.462 38.077 1.00 96.88 412 GLN A C 1
ATOM 3211 O O . GLN A 1 412 ? -5.515 1.953 39.061 1.00 96.88 412 GLN A O 1
ATOM 3216 N N . GLY A 1 413 ? -3.688 2.252 37.774 1.00 96.19 413 GLY A N 1
ATOM 3217 C CA . GLY A 1 413 ? -2.789 1.433 38.591 1.00 96.19 413 GLY A CA 1
ATOM 3218 C C . GLY A 1 413 ? -3.347 0.030 38.851 1.00 96.19 413 GLY A C 1
ATOM 3219 O O . GLY A 1 413 ? -3.892 -0.609 37.951 1.00 96.19 413 GLY A O 1
ATOM 3220 N N . TRP A 1 414 ? -3.280 -0.416 40.105 1.00 97.69 414 TRP A N 1
ATOM 3221 C CA . TRP A 1 414 ? -3.758 -1.734 40.540 1.00 97.69 414 TRP A CA 1
ATOM 3222 C C . TRP A 1 414 ? -5.248 -1.982 40.290 1.00 97.69 414 TRP A C 1
ATOM 3224 O O . TRP A 1 414 ? -5.630 -3.102 39.963 1.00 97.69 414 TRP A O 1
ATOM 3234 N N . THR A 1 415 ? -6.092 -0.945 40.359 1.00 97.88 415 THR A N 1
ATOM 3235 C CA . THR A 1 415 ? -7.535 -1.102 40.084 1.00 97.88 415 THR A CA 1
ATOM 3236 C C . THR A 1 415 ? -7.810 -1.501 38.634 1.00 97.88 415 THR A C 1
ATOM 3238 O O . THR A 1 415 ? -8.786 -2.197 38.363 1.00 97.88 415 THR A O 1
ATOM 3241 N N . ALA A 1 416 ? -6.947 -1.094 37.694 1.00 98.06 416 ALA A N 1
ATOM 3242 C CA . ALA A 1 416 ? -7.043 -1.507 36.297 1.00 98.06 416 ALA A CA 1
ATOM 3243 C C . ALA A 1 416 ? -6.567 -2.956 36.094 1.00 98.06 416 ALA A C 1
ATOM 3245 O O . ALA A 1 416 ? -7.182 -3.689 35.323 1.00 98.06 416 ALA A O 1
ATOM 3246 N N . LEU A 1 417 ? -5.517 -3.379 36.809 1.00 98.25 417 LEU A N 1
ATOM 3247 C CA . LEU A 1 417 ? -5.007 -4.755 36.765 1.00 98.25 417 LEU A CA 1
ATOM 3248 C C . LEU A 1 417 ? -6.021 -5.744 37.351 1.00 98.25 417 LEU A C 1
ATOM 3250 O O . LEU A 1 417 ? -6.352 -6.721 36.687 1.00 98.25 417 LEU A O 1
ATOM 3254 N N . SER A 1 418 ? -6.565 -5.456 38.539 1.00 97.75 418 SER A N 1
ATOM 3255 C CA . SER A 1 418 ? -7.614 -6.271 39.170 1.00 97.75 418 SER A CA 1
ATOM 3256 C C . SER A 1 418 ? -8.840 -6.378 38.265 1.00 97.75 418 SER A C 1
ATOM 3258 O O . SER A 1 418 ? -9.300 -7.475 37.988 1.00 97.75 418 SER A O 1
ATOM 3260 N N . ALA A 1 419 ? -9.294 -5.264 37.686 1.00 97.38 419 ALA A N 1
ATOM 3261 C CA . ALA A 1 419 ? -10.411 -5.284 36.748 1.00 97.38 419 ALA A CA 1
ATOM 3262 C C . ALA A 1 419 ? -10.153 -6.136 35.494 1.00 97.38 419 ALA A C 1
ATOM 3264 O O . ALA A 1 419 ? -11.071 -6.783 34.997 1.00 97.38 419 ALA A O 1
ATOM 3265 N N . SER A 1 420 ? -8.928 -6.114 34.961 1.00 97.88 420 SER A N 1
ATOM 3266 C CA . SER A 1 420 ? -8.544 -6.973 33.837 1.00 97.88 420 SER A CA 1
ATOM 3267 C C . SER A 1 420 ? -8.532 -8.444 34.244 1.00 97.88 420 SER A C 1
ATOM 3269 O O . SER A 1 420 ? -9.081 -9.274 33.524 1.00 97.88 420 SER A O 1
ATOM 3271 N N . HIS A 1 421 ? -7.961 -8.758 35.408 1.00 97.88 421 HIS A N 1
ATOM 3272 C CA . HIS A 1 421 ? -7.937 -10.113 35.947 1.00 97.88 421 HIS A CA 1
ATOM 3273 C C . HIS A 1 421 ? -9.359 -10.664 36.116 1.00 97.88 421 HIS A C 1
ATOM 3275 O O . HIS A 1 421 ? -9.653 -11.734 35.591 1.00 97.88 421 HIS A O 1
ATOM 3281 N N . ASP A 1 422 ? -10.262 -9.900 36.735 1.00 97.12 422 ASP A N 1
ATOM 3282 C CA . ASP A 1 422 ? -11.650 -10.315 36.968 1.00 97.12 422 ASP A CA 1
ATOM 3283 C C . ASP A 1 422 ? -12.399 -10.572 35.650 1.00 97.12 422 ASP A C 1
ATOM 3285 O O . ASP A 1 422 ? -13.179 -11.518 35.538 1.00 97.12 422 ASP A O 1
ATOM 3289 N N . LEU A 1 423 ? -12.125 -9.776 34.606 1.00 97.25 423 LEU A N 1
ATOM 3290 C CA . LEU A 1 423 ? -12.697 -9.998 33.273 1.00 97.25 423 LEU A CA 1
ATOM 3291 C C . LEU A 1 423 ? -12.254 -11.331 32.654 1.00 97.25 423 LEU A C 1
ATOM 3293 O O . LEU A 1 423 ? -13.039 -11.953 31.928 1.00 97.25 423 LEU A O 1
ATOM 3297 N N . VAL A 1 424 ? -11.014 -11.751 32.912 1.00 97.69 424 VAL A N 1
ATOM 3298 C CA . VAL A 1 424 ? -10.396 -12.951 32.328 1.00 97.69 424 VAL A CA 1
ATOM 3299 C C . VAL A 1 424 ? -10.624 -14.198 33.191 1.00 97.69 424 VAL A C 1
ATOM 3301 O O . VAL A 1 424 ? -10.651 -15.316 32.664 1.00 97.69 424 VAL A O 1
ATOM 3304 N N . GLN A 1 425 ? -10.823 -14.034 34.500 1.00 96.44 425 GLN A N 1
ATOM 3305 C CA . GLN A 1 425 ? -11.034 -15.128 35.443 1.00 96.44 425 GLN A CA 1
ATOM 3306 C C . GLN A 1 425 ? -12.236 -15.993 35.023 1.00 96.44 425 GLN A C 1
ATOM 3308 O O . GLN A 1 425 ? -13.280 -15.503 34.594 1.00 96.44 425 GLN A O 1
ATOM 3313 N N . GLY A 1 426 ? -12.054 -17.317 35.054 1.00 95.81 426 GLY A N 1
ATOM 3314 C CA . GLY A 1 426 ? -13.051 -18.291 34.586 1.00 95.81 426 GLY A CA 1
ATOM 3315 C C . GLY A 1 426 ? -13.177 -18.425 33.059 1.00 95.81 426 GLY A C 1
ATOM 3316 O O . GLY A 1 426 ? -13.856 -19.331 32.586 1.00 95.81 426 GLY A O 1
ATOM 3317 N N . ARG A 1 427 ? -12.512 -17.570 32.267 1.00 96.69 427 ARG A N 1
ATOM 3318 C CA . ARG A 1 427 ? -12.547 -17.582 30.787 1.00 96.69 427 ARG A CA 1
ATOM 3319 C C . ARG A 1 427 ? -11.153 -17.502 30.160 1.00 96.69 427 ARG A C 1
ATOM 3321 O O . ARG A 1 427 ? -11.001 -17.070 29.019 1.00 96.69 427 ARG A O 1
ATOM 3328 N N . PHE A 1 428 ? -10.144 -17.958 30.901 1.00 97.56 428 PHE A N 1
ATOM 3329 C CA . PHE A 1 428 ? -8.734 -17.852 30.534 1.00 97.56 428 PHE A CA 1
ATOM 3330 C C . PHE A 1 428 ? -8.435 -18.422 29.139 1.00 97.56 428 PHE A C 1
ATOM 3332 O O . PHE A 1 428 ? -7.984 -17.689 28.263 1.00 97.56 428 PHE A O 1
ATOM 3339 N N . TRP A 1 429 ? -8.729 -19.706 28.903 1.00 98.00 429 TRP A N 1
ATOM 3340 C CA . TRP A 1 429 ? -8.347 -20.396 27.664 1.00 98.00 429 TRP A CA 1
ATOM 3341 C C . TRP A 1 429 ? -9.009 -19.831 26.398 1.00 98.00 429 TRP A C 1
ATOM 3343 O O . TRP A 1 429 ? -8.287 -19.568 25.433 1.00 98.00 429 TRP A O 1
ATOM 3353 N N . PRO A 1 430 ? -10.333 -19.562 26.370 1.00 98.00 430 PRO A N 1
ATOM 3354 C CA . PRO A 1 430 ? -10.957 -18.917 25.215 1.00 98.00 430 PRO A CA 1
ATOM 3355 C C . PRO A 1 430 ? -10.363 -17.541 24.893 1.00 98.00 430 PRO A C 1
ATOM 3357 O O . PRO A 1 430 ? -10.212 -17.196 23.721 1.00 98.00 430 PRO A O 1
ATOM 3360 N N . ILE A 1 431 ? -10.020 -16.752 25.917 1.00 97.94 431 ILE A N 1
ATOM 3361 C CA . ILE A 1 431 ? -9.422 -15.423 25.741 1.00 97.94 431 ILE A CA 1
ATOM 3362 C C . ILE A 1 431 ? -7.981 -15.550 25.241 1.00 97.94 431 ILE A C 1
ATOM 3364 O O . ILE A 1 431 ? -7.632 -14.899 24.258 1.00 97.94 431 ILE A O 1
ATOM 3368 N N . ALA A 1 432 ? -7.174 -16.421 25.855 1.00 97.94 432 ALA A N 1
ATOM 3369 C CA . ALA A 1 432 ? -5.796 -16.688 25.451 1.00 97.94 432 ALA A CA 1
ATOM 3370 C C . ALA A 1 432 ? -5.711 -17.096 23.972 1.00 97.94 432 ALA A C 1
ATOM 3372 O O . ALA A 1 432 ? -4.937 -16.516 23.213 1.00 97.94 432 ALA A O 1
ATOM 3373 N N . TRP A 1 433 ? -6.566 -18.029 23.536 1.00 97.44 433 TRP A N 1
ATOM 3374 C CA . TRP A 1 433 ? -6.616 -18.472 22.141 1.00 97.44 433 TRP A CA 1
ATOM 3375 C C . TRP A 1 433 ? -6.971 -17.333 21.180 1.00 97.44 433 TRP A C 1
ATOM 3377 O O . TRP A 1 433 ? -6.303 -17.150 20.165 1.00 97.44 433 TRP A O 1
ATOM 3387 N N . ARG A 1 434 ? -7.977 -16.511 21.509 1.00 96.25 434 ARG A N 1
ATOM 3388 C CA . ARG A 1 434 ? -8.356 -15.351 20.683 1.00 96.25 434 ARG A CA 1
ATOM 3389 C C . ARG A 1 434 ? -7.249 -14.297 20.623 1.00 96.25 434 ARG A C 1
ATOM 3391 O O . ARG A 1 434 ? -7.042 -13.710 19.561 1.00 96.25 434 ARG A O 1
ATOM 3398 N N . LEU A 1 435 ? -6.538 -14.051 21.723 1.00 95.62 435 LEU A N 1
ATOM 3399 C CA . LEU A 1 435 ? -5.397 -13.133 21.742 1.00 95.62 435 LEU A CA 1
ATOM 3400 C C . LEU A 1 435 ? -4.276 -13.637 20.828 1.00 95.62 435 LEU A C 1
ATOM 3402 O O . LEU A 1 435 ? -3.836 -12.892 19.958 1.00 95.62 435 LEU A O 1
ATOM 3406 N N . ILE A 1 436 ? -3.880 -14.905 20.970 1.00 95.19 436 ILE A N 1
ATOM 3407 C CA . ILE A 1 436 ? -2.789 -15.498 20.188 1.00 95.19 436 ILE A CA 1
ATOM 3408 C C . ILE A 1 436 ? -3.154 -15.572 18.707 1.00 95.19 436 ILE A C 1
ATOM 3410 O O . ILE A 1 436 ? -2.429 -15.039 17.879 1.00 95.19 436 ILE A O 1
ATOM 3414 N N . VAL A 1 437 ? -4.281 -16.193 18.354 1.00 91.88 437 VAL A N 1
ATOM 3415 C CA . VAL A 1 437 ? -4.646 -16.439 16.948 1.00 91.88 437 VAL A CA 1
ATOM 3416 C C . VAL A 1 437 ? -4.886 -15.140 16.199 1.00 91.88 437 VAL A C 1
ATOM 3418 O O . VAL A 1 437 ? -4.443 -14.996 15.064 1.00 91.88 437 VAL A O 1
ATOM 3421 N N . GLY A 1 438 ? -5.567 -14.180 16.827 1.00 86.19 438 GLY A N 1
ATOM 3422 C CA . GLY A 1 438 ? -5.833 -12.893 16.196 1.00 86.19 438 GLY A CA 1
ATOM 3423 C C . GLY A 1 438 ? -4.559 -12.088 15.957 1.00 86.19 438 GLY A C 1
ATOM 3424 O O . GLY A 1 438 ? -4.368 -11.561 14.862 1.00 86.19 438 GLY A O 1
ATOM 3425 N N . GLN A 1 439 ? -3.663 -12.031 16.948 1.00 92.00 439 GLN A N 1
ATOM 3426 C CA . GLN A 1 439 ? -2.376 -11.354 16.784 1.00 92.00 439 GLN A CA 1
ATOM 3427 C C . GLN A 1 439 ? -1.460 -12.095 15.807 1.00 92.00 439 GLN A C 1
ATOM 3429 O O . GLN A 1 439 ? -0.824 -11.444 14.985 1.00 92.00 439 GLN A O 1
ATOM 3434 N N . LEU A 1 440 ? -1.438 -13.430 15.828 1.00 90.06 440 LEU A N 1
ATOM 3435 C CA . LEU A 1 440 ? -0.666 -14.248 14.893 1.00 90.06 440 LEU A CA 1
ATOM 3436 C C . LEU A 1 440 ? -1.142 -14.041 13.453 1.00 90.06 440 LEU A C 1
ATOM 3438 O O . LEU A 1 440 ? -0.323 -13.834 12.568 1.00 90.06 440 LEU A O 1
ATOM 3442 N N . PHE A 1 441 ? -2.455 -14.038 13.211 1.00 88.12 441 PHE A N 1
ATOM 3443 C CA . PHE A 1 441 ? -3.013 -13.788 11.883 1.00 88.12 441 PHE A CA 1
ATOM 3444 C C . PHE A 1 441 ? -2.634 -12.397 11.354 1.00 88.12 441 PHE A C 1
ATOM 3446 O O . PHE A 1 441 ? -2.161 -12.273 10.223 1.00 88.12 441 PHE A O 1
ATOM 3453 N N . LEU A 1 442 ? -2.784 -11.350 12.175 1.00 84.81 442 LEU A N 1
ATOM 3454 C CA . LEU A 1 442 ? -2.373 -9.990 11.804 1.00 84.81 442 LEU A CA 1
ATOM 3455 C C . LEU A 1 442 ? -0.853 -9.879 11.609 1.00 84.81 442 LEU A C 1
ATOM 3457 O O . LEU A 1 442 ? -0.411 -9.223 10.668 1.00 84.81 442 LEU A O 1
ATOM 3461 N N . GLY A 1 443 ? -0.066 -10.552 12.451 1.00 87.19 443 GLY A N 1
ATOM 3462 C CA . GLY A 1 443 ? 1.392 -10.618 12.359 1.00 87.19 443 GLY A CA 1
ATOM 3463 C C . GLY A 1 443 ? 1.872 -11.313 11.088 1.00 87.19 443 GLY A C 1
ATOM 3464 O O . GLY A 1 443 ? 2.761 -10.800 10.420 1.00 87.19 443 GLY A O 1
ATOM 3465 N N . LEU A 1 444 ? 1.234 -12.416 10.691 1.00 82.25 444 LEU A N 1
ATOM 3466 C CA . LEU A 1 444 ? 1.500 -13.077 9.412 1.00 82.25 444 LEU A CA 1
ATOM 3467 C C . LEU A 1 444 ? 1.164 -12.157 8.237 1.00 82.25 444 LEU A C 1
ATOM 3469 O O . LEU A 1 444 ? 1.964 -12.029 7.318 1.00 82.25 444 LEU A O 1
ATOM 3473 N N . CYS A 1 445 ? 0.023 -11.463 8.278 1.00 79.50 445 CYS A N 1
ATOM 3474 C CA . CYS A 1 445 ? -0.338 -10.502 7.234 1.00 79.50 445 CYS A CA 1
ATOM 3475 C C . CYS A 1 445 ? 0.694 -9.366 7.116 1.00 79.50 445 CYS A C 1
ATOM 3477 O O . CYS A 1 445 ? 1.056 -8.982 6.004 1.00 79.50 445 CYS A O 1
ATOM 3479 N N . TYR A 1 446 ? 1.178 -8.847 8.247 1.00 88.19 446 TYR A N 1
ATOM 3480 C CA . TYR A 1 446 ? 2.243 -7.844 8.303 1.00 88.19 446 TYR A CA 1
ATOM 3481 C C . TYR A 1 446 ? 3.552 -8.384 7.709 1.00 88.19 446 TYR A C 1
ATOM 3483 O O . TYR A 1 446 ? 4.108 -7.783 6.791 1.00 88.19 446 TYR A O 1
ATOM 3491 N N . PHE A 1 447 ? 3.984 -9.563 8.164 1.00 87.81 447 PHE A N 1
ATOM 3492 C CA . PHE A 1 447 ? 5.193 -10.236 7.695 1.00 87.81 447 PHE A CA 1
ATOM 3493 C C . PHE A 1 447 ? 5.165 -10.480 6.183 1.00 87.81 447 PHE A C 1
ATOM 3495 O O . PHE A 1 447 ? 6.095 -10.091 5.482 1.00 87.81 447 PHE A O 1
ATOM 3502 N N . PHE A 1 448 ? 4.078 -11.054 5.657 1.00 81.69 448 PHE A N 1
ATOM 3503 C CA . PHE A 1 448 ? 3.937 -11.292 4.221 1.00 81.69 448 PHE A CA 1
ATOM 3504 C C . PHE A 1 448 ? 3.902 -9.992 3.420 1.00 81.69 448 PHE A C 1
ATOM 3506 O O . PHE A 1 448 ? 4.465 -9.947 2.332 1.00 81.69 448 PHE A O 1
ATOM 3513 N N . SER A 1 449 ? 3.302 -8.923 3.950 1.00 80.31 449 SER A N 1
ATOM 3514 C CA . SER A 1 449 ? 3.304 -7.618 3.276 1.00 80.31 449 SER A CA 1
ATOM 3515 C C . SER A 1 449 ? 4.714 -7.055 3.127 1.00 80.31 449 SER A C 1
ATOM 3517 O O . SER A 1 449 ? 5.064 -6.583 2.048 1.00 80.31 449 SER A O 1
ATOM 3519 N N . ILE A 1 450 ? 5.536 -7.153 4.177 1.00 84.88 450 ILE A N 1
ATOM 3520 C CA . ILE A 1 450 ? 6.947 -6.755 4.118 1.00 84.88 450 ILE A CA 1
ATOM 3521 C C . ILE A 1 450 ? 7.715 -7.661 3.164 1.00 84.88 450 ILE A C 1
ATOM 3523 O O . ILE A 1 450 ? 8.390 -7.156 2.275 1.00 84.88 450 ILE A O 1
ATOM 3527 N N . ALA A 1 451 ? 7.582 -8.981 3.299 1.00 81.38 451 ALA A N 1
ATOM 3528 C CA . ALA A 1 451 ? 8.302 -9.938 2.465 1.00 81.38 451 ALA A CA 1
ATOM 3529 C C . ALA A 1 451 ? 7.999 -9.736 0.972 1.00 81.38 451 ALA A C 1
ATOM 3531 O O . ALA A 1 451 ? 8.916 -9.701 0.157 1.00 81.38 451 ALA A O 1
ATOM 3532 N N . ILE A 1 452 ? 6.725 -9.537 0.617 1.00 80.38 452 ILE A N 1
ATOM 3533 C CA . ILE A 1 452 ? 6.302 -9.240 -0.757 1.00 80.38 452 ILE A CA 1
ATOM 3534 C C . ILE A 1 452 ? 6.894 -7.910 -1.223 1.00 80.38 452 ILE A C 1
ATOM 3536 O O . ILE A 1 452 ? 7.416 -7.837 -2.332 1.00 80.38 452 ILE A O 1
ATOM 3540 N N . LEU A 1 453 ? 6.829 -6.860 -0.400 1.00 79.69 453 LEU A N 1
ATOM 3541 C CA . LEU A 1 453 ? 7.346 -5.547 -0.779 1.00 79.69 453 LEU A CA 1
ATOM 3542 C C . LEU A 1 453 ? 8.862 -5.573 -1.007 1.00 79.69 453 LEU A C 1
ATOM 3544 O O . LEU A 1 453 ? 9.336 -5.075 -2.027 1.00 79.69 453 LEU A O 1
ATOM 3548 N N . VAL A 1 454 ? 9.608 -6.193 -0.093 1.00 79.50 454 VAL A N 1
ATOM 3549 C CA . VAL A 1 454 ? 11.060 -6.370 -0.202 1.00 79.50 454 VAL A CA 1
ATOM 3550 C C . VAL A 1 454 ? 11.393 -7.201 -1.440 1.00 79.50 454 VAL A C 1
ATOM 3552 O O . VAL A 1 454 ? 12.223 -6.777 -2.241 1.00 79.50 454 VAL A O 1
ATOM 3555 N N . ALA A 1 455 ? 10.699 -8.319 -1.677 1.00 77.25 455 ALA A N 1
ATOM 3556 C CA . ALA A 1 455 ? 10.907 -9.154 -2.862 1.00 77.25 455 ALA A CA 1
ATOM 3557 C C . ALA A 1 455 ? 10.631 -8.401 -4.176 1.00 77.25 455 ALA A C 1
ATOM 3559 O O . ALA A 1 455 ? 11.404 -8.513 -5.126 1.00 77.25 455 ALA A O 1
ATOM 3560 N N . LEU A 1 456 ? 9.568 -7.591 -4.233 1.00 71.62 456 LEU A N 1
ATOM 3561 C CA . LEU A 1 456 ? 9.258 -6.767 -5.405 1.00 71.62 456 LEU A CA 1
ATOM 3562 C C . LEU A 1 456 ? 10.354 -5.736 -5.676 1.00 71.62 456 LEU A C 1
ATOM 3564 O O . LEU A 1 456 ? 10.747 -5.544 -6.822 1.00 71.62 456 LEU A O 1
ATOM 3568 N N . LEU A 1 457 ? 10.871 -5.087 -4.636 1.00 71.50 457 LEU A N 1
ATOM 3569 C CA . LEU A 1 457 ? 11.924 -4.084 -4.789 1.00 71.50 457 LEU A CA 1
ATOM 3570 C C . LEU A 1 457 ? 13.268 -4.707 -5.138 1.00 71.50 457 LEU A C 1
ATOM 3572 O O . LEU A 1 457 ? 13.982 -4.148 -5.961 1.00 71.50 457 LEU A O 1
ATOM 3576 N N . SER A 1 458 ? 13.557 -5.891 -4.600 1.00 75.00 458 SER A N 1
ATOM 3577 C CA . SER A 1 458 ? 14.699 -6.721 -5.001 1.00 75.00 458 SER A CA 1
ATOM 3578 C C . SER A 1 458 ? 14.667 -7.025 -6.496 1.00 75.00 458 SER A C 1
ATOM 3580 O O . SER A 1 458 ? 15.678 -6.937 -7.189 1.00 75.00 458 SER A O 1
ATOM 3582 N N . LEU A 1 459 ? 13.481 -7.387 -6.996 1.00 71.62 459 LEU A N 1
ATOM 3583 C CA . LEU A 1 459 ? 13.270 -7.708 -8.400 1.00 71.62 459 LEU A CA 1
ATOM 3584 C C . LEU A 1 459 ? 13.440 -6.467 -9.286 1.00 71.62 459 LEU A C 1
ATOM 3586 O O . LEU A 1 459 ? 14.047 -6.552 -10.348 1.00 71.62 459 LEU A O 1
ATOM 3590 N N . LEU A 1 460 ? 12.921 -5.316 -8.847 1.00 66.44 460 LEU A N 1
ATOM 3591 C CA . LEU A 1 460 ? 13.000 -4.055 -9.589 1.00 66.44 460 LEU A CA 1
ATOM 3592 C C . LEU A 1 460 ? 14.398 -3.425 -9.567 1.00 66.44 460 LEU A C 1
ATOM 3594 O O . LEU A 1 460 ? 14.776 -2.774 -10.537 1.00 66.44 460 LEU A O 1
ATOM 3598 N N . SER A 1 461 ? 15.158 -3.596 -8.484 1.00 73.88 461 SER A N 1
ATOM 3599 C CA . SER A 1 461 ? 16.517 -3.060 -8.361 1.00 73.88 461 SER A CA 1
ATOM 3600 C C . SER A 1 461 ? 17.554 -3.885 -9.124 1.00 73.88 461 SER A C 1
ATOM 3602 O O . SER A 1 461 ? 18.663 -3.405 -9.343 1.00 73.88 461 SER A O 1
ATOM 3604 N N . GLY A 1 462 ? 17.220 -5.126 -9.502 1.00 78.12 462 GLY A N 1
ATOM 3605 C CA . GLY A 1 462 ? 18.173 -6.077 -10.076 1.00 78.12 462 GLY A CA 1
ATOM 3606 C C . GLY A 1 462 ? 19.259 -6.525 -9.089 1.00 78.12 462 GLY A C 1
ATOM 3607 O O . GLY A 1 462 ? 20.223 -7.163 -9.500 1.00 78.12 462 GLY A O 1
ATOM 3608 N N . ALA A 1 463 ? 19.112 -6.200 -7.800 1.00 76.44 463 ALA A N 1
ATOM 3609 C CA . ALA A 1 463 ? 20.095 -6.459 -6.754 1.00 76.44 463 ALA A CA 1
ATOM 3610 C C . ALA A 1 463 ? 19.449 -7.262 -5.610 1.00 76.44 463 ALA A C 1
ATOM 3612 O O . ALA A 1 463 ? 19.136 -6.697 -4.557 1.00 76.44 463 ALA A O 1
ATOM 3613 N N . PRO A 1 464 ? 19.224 -8.579 -5.793 1.00 73.62 464 PRO A N 1
ATOM 3614 C CA . PRO A 1 464 ? 18.562 -9.406 -4.788 1.00 73.62 464 PRO A CA 1
ATOM 3615 C C . PRO A 1 464 ? 19.351 -9.480 -3.476 1.00 73.62 464 PRO A C 1
ATOM 3617 O O . PRO A 1 464 ? 18.752 -9.542 -2.410 1.00 73.62 464 PRO A O 1
ATOM 3620 N N . GLU A 1 465 ? 20.681 -9.403 -3.532 1.00 72.62 465 GLU A N 1
ATOM 3621 C CA . GLU A 1 465 ? 21.553 -9.491 -2.353 1.00 72.62 465 GLU A CA 1
ATOM 3622 C C . GLU A 1 465 ? 21.371 -8.312 -1.385 1.00 72.62 465 GLU A C 1
ATOM 3624 O O . GLU A 1 465 ? 21.412 -8.491 -0.170 1.00 72.62 465 GLU A O 1
ATOM 3629 N N . VAL A 1 466 ? 21.093 -7.115 -1.912 1.00 60.88 466 VAL A N 1
ATOM 3630 C CA . VAL A 1 466 ? 20.966 -5.882 -1.113 1.00 60.88 466 VAL A CA 1
ATOM 3631 C C . VAL A 1 466 ? 19.696 -5.890 -0.261 1.00 60.88 466 VAL A C 1
ATOM 3633 O O . VAL A 1 466 ? 19.669 -5.322 0.825 1.00 60.88 466 VAL A O 1
ATOM 3636 N N . ALA A 1 467 ? 18.645 -6.560 -0.725 1.00 60.78 467 ALA A N 1
ATOM 3637 C CA . ALA A 1 467 ? 17.352 -6.588 -0.053 1.00 60.78 467 ALA A CA 1
ATOM 3638 C C . ALA A 1 467 ? 17.242 -7.648 1.059 1.00 60.78 467 ALA A C 1
ATOM 3640 O O . ALA A 1 467 ? 16.357 -7.559 1.910 1.00 60.78 467 ALA A O 1
ATOM 3641 N N . PHE A 1 468 ? 18.136 -8.642 1.066 1.00 65.75 468 PHE A N 1
ATOM 3642 C CA . PHE A 1 468 ? 18.214 -9.665 2.116 1.00 65.75 468 PHE A CA 1
ATOM 3643 C C . PHE A 1 468 ? 19.383 -9.449 3.083 1.00 65.75 468 PHE A C 1
ATOM 3645 O O . PHE A 1 468 ? 19.624 -10.301 3.938 1.00 65.75 468 PHE A O 1
ATOM 3652 N N . SER A 1 469 ? 20.097 -8.323 2.984 1.00 70.31 469 SER A N 1
ATOM 3653 C CA . SER A 1 469 ? 21.091 -7.941 3.986 1.00 70.31 469 SER A CA 1
ATOM 3654 C C . SER A 1 469 ? 20.392 -7.715 5.330 1.00 70.31 469 SER A C 1
ATOM 3656 O O . SER A 1 469 ? 19.716 -6.711 5.539 1.00 70.31 469 SER A O 1
ATOM 3658 N N . VAL A 1 470 ? 20.512 -8.690 6.235 1.00 65.06 470 VAL A N 1
ATOM 3659 C CA . VAL A 1 470 ? 19.889 -8.650 7.572 1.00 65.06 470 VAL A CA 1
ATOM 3660 C C . VAL A 1 470 ? 20.630 -7.685 8.501 1.00 65.06 470 VAL A C 1
ATOM 3662 O O . VAL A 1 470 ? 20.059 -7.217 9.481 1.00 65.06 470 VAL A O 1
ATOM 3665 N N . THR A 1 471 ? 21.903 -7.401 8.222 1.00 73.81 471 THR A N 1
ATOM 3666 C CA . THR A 1 471 ? 22.771 -6.652 9.136 1.00 73.81 471 THR A CA 1
ATOM 3667 C C . THR A 1 471 ? 22.565 -5.148 9.048 1.00 73.81 471 THR A C 1
ATOM 3669 O O . THR A 1 471 ? 22.556 -4.491 10.081 1.00 73.81 471 THR A O 1
ATOM 3672 N N . GLU A 1 472 ? 22.371 -4.612 7.843 1.00 77.75 472 GLU A N 1
ATOM 3673 C CA . GLU A 1 472 ? 22.178 -3.177 7.608 1.00 77.75 472 GLU A CA 1
ATOM 3674 C C . GLU A 1 472 ? 21.184 -2.997 6.454 1.00 77.75 472 GLU A C 1
ATOM 3676 O O . GLU A 1 472 ? 21.596 -2.944 5.287 1.00 77.75 472 GLU A O 1
ATOM 3681 N N . PRO A 1 473 ? 19.867 -2.985 6.738 1.00 78.19 473 PRO A N 1
ATOM 3682 C CA . PRO A 1 473 ? 18.888 -2.710 5.705 1.00 78.19 473 PRO A CA 1
ATOM 3683 C C . PRO A 1 473 ? 19.140 -1.303 5.145 1.00 78.19 473 PRO A C 1
ATOM 3685 O O . PRO A 1 473 ? 19.414 -0.362 5.892 1.00 78.19 473 PRO A O 1
ATOM 3688 N N . PRO A 1 474 ? 19.065 -1.115 3.821 1.00 80.81 474 PRO A N 1
ATOM 3689 C CA . PRO A 1 474 ? 19.192 0.213 3.247 1.00 80.81 474 PRO A CA 1
ATOM 3690 C C . PRO A 1 474 ? 18.042 1.112 3.728 1.00 80.81 474 PRO A C 1
ATOM 3692 O O . PRO A 1 474 ? 16.906 0.664 3.841 1.00 80.81 474 PRO A O 1
ATOM 3695 N N . LEU A 1 475 ? 18.297 2.411 3.919 1.00 77.19 475 LEU A N 1
ATOM 3696 C CA . LEU A 1 475 ? 17.319 3.381 4.455 1.00 77.19 475 LEU A CA 1
ATOM 3697 C C . LEU A 1 475 ? 15.934 3.326 3.789 1.00 77.19 475 LEU A C 1
ATOM 3699 O O . LEU A 1 475 ? 14.908 3.485 4.447 1.00 77.19 475 LEU A O 1
ATOM 3703 N N . TRP A 1 476 ? 15.881 3.100 2.471 1.00 73.88 476 TRP A N 1
ATOM 3704 C CA . TRP A 1 476 ? 14.611 2.988 1.750 1.00 73.88 476 TRP A CA 1
ATOM 3705 C C . TRP A 1 476 ? 13.771 1.796 2.231 1.00 73.88 476 TRP A C 1
ATOM 3707 O O . TRP A 1 476 ? 12.545 1.886 2.239 1.00 73.88 476 TRP A O 1
ATOM 3717 N N . GLN A 1 477 ? 14.406 0.700 2.649 1.00 82.00 477 GLN A N 1
ATOM 3718 C CA . GLN A 1 477 ? 13.740 -0.480 3.189 1.00 82.00 477 GLN A CA 1
ATOM 3719 C C . GLN A 1 477 ? 13.119 -0.160 4.549 1.00 82.00 477 GLN A C 1
ATOM 3721 O O . GLN A 1 477 ? 11.945 -0.466 4.758 1.00 82.00 477 GLN A O 1
ATOM 3726 N N . ASP A 1 478 ? 13.838 0.550 5.420 1.00 83.38 478 ASP A N 1
ATOM 3727 C CA . ASP A 1 478 ? 13.311 0.985 6.718 1.00 83.38 478 ASP A CA 1
ATOM 3728 C C . ASP A 1 478 ? 12.132 1.945 6.567 1.00 83.38 478 ASP A C 1
ATOM 3730 O O . ASP A 1 478 ? 11.110 1.793 7.238 1.00 83.38 478 ASP A O 1
ATOM 3734 N N . VAL A 1 479 ? 12.211 2.909 5.641 1.00 78.94 479 VAL A N 1
ATOM 3735 C CA . VAL A 1 479 ? 11.087 3.813 5.331 1.00 78.94 479 VAL A CA 1
ATOM 3736 C C . VAL A 1 479 ? 9.829 3.010 5.011 1.00 78.94 479 VAL A C 1
ATOM 3738 O O . VAL A 1 479 ? 8.741 3.303 5.508 1.00 78.94 479 VAL A O 1
ATOM 3741 N N . LEU A 1 480 ? 9.970 1.990 4.172 1.00 78.25 480 LEU A N 1
ATOM 3742 C CA . LEU A 1 480 ? 8.855 1.182 3.709 1.00 78.25 480 LEU A CA 1
ATOM 3743 C C . LEU A 1 480 ? 8.291 0.274 4.796 1.00 78.25 480 LEU A C 1
ATOM 3745 O O . LEU A 1 480 ? 7.068 0.189 4.926 1.00 78.25 480 LEU A O 1
ATOM 3749 N N . ILE A 1 481 ? 9.157 -0.355 5.592 1.00 85.00 481 ILE A N 1
ATOM 3750 C CA . ILE A 1 481 ? 8.747 -1.142 6.758 1.00 85.00 481 ILE A CA 1
ATOM 3751 C C . ILE A 1 481 ? 7.930 -0.259 7.707 1.00 85.00 481 ILE A C 1
ATOM 3753 O O . ILE A 1 481 ? 6.821 -0.636 8.078 1.00 85.00 481 ILE A O 1
ATOM 3757 N N . ASN A 1 482 ? 8.394 0.960 7.990 1.00 84.25 482 ASN A N 1
ATOM 3758 C CA . ASN A 1 482 ? 7.691 1.912 8.853 1.00 84.25 482 ASN A CA 1
ATOM 3759 C C . ASN A 1 482 ? 6.340 2.370 8.272 1.00 84.25 482 ASN A C 1
ATOM 3761 O O . ASN A 1 482 ? 5.357 2.529 9.001 1.00 84.25 482 ASN A O 1
ATOM 3765 N N . ILE A 1 483 ? 6.244 2.559 6.950 1.00 77.81 483 ILE A N 1
ATOM 3766 C CA . ILE A 1 483 ? 4.966 2.862 6.284 1.00 77.81 483 ILE A CA 1
ATOM 3767 C C . ILE A 1 483 ? 3.981 1.702 6.457 1.00 77.81 483 ILE A C 1
ATOM 3769 O O . ILE A 1 483 ? 2.811 1.937 6.776 1.00 77.81 483 ILE A O 1
ATOM 3773 N N . ILE A 1 484 ? 4.436 0.459 6.264 1.00 81.81 484 ILE A N 1
ATOM 3774 C CA . ILE A 1 484 ? 3.611 -0.731 6.496 1.00 81.81 484 ILE A CA 1
ATOM 3775 C C . ILE A 1 484 ? 3.207 -0.799 7.974 1.00 81.81 484 ILE A C 1
ATOM 3777 O O . ILE A 1 484 ? 2.033 -1.008 8.281 1.00 81.81 484 ILE A O 1
ATOM 3781 N N . GLU A 1 485 ? 4.136 -0.578 8.898 1.00 85.81 485 GLU A N 1
ATOM 3782 C CA . GLU A 1 485 ? 3.878 -0.628 10.336 1.00 85.81 485 GLU A CA 1
ATOM 3783 C C . GLU A 1 485 ? 2.777 0.358 10.750 1.00 85.81 485 GLU A C 1
ATOM 3785 O O . GLU A 1 485 ? 1.833 -0.018 11.442 1.00 85.81 485 GLU A O 1
ATOM 3790 N N . VAL A 1 486 ? 2.801 1.589 10.239 1.00 81.00 486 VAL A N 1
ATOM 3791 C CA . VAL A 1 486 ? 1.778 2.620 10.509 1.00 81.00 486 VAL A CA 1
ATOM 3792 C C . VAL A 1 486 ? 0.378 2.207 10.057 1.00 81.00 486 VAL A C 1
ATOM 3794 O O . VAL A 1 486 ? -0.627 2.654 10.621 1.00 81.00 486 VAL A O 1
ATOM 3797 N N . VAL A 1 487 ? 0.298 1.339 9.053 1.00 79.19 487 VAL A N 1
ATOM 3798 C CA . VAL A 1 487 ? -0.954 0.772 8.558 1.00 79.19 487 VAL A CA 1
ATOM 3799 C C . VAL A 1 487 ? -1.420 -0.398 9.431 1.00 79.19 487 VAL A C 1
ATOM 3801 O O . VAL A 1 487 ? -2.606 -0.472 9.766 1.00 79.19 487 VAL A O 1
ATOM 3804 N N . TYR A 1 488 ? -0.508 -1.287 9.826 1.00 85.81 488 TYR A N 1
ATOM 3805 C CA . TYR A 1 488 ? -0.825 -2.502 10.584 1.00 85.81 488 TYR A CA 1
ATOM 3806 C C . TYR A 1 488 ? -1.040 -2.258 12.075 1.00 85.81 488 TYR A C 1
ATOM 3808 O O . TYR A 1 488 ? -1.948 -2.844 12.665 1.00 85.81 488 TYR A O 1
ATOM 3816 N N . LEU A 1 489 ? -0.268 -1.364 12.688 1.00 88.62 489 LEU A N 1
ATOM 3817 C CA . LEU A 1 489 ? -0.321 -1.061 14.114 1.00 88.62 489 LEU A CA 1
ATOM 3818 C C . LEU A 1 489 ? -1.754 -0.719 14.575 1.00 88.62 489 LEU A C 1
ATOM 3820 O O . LEU A 1 489 ? -2.244 -1.369 15.502 1.00 88.62 489 LEU A O 1
ATOM 3824 N N . PRO A 1 490 ? -2.517 0.172 13.906 1.00 85.62 490 PRO A N 1
ATOM 3825 C CA . PRO A 1 490 ? -3.925 0.404 14.230 1.00 85.62 490 PRO A CA 1
ATOM 3826 C C . PRO A 1 490 ? -4.800 -0.852 14.217 1.00 85.62 490 PRO A C 1
ATOM 3828 O O . PRO A 1 490 ? -5.708 -0.953 15.041 1.00 85.62 490 PRO A O 1
ATOM 3831 N N . LEU A 1 491 ? -4.549 -1.809 13.317 1.00 84.75 491 LEU A N 1
ATOM 3832 C CA . LEU A 1 491 ? -5.340 -3.039 13.214 1.00 84.75 491 LEU A CA 1
ATOM 3833 C C . LEU A 1 491 ? -5.189 -3.903 14.469 1.00 84.75 491 LEU A C 1
ATOM 3835 O O . LEU A 1 491 ? -6.195 -4.404 14.973 1.00 84.75 491 LEU A O 1
ATOM 3839 N N . PHE A 1 492 ? -3.979 -3.999 15.033 1.00 91.50 492 PHE A N 1
ATOM 3840 C CA . PHE A 1 492 ? -3.740 -4.700 16.301 1.00 91.50 492 PHE A CA 1
ATOM 3841 C C . PHE A 1 492 ? -4.543 -4.088 17.456 1.00 91.50 492 PHE A C 1
ATOM 3843 O O . PHE A 1 492 ? -5.188 -4.810 18.225 1.00 91.50 492 PHE A O 1
ATOM 3850 N N . PHE A 1 493 ? -4.574 -2.756 17.560 1.00 93.69 493 PHE A N 1
ATOM 3851 C CA . PHE A 1 493 ? -5.334 -2.069 18.611 1.00 93.69 493 PHE A CA 1
ATOM 3852 C C . PHE A 1 493 ? -6.845 -2.126 18.388 1.00 93.69 493 PHE A C 1
ATOM 3854 O O . PHE A 1 493 ? -7.595 -2.280 19.355 1.00 93.69 493 PHE A O 1
ATOM 3861 N N . ILE A 1 494 ? -7.311 -2.045 17.138 1.00 88.81 494 ILE A N 1
ATOM 3862 C CA . ILE A 1 494 ? -8.729 -2.212 16.797 1.00 88.81 494 ILE A CA 1
ATOM 3863 C C . ILE A 1 494 ? -9.182 -3.619 17.179 1.00 88.81 494 ILE A C 1
ATOM 3865 O O . ILE A 1 494 ? -10.160 -3.751 17.913 1.00 88.81 494 ILE A O 1
ATOM 3869 N N . TYR A 1 495 ? -8.452 -4.655 16.755 1.00 92.88 495 TYR A N 1
ATOM 3870 C CA . TYR A 1 495 ? -8.751 -6.042 17.105 1.00 92.88 495 TYR A CA 1
ATOM 3871 C C . TYR A 1 495 ? -8.810 -6.239 18.623 1.00 92.88 495 TYR A C 1
ATOM 3873 O O . TYR A 1 495 ? -9.813 -6.723 19.149 1.00 92.88 495 TYR A O 1
ATOM 3881 N N . SER A 1 496 ? -7.786 -5.770 19.341 1.00 95.56 496 SER A N 1
ATOM 3882 C CA . SER A 1 496 ? -7.720 -5.891 20.803 1.00 95.56 496 SER A CA 1
ATOM 3883 C C . SER A 1 496 ? -8.872 -5.153 21.497 1.00 95.56 496 SER A C 1
ATOM 3885 O O . SER A 1 496 ? -9.444 -5.653 22.465 1.00 95.56 496 SER A O 1
ATOM 3887 N N . THR A 1 497 ? -9.277 -3.991 20.973 1.00 95.94 497 THR A N 1
ATOM 3888 C CA . THR A 1 497 ? -10.433 -3.232 21.478 1.00 95.94 497 THR A CA 1
ATOM 3889 C C . THR A 1 497 ? -11.742 -3.977 21.234 1.00 95.94 497 THR A C 1
ATOM 3891 O O . THR A 1 497 ? -12.596 -4.023 22.117 1.00 95.94 497 THR A O 1
ATOM 3894 N N . LEU A 1 498 ? -11.926 -4.563 20.050 1.00 93.31 498 LEU A N 1
ATOM 3895 C CA . LEU A 1 498 ? -13.128 -5.332 19.725 1.00 93.31 498 LEU A CA 1
ATOM 3896 C C . LEU A 1 498 ? -13.238 -6.584 20.598 1.00 93.31 498 LEU A C 1
ATOM 3898 O O . LEU A 1 498 ? -14.310 -6.839 21.146 1.00 93.31 498 LEU A O 1
ATOM 3902 N N . LEU A 1 499 ? -12.129 -7.302 20.793 1.00 96.75 499 LEU A N 1
ATOM 3903 C CA . LEU A 1 499 ? -12.067 -8.455 21.685 1.00 96.75 499 LEU A CA 1
ATOM 3904 C C . LEU A 1 499 ? -12.401 -8.064 23.131 1.00 96.75 499 LEU A C 1
ATOM 3906 O O . LEU A 1 499 ? -13.230 -8.714 23.763 1.00 96.75 499 LEU A O 1
ATOM 3910 N N . TYR A 1 500 ? -11.832 -6.964 23.630 1.00 98.00 500 TYR A N 1
ATOM 3911 C CA . TYR A 1 500 ? -12.164 -6.421 24.949 1.00 98.00 500 TYR A CA 1
ATOM 3912 C C . TYR A 1 500 ? -13.669 -6.139 25.099 1.00 98.00 500 TYR A C 1
ATOM 3914 O O . TYR A 1 500 ? -14.293 -6.516 26.094 1.00 98.00 500 TYR A O 1
ATOM 3922 N N . LEU A 1 501 ? -14.274 -5.486 24.101 1.00 96.00 501 LEU A N 1
ATOM 3923 C CA . LEU A 1 501 ? -15.701 -5.166 24.126 1.00 96.00 501 LEU A CA 1
ATOM 3924 C C . LEU A 1 501 ? -16.578 -6.421 24.091 1.00 96.00 501 LEU A C 1
ATOM 3926 O O . LEU A 1 501 ? -17.639 -6.421 24.712 1.00 96.00 501 LEU A O 1
ATOM 3930 N N . ASP A 1 502 ? -16.153 -7.472 23.396 1.00 95.88 502 ASP A N 1
ATOM 3931 C CA . ASP A 1 502 ? -16.848 -8.761 23.360 1.00 95.88 502 ASP A CA 1
ATOM 3932 C C . ASP A 1 502 ? -16.781 -9.496 24.712 1.00 95.88 502 ASP A C 1
ATOM 3934 O O . ASP A 1 502 ? -17.810 -9.876 25.279 1.00 95.88 502 ASP A O 1
ATOM 3938 N N . VAL A 1 503 ? -15.582 -9.604 25.298 1.00 96.62 503 VAL A N 1
ATOM 3939 C CA . VAL A 1 503 ? -15.362 -10.243 26.612 1.00 96.62 503 VAL A CA 1
ATOM 3940 C C . VAL A 1 503 ? -16.158 -9.543 27.712 1.00 96.62 503 VAL A C 1
ATOM 3942 O O . VAL A 1 503 ? -16.739 -10.193 28.588 1.00 96.62 503 VAL A O 1
ATOM 3945 N N . ARG A 1 504 ? -16.229 -8.211 27.657 1.00 96.12 504 ARG A N 1
ATOM 3946 C CA . ARG A 1 504 ? -16.950 -7.423 28.654 1.00 96.12 504 ARG A CA 1
ATOM 3947 C C . ARG A 1 504 ? -18.467 -7.525 28.534 1.00 96.12 504 ARG A C 1
ATOM 3949 O O . ARG A 1 504 ? -19.139 -7.490 29.557 1.00 96.12 504 ARG A O 1
ATOM 3956 N N . LYS A 1 505 ? -19.018 -7.676 27.326 1.00 95.31 505 LYS A N 1
ATOM 3957 C CA . LYS A 1 505 ? -20.465 -7.904 27.137 1.00 95.31 505 LYS A CA 1
ATOM 3958 C C . LYS A 1 505 ? -20.942 -9.204 27.779 1.00 95.31 505 LYS A C 1
ATOM 3960 O O . LYS A 1 505 ? -22.091 -9.290 28.188 1.00 95.31 505 LYS A O 1
ATOM 3965 N N . THR A 1 506 ? -20.071 -10.207 27.836 1.00 92.94 506 THR A N 1
ATOM 3966 C CA . THR A 1 506 ? -20.383 -11.537 28.373 1.00 92.94 506 THR A CA 1
ATOM 3967 C C . THR A 1 506 ? -20.001 -11.696 29.849 1.00 92.94 506 THR A C 1
ATOM 3969 O O . THR A 1 506 ? -20.241 -12.752 30.426 1.00 92.94 506 THR A O 1
ATOM 3972 N N . TYR A 1 507 ? -19.399 -10.674 30.467 1.00 91.88 507 TYR A N 1
ATOM 3973 C CA . TYR A 1 507 ? -19.017 -10.687 31.879 1.00 91.88 507 TYR A CA 1
ATOM 3974 C C . TYR A 1 507 ? -20.224 -10.412 32.784 1.00 91.88 507 TYR A C 1
AT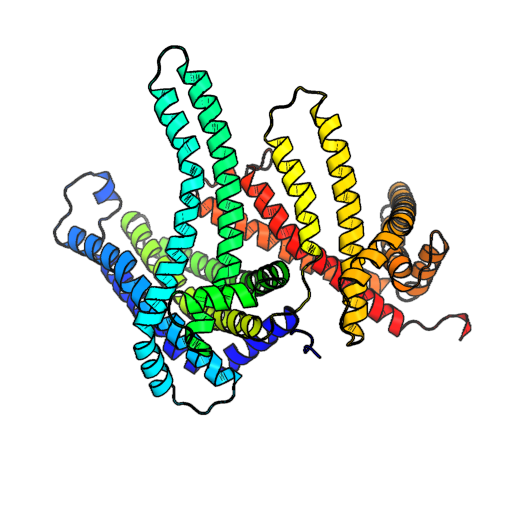OM 3976 O O . TYR A 1 507 ? -20.918 -9.415 32.591 1.00 91.88 507 TYR A O 1
ATOM 3984 N N . LYS A 1 508 ? -20.429 -11.264 33.793 1.00 86.62 508 LYS A N 1
ATOM 3985 C CA . LYS A 1 508 ? -21.347 -11.027 34.913 1.00 86.62 508 LYS A CA 1
ATOM 3986 C C . LYS A 1 508 ? -20.511 -10.850 36.187 1.00 86.62 508 LYS A C 1
ATOM 3988 O O . LYS A 1 508 ? -19.686 -11.727 36.448 1.00 86.62 508 LYS A O 1
ATOM 3993 N N . PRO A 1 509 ? -20.659 -9.748 36.942 1.00 80.69 509 PRO A N 1
ATOM 3994 C CA . PRO A 1 509 ? -19.936 -9.562 38.196 1.00 80.69 509 PRO A CA 1
ATOM 3995 C C . PRO A 1 509 ? -20.265 -10.684 39.185 1.00 80.69 509 PRO A C 1
ATOM 3997 O O . PRO A 1 509 ? -21.425 -11.053 39.334 1.00 80.69 509 PRO A O 1
ATOM 4000 N N . SER A 1 510 ? -19.264 -11.186 39.905 1.00 72.12 510 SER A N 1
ATOM 4001 C CA . SER A 1 510 ? -19.450 -12.187 40.967 1.00 72.12 510 SER A CA 1
ATOM 4002 C C . SER A 1 510 ? -20.307 -11.693 42.135 1.00 72.12 510 SER A C 1
ATOM 4004 O O . SER A 1 510 ? -20.813 -12.509 42.884 1.00 72.12 510 SER A O 1
ATOM 4006 N N . SER A 1 511 ? -20.504 -10.380 42.283 1.00 70.75 511 SER A N 1
ATOM 4007 C CA . SER A 1 511 ? -21.418 -9.800 43.274 1.00 70.75 511 SER A CA 1
ATOM 4008 C C . SER A 1 511 ? -22.902 -9.902 42.892 1.00 70.75 511 SER A C 1
ATOM 4010 O O . SER A 1 511 ? -23.751 -9.501 43.681 1.00 70.75 511 SER A O 1
ATOM 4012 N N . GLU A 1 512 ? -23.216 -10.349 41.672 1.00 56.75 512 GLU A N 1
ATOM 4013 C CA . GLU A 1 512 ? -24.587 -10.582 41.182 1.00 56.75 512 GLU A CA 1
ATOM 4014 C C . GLU A 1 512 ? -24.944 -12.082 41.110 1.00 56.75 512 GLU A C 1
ATOM 4016 O O . GLU A 1 512 ? -26.017 -12.435 40.615 1.00 56.75 512 GLU A O 1
ATOM 4021 N N . LEU A 1 513 ? -24.043 -12.954 41.576 1.00 50.69 513 LEU A N 1
ATOM 4022 C CA . LEU A 1 513 ? -24.224 -14.400 41.737 1.00 50.69 513 LEU A CA 1
ATOM 4023 C C . LEU A 1 513 ? -24.213 -14.734 43.228 1.00 50.69 513 LEU A C 1
ATOM 4025 O O . LEU A 1 513 ? -25.006 -15.621 43.612 1.00 50.69 513 LEU A O 1
#

pLDDT: mean 89.7, std 9.85, range [44.47, 98.56]

Secondary structure (DSSP, 8-state):
-PPPP--HHHHHHHHHHHHHHTHHHHHHHHGGGHHHHHHHHHHHHHSPPHHHHHTTPPPPHHHHHHHHHHHHIIIIIHHHHHHHHHHHHHHHHHHHHTT----HHHHHHHHHHHHHHHHHHHHHHHHHHHGGGGGGHHHHHHHHHHHH-TTTHHHHHHHHHHHHHHHHHHHHHHHHHHHHHHTTHHHHHHHH---HHHHHHHHHHHHTTTHHHHHHHHHHHHHHHHHHHHHHHHHHHHHHHHHHHHHHTT-HHHHHHHHHHHHHHHHHHHHHHHHHHHHHHHHHHHH--SSS-TTGGGGHHHHHHHHHHHTS---TTHHHHHHHHHHHHHHHHHHHHHHHHHHHHHHHHTTPPP-HHHHHHHHHHHHHHHHHHHHHHHHHHHHHHHH-HHHHHHHHHHHTTHHHHHHHH---THHHHHHHHHHHTT-HHHHHHHHHHHHHHHHHHHHHHHHHHHHHHHHHHT-HHHHT-SSS--HHHHHHHHHHHHHHHHHHHHHHHHHHHHHHHT---GGG-

Sequence (513 aa):
MSQPLISVGTIIDKSWHYYKNHFGELLSVSGWLLLVAGINVVALTFFPSATTILSERPYGIEENFGTILLMLNNFIFTPLLGVWVTATLVRLIDTIVSGRNTTLKAVMKEGNKRFLSFLLVSVLFSLVLIATLLFLVPGIFFLLVGNSLSGIGATVAMIGTLLLIVGVVALTVTAVLWGVRFFFATYTLLIDNHKGRDALKASYRLVHGHFWNVVVRLVLPKALFFLVFAFGLFIANTLATMIISGVAGLNIDLQLRLTTIVTGVLVMIQAILINPIVLIADYLIYKDLSLFLGYSVWILVPYIFIMIVDMIPLPSGLEGLVLAPLYIAQLLLIVWATTAIVITTFITMRKKSPKLPLVGKRAWSKVAPLILVAILVGLVVLGGVILLIVPGFLFWVWYSFAQMEVILNKKQGWTALSASHDLVQGRFWPIAWRLIVGQLFLGLCYFFSIAILVALLSLLSGAPEVAFSVTEPPLWQDVLINIIEVVYLPLFFIYSTLLYLDVRKTYKPSSEL

Radius of gyration: 27.45 Å; chains: 1; bounding box: 71×52×84 Å

Organism: NCBI:txid1618650

Foldseek 3Di:
DADAFDDLVSLLVVLVVLCVVCVVLLLVLLVVLVVLLVLLLQLLVLADFPVRVVVPDDRDPSNVVSVVSNVCSVPPVNVLSVLLSLLLLLQVLVCSVVVNPDDSVVSSVLSVVCSVQLVLLVVVLVVQLVVLLVQLVQLVVQLVVLVVDPPCSVVSNVVSPVSNVVSVVSSVVSNLQSCQQQVCLSVCCSPVVQTRVRSSVVSNVLCPVQVQLSVLLLPVSLLVLCLVLVVVLVVVLVVQLVVLCVVCPPPPRSSVSSSVSSNSSSVSVSCSSRVSSSSSSVSSCSVGRDDDGPQLCLLVPLVVVLLVLVPDPDPPPVSCVSCVVSVVVNLLSLQLSLLLLLVCLVCVVVVHHDPNVVSSVLSNVQSVQLVLLVVVLVVQLVVLVVVPNVRSLQSCQQLLCLSVCCSPVVDGDVRSSVVSNLLCPPPVPVSSCLLVVVVVVLVVVLVSSLVSVLVVVCVVVVNVPQSPPPPDNPSVSVSVSVVSCSSSVSVNSSSSSVSSVVSVVPDDDPVVD